Protein 1EER (pdb70)

Nearest PDB structures (foldseek):
  1eer-assembly1_B  TM=1.005E+00  e=2.641E-42  Homo sapiens
  6mol-assembly1_C  TM=9.402E-01  e=6.204E-36  Homo sapiens
  6moj-assembly1_B  TM=9.581E-01  e=2.647E-35  Homo sapiens
  4y5x-assembly2_I  TM=9.504E-01  e=4.819E-34  Homo sapiens
  1ebp-assembly1_A  TM=8.623E-01  e=4.603E-33  Homo sapiens

Foldseek 3Di:
DQLPQVSPCVNLVVQLVLLVVLLVVCVVVPPQFFLQDWQWAADLDDDPVVNVVDDLLVLLQRLLVRLVSLLVSLVSSQVSVVDDPTDDPPPVVSSVVLNVSSVVVNVVSVSLVSVVSNCVVPVDDDDDPPDTDTDGGVNVSSVSSNSRSVGSVVVSSNVSSPDDPD/DVVVVVLVCVCCVVPAPDWAKEDAALLWMKIKHKDPDDDPCDLLQKWKWKDWPPGDIDTFRWDWDDDDDRIIMIMGIDDSVPSDFPTKMWIWMAGNVRHTRDIDIDGRQAAYEYAAWEDWDWDQDPDQLGIKIFTGGGPPDPPQQFKKKKKKKAWQPPPRDIDIDIGGGSDGMDRHHPDDAQIKIKMWMWIFGDDDRGHHDTYDTYDIDIDHD/DVQVLVVVVVCVVVHPLAWAKADAALQKMKIKHKDAADDPCFQVQKWKWKDWPPGDIDTFRWDWDQRPPRIIMIMGMDDSVPSDAPTWMWIWMAGPVRHTDHTDIDGRQAAYAYAFWEDWDWDQDDVLRKIKIFTGGRPNHPPQQQKKKKKWKFWDDVGTDTDIDTGHGNDGMDIGRPDDAQIKMKMWMWIFGHDDSGHHDIYDIYDMDIDTD

Sequence (592 aa):
APPRLICDSRVLERYLLEAKEAEKITTGCAEHCSLNEKITVPDTKVNFYAWKRMEVGQQAVEVWQGLALLSEAVLRGQALLVKSSQPWEPLQLHVDKAVSGLRSLTTLLRALGAQKEAISNSDAASAAPLRTITADTFRKLFRVYSNFLRGKLKLYTGEACRTGDRDPKFESKAALLAARGPEELLCFTERLEDLVCFWEEAASAGVGPGQYSFSYQLEDEPWKLCRLHQAPTARGAVRFWCSLPTADTSSFVPLELRVTAASGAPRYHRVIHINEVVLLDAPVGLVARLADESGHVVLRWLPPPETPMTSHIRYEVDVSAGQGAGSVQRVEILEGRTECVLSNLRGRTRYTFAVRARMAEPSFGGFWSEWSEPVSLLTDPKFESKAALLAARGPEELLCFTERLEDLVCFWEEAASAGVGPGQYSFSYQLEDEPWKLCRLHQAPTARGAVRFWCSLPTADTSSFVPLELRVTAASGAPRYHRVIHINEVVLLDAPVGLVARLADESGHVVLRWLPPPETPMTSHIRYEVDVSAGQGAGSVQRVEILEGRTECVLSNLRGRTRYTFAVRARMAEPSFGGFWSEWSEPVSLLT

Structure (mmCIF, N/CA/C/O backbone):
data_1EER
#
_entry.id   1EER
#
_cell.length_a   58.400
_cell.length_b   79.300
_cell.length_c   136.500
_cell.angle_alpha   90.00
_cell.angle_beta   90.00
_cell.angle_gamma   90.00
#
_symmetry.space_group_name_H-M   'P 21 21 21'
#
loop_
_entity.id
_entity.type
_entity.pdbx_description
1 polymer ERYTHROPOIETIN
2 polymer 'ERYTHROPOIETIN RECEPTOR'
3 water water
#
loop_
_atom_site.group_PDB
_atom_site.id
_atom_site.type_symbol
_atom_site.label_atom_id
_atom_site.label_alt_id
_atom_site.label_comp_id
_atom_site.label_asym_id
_atom_site.label_entity_id
_atom_site.label_seq_id
_atom_site.pdbx_PDB_ins_code
_atom_site.Cartn_x
_atom_site.Cartn_y
_atom_site.Cartn_z
_atom_site.occupancy
_atom_site.B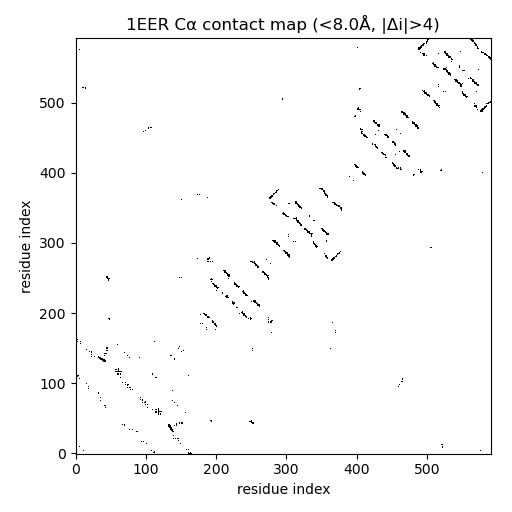_iso_or_equiv
_atom_site.auth_seq_id
_atom_site.auth_comp_id
_atom_site.auth_asym_id
_atom_site.auth_atom_id
_atom_site.pdbx_PDB_model_num
ATOM 1 N N . ALA A 1 1 ? -38.912 14.988 99.206 1.00 74.25 1 ALA A N 1
ATOM 2 C CA . ALA A 1 1 ? -37.691 14.156 98.995 1.00 72.12 1 ALA A CA 1
ATOM 3 C C . ALA A 1 1 ? -36.476 15.045 98.733 1.00 70.30 1 ALA A C 1
ATOM 4 O O . ALA A 1 1 ? -36.607 16.130 98.160 1.00 68.80 1 ALA A O 1
ATOM 6 N N . PRO A 1 2 ? -35.278 14.597 99.162 1.00 70.55 2 PRO A N 1
ATOM 7 C CA . PRO A 1 2 ? -34.022 15.337 98.982 1.00 66.55 2 PRO A CA 1
ATOM 8 C C . PRO A 1 2 ? -33.988 16.185 97.707 1.00 64.50 2 PRO A C 1
ATOM 9 O O . PRO A 1 2 ? -33.782 15.658 96.612 1.00 60.73 2 PRO A O 1
ATOM 13 N N . PRO A 1 3 ? -34.219 17.508 97.841 1.00 63.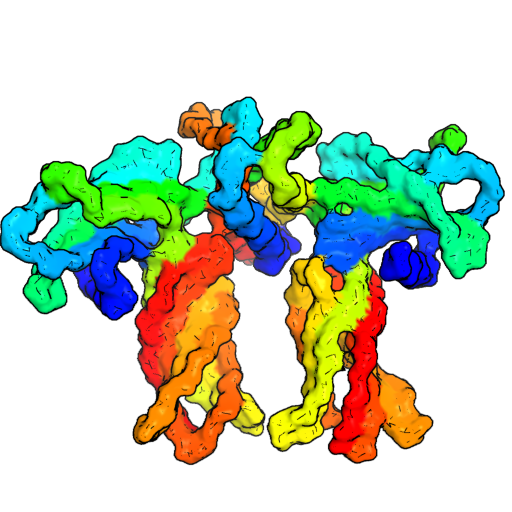10 3 PRO A N 1
ATOM 14 C CA . PRO A 1 3 ? -34.234 18.515 96.765 1.00 60.55 3 PRO A CA 1
ATOM 15 C C . PRO A 1 3 ? -33.066 18.470 95.754 1.00 58.81 3 PRO A C 1
ATOM 16 O O . PRO A 1 3 ? -32.609 19.507 95.264 1.00 54.49 3 PRO A O 1
ATOM 20 N N . ARG A 1 4 ? -32.598 17.264 95.448 1.00 53.22 4 ARG A N 1
ATOM 21 C CA . ARG A 1 4 ? -31.512 17.037 94.501 1.00 46.61 4 ARG A CA 1
ATOM 22 C C . ARG A 1 4 ? -30.139 17.630 94.852 1.00 41.54 4 ARG A C 1
ATOM 23 O O . ARG A 1 4 ? -29.963 18.308 95.863 1.00 37.61 4 ARG A O 1
ATOM 31 N N . LEU A 1 5 ? -29.181 17.319 93.981 1.00 37.83 5 LEU A N 1
ATOM 32 C CA . LEU A 1 5 ? -27.772 17.702 94.045 1.00 28.97 5 LEU A CA 1
ATOM 33 C C . LEU A 1 5 ? -27.177 18.443 95.239 1.00 26.23 5 LEU A C 1
ATOM 34 O O . LEU A 1 5 ? -26.150 18.018 95.757 1.00 26.27 5 LEU A O 1
ATOM 39 N N . ILE A 1 6 ? -27.773 19.543 95.684 1.00 25.47 6 ILE A N 1
ATOM 40 C CA . ILE A 1 6 ? -27.179 20.250 96.818 1.00 26.27 6 ILE A CA 1
ATOM 41 C C . ILE A 1 6 ? -27.481 19.561 98.138 1.00 24.08 6 ILE A C 1
ATOM 42 O O . ILE A 1 6 ? -26.811 19.803 99.140 1.00 22.73 6 ILE A O 1
ATOM 47 N N . CYS A 1 7 ? -28.485 18.691 98.126 1.00 23.62 7 CYS A N 1
ATOM 48 C CA . CYS A 1 7 ? -28.867 17.957 99.321 1.00 21.28 7 CYS A CA 1
ATOM 49 C C . CYS A 1 7 ? -27.926 16.793 99.572 1.00 22.16 7 CYS A C 1
ATOM 50 O O . CYS A 1 7 ? -28.086 16.047 100.539 1.00 22.63 7 CYS A O 1
ATOM 53 N N . ASP A 1 8 ? -26.949 16.635 98.686 1.00 24.36 8 ASP A N 1
ATOM 54 C CA . ASP A 1 8 ? -25.962 15.582 98.829 1.00 20.23 8 ASP A CA 1
ATOM 55 C C . ASP A 1 8 ? -24.766 16.264 99.476 1.00 24.86 8 ASP A C 1
ATOM 56 O O . ASP A 1 8 ? -24.036 17.021 98.833 1.00 21.72 8 ASP A O 1
ATOM 61 N N . SER A 1 9 ? -24.594 16.008 100.766 1.00 23.59 9 SER A N 1
ATOM 62 C CA . SER A 1 9 ? -23.510 16.597 101.532 1.00 28.09 9 SER A CA 1
ATOM 63 C C . SER A 1 9 ? -22.177 16.687 100.782 1.00 28.51 9 SER A C 1
ATOM 64 O O . SER A 1 9 ? -21.555 17.753 100.731 1.00 28.04 9 SER A O 1
ATOM 67 N N . ARG A 1 10 ? -21.743 15.567 100.209 1.00 26.79 10 ARG A N 1
ATOM 68 C CA . ARG A 1 10 ? -20.475 15.498 99.484 1.00 25.69 10 ARG A CA 1
ATOM 69 C C . ARG A 1 10 ? -20.396 16.505 98.347 1.00 24.29 10 ARG A C 1
ATOM 70 O O . ARG A 1 10 ? -19.318 17.023 98.035 1.00 20.68 10 ARG A O 1
ATOM 78 N N . VAL A 1 11 ? -21.537 16.765 97.719 1.00 23.69 11 VAL A N 1
ATOM 79 C CA . VAL A 1 11 ? -21.584 17.710 96.618 1.00 22.46 11 VAL A CA 1
ATOM 80 C C . VAL A 1 11 ? -21.305 19.112 97.134 1.00 21.89 11 VAL A C 1
ATOM 81 O O . VAL A 1 11 ? -20.458 19.821 96.593 1.00 25.36 11 VAL A O 1
ATOM 85 N N . LEU A 1 12 ? -22.005 19.510 98.190 1.00 21.74 12 LEU A N 1
ATOM 86 C CA . LEU A 1 12 ? -21.804 20.837 98.749 1.00 18.14 12 LEU A CA 1
ATOM 87 C C . LEU A 1 12 ? -20.442 20.942 99.422 1.00 18.25 12 LEU A C 1
ATOM 88 O O . LEU A 1 12 ? -19.774 21.973 99.344 1.00 20.54 12 LEU A O 1
ATOM 93 N N . GLU A 1 13 ? -20.028 19.857 100.069 1.00 20.29 13 GLU A N 1
ATOM 94 C CA . GLU A 1 13 ? -18.755 19.817 100.774 1.00 16.51 13 GLU A CA 1
ATOM 95 C C . GLU A 1 13 ? -17.544 20.126 99.910 1.00 20.98 13 GLU A C 1
ATOM 96 O O . GLU A 1 13 ? -16.553 20.665 100.406 1.00 13.24 13 GLU A O 1
ATOM 102 N N . ARG A 1 14 ? -17.608 19.772 98.626 1.00 22.86 14 ARG A N 1
ATOM 103 C CA . ARG A 1 14 ? -16.492 20.031 97.726 1.00 17.20 14 ARG A CA 1
ATOM 104 C C . ARG A 1 14 ? -16.104 21.501 97.788 1.00 13.15 14 ARG A C 1
ATOM 105 O O . ARG A 1 14 ? -14.926 21.851 97.871 1.00 16.35 14 ARG A O 1
ATOM 113 N N . TYR A 1 15 ? -17.109 22.362 97.758 1.00 15.68 15 TYR A N 1
ATOM 114 C CA . TYR A 1 15 ? -16.869 23.797 97.786 1.00 20.76 15 TYR A CA 1
ATOM 115 C C . TYR A 1 15 ? -16.400 24.295 99.154 1.00 18.45 15 TYR A C 1
ATOM 116 O O . TYR A 1 15 ? -15.521 25.150 99.242 1.00 17.63 15 TYR A O 1
ATOM 125 N N . LEU A 1 16 ? -16.976 23.749 100.217 1.00 18.85 16 LEU A N 1
ATOM 126 C CA . LEU A 1 16 ? -16.587 24.150 101.561 1.00 20.34 16 LEU A CA 1
ATOM 127 C C . LEU A 1 16 ? -15.110 23.862 101.796 1.00 20.31 16 LEU A C 1
ATOM 128 O O . LEU A 1 16 ? -14.410 24.665 102.413 1.00 19.85 16 LEU A O 1
ATOM 133 N N . LEU A 1 17 ? -14.627 22.724 101.303 1.00 20.07 17 LEU A N 1
ATOM 134 C CA . LEU A 1 17 ? -13.220 22.379 101.483 1.00 16.74 17 LEU A CA 1
ATOM 135 C C . LEU A 1 17 ? -12.333 23.259 100.606 1.00 17.65 17 LEU A C 1
ATOM 136 O O . LEU A 1 17 ? -11.202 23.568 100.967 1.00 17.72 17 LEU A O 1
ATOM 141 N N . GLU A 1 18 ? -12.847 23.664 99.451 1.00 18.94 18 GLU A N 1
ATOM 142 C CA . GLU A 1 18 ? -12.093 24.537 98.567 1.00 17.32 18 GLU A CA 1
ATOM 143 C C . GLU A 1 18 ? -11.902 25.864 99.292 1.00 16.38 18 GLU A C 1
ATOM 144 O O . GLU A 1 18 ? -10.795 26.402 99.338 1.00 17.19 18 GLU A O 1
ATOM 150 N N . ALA A 1 19 ? -12.994 26.380 99.856 1.00 16.37 19 ALA A N 1
ATOM 151 C CA . ALA A 1 19 ? -12.972 27.651 100.573 1.00 18.33 19 ALA A CA 1
ATOM 152 C C . ALA A 1 19 ? -12.034 27.609 101.780 1.00 21.30 19 ALA A C 1
ATOM 153 O O . ALA A 1 19 ? -11.360 28.598 102.086 1.00 19.31 19 ALA A O 1
ATOM 155 N N . LYS A 1 20 ? -11.987 26.461 102.458 1.00 21.56 20 LYS A N 1
ATOM 156 C CA . LYS A 1 20 ? -11.118 26.281 103.621 1.00 17.85 20 LYS A CA 1
ATOM 157 C C . LYS A 1 20 ? -9.668 26.432 103.177 1.00 17.33 20 LYS A C 1
ATOM 158 O O . LYS A 1 20 ? -8.874 27.111 103.829 1.00 22.25 20 LYS A O 1
ATOM 164 N N . GLU A 1 21 ? -9.331 25.804 102.052 1.00 16.70 21 GLU A N 1
ATOM 165 C CA . GLU A 1 21 ? -7.975 25.868 101.530 1.00 15.65 21 GLU A CA 1
ATOM 166 C C . GLU A 1 21 ? -7.658 27.298 101.104 1.00 11.86 21 GLU A C 1
ATOM 167 O O . GLU A 1 21 ? -6.552 27.793 101.321 1.00 18.26 21 GLU A O 1
ATOM 173 N N . ALA A 1 22 ? -8.636 27.970 100.513 1.00 16.46 22 ALA A N 1
ATOM 174 C CA . ALA A 1 22 ? -8.436 29.347 100.084 1.00 17.13 22 ALA A CA 1
ATOM 175 C C . ALA A 1 22 ? -8.136 30.182 101.328 1.00 22.71 22 ALA A C 1
ATOM 176 O O . ALA A 1 22 ? -7.125 30.884 101.390 1.00 24.98 22 ALA A O 1
ATOM 178 N N . GLU A 1 23 ? -9.020 30.097 102.320 1.00 21.68 23 GLU A N 1
ATOM 179 C CA . GLU A 1 23 ? -8.851 30.840 103.562 1.00 19.85 23 GLU A CA 1
ATOM 180 C C . GLU A 1 23 ? -7.517 30.487 104.226 1.00 23.40 23 GLU A C 1
ATOM 181 O O . GLU A 1 23 ? -6.746 31.373 104.618 1.00 25.99 23 GLU A O 1
ATOM 187 N N . LYS A 1 24 ? -7.231 29.195 104.338 1.00 18.66 24 LYS A N 1
ATOM 188 C CA . LYS A 1 24 ? -5.992 28.765 104.969 1.00 18.53 24 LYS A CA 1
ATOM 189 C C . LYS A 1 24 ? -4.762 29.336 104.275 1.00 22.61 24 LYS A C 1
ATOM 190 O O . LYS A 1 24 ? -3.856 29.857 104.926 1.00 20.36 24 LYS A O 1
ATOM 196 N N . ILE A 1 25 ? -4.733 29.244 102.950 1.00 25.57 25 ILE A N 1
ATOM 197 C CA . ILE A 1 25 ? -3.603 29.745 102.174 1.00 24.35 25 ILE A CA 1
ATOM 198 C C . ILE A 1 25 ? -3.424 31.275 102.268 1.00 25.21 25 ILE A C 1
ATOM 199 O O . ILE A 1 25 ? -2.295 31.778 102.248 1.00 23.93 25 ILE A O 1
ATOM 204 N N . THR A 1 26 ? -4.521 32.020 102.382 1.00 27.63 26 THR A N 1
ATOM 205 C CA . THR A 1 26 ? -4.403 33.474 102.472 1.00 27.37 26 THR A CA 1
ATOM 206 C C . THR A 1 26 ? -3.967 33.962 103.855 1.00 28.70 26 THR A C 1
ATOM 207 O O . THR A 1 26 ? -3.832 35.162 104.078 1.00 26.33 26 THR A O 1
ATOM 211 N N . THR A 1 27 ? -3.742 33.038 104.785 1.00 28.99 27 THR A N 1
ATOM 212 C CA . THR A 1 27 ? -3.289 33.438 106.106 1.00 27.54 27 THR A CA 1
ATOM 213 C C . THR A 1 27 ? -1.773 33.720 106.056 1.00 25.80 27 THR A C 1
ATOM 214 O O . THR A 1 27 ? -1.216 34.379 106.932 1.00 24.65 27 THR A O 1
ATOM 218 N N . GLY A 1 28 ? -1.109 33.243 105.010 1.00 22.85 28 GLY A N 1
ATOM 219 C CA . GLY A 1 28 ? 0.316 33.503 104.882 1.00 26.33 28 GLY A CA 1
ATOM 220 C C . GLY A 1 28 ? 0.532 34.613 103.870 1.00 25.87 28 GLY A C 1
ATOM 221 O O . GLY A 1 28 ? 1.593 34.730 103.262 1.00 28.71 28 GLY A O 1
ATOM 222 N N . CYS A 1 29 ? -0.498 35.439 103.711 1.00 33.75 29 CYS A N 1
ATOM 223 C CA . CYS A 1 29 ? -0.517 36.549 102.760 1.00 34.80 29 CYS A CA 1
ATOM 224 C C . CYS A 1 29 ? 0.602 37.575 102.865 1.00 38.62 29 CYS A C 1
ATOM 225 O O . CYS A 1 29 ? 1.360 37.776 101.911 1.00 46.38 29 CYS A O 1
ATOM 228 N N . ALA A 1 30 ? 0.678 38.236 104.015 1.00 36.72 30 ALA A N 1
ATOM 229 C CA . ALA A 1 30 ? 1.678 39.270 104.273 1.00 36.40 30 ALA A CA 1
ATOM 230 C C . ALA A 1 30 ? 1.215 40.623 103.728 1.00 36.87 30 ALA A C 1
ATOM 231 O O . ALA A 1 30 ? 0.107 41.073 104.024 1.00 36.90 30 ALA A O 1
ATOM 233 N N . GLU A 1 31 ? 2.066 41.266 102.934 1.00 37.95 31 GLU A N 1
ATOM 234 C CA . GLU A 1 31 ? 1.751 42.568 102.359 1.00 40.95 31 GLU A CA 1
ATOM 235 C C . GLU A 1 31 ? 1.501 42.429 100.864 1.00 42.27 31 GLU A C 1
ATOM 236 O O . GLU A 1 31 ? 1.409 43.425 100.150 1.00 44.93 31 GLU A O 1
ATOM 242 N N . HIS A 1 32 ? 1.386 41.191 100.397 1.00 42.14 32 HIS A N 1
ATOM 243 C CA . HIS A 1 32 ? 1.189 40.923 98.979 1.00 39.50 32 HIS A CA 1
ATOM 244 C C . HIS A 1 32 ? -0.258 40.613 98.622 1.00 37.04 32 HIS A C 1
ATOM 245 O O . HIS A 1 32 ? -0.528 40.102 97.534 1.00 34.21 32 HIS A O 1
ATOM 252 N N . CYS A 1 33 ? -1.188 40.932 99.519 1.00 34.80 33 CYS A N 1
ATOM 253 C CA . CYS A 1 33 ? -2.597 40.622 99.275 1.00 34.64 33 CYS A CA 1
ATOM 254 C C . CYS A 1 33 ? -3.631 41.741 99.371 1.00 31.46 33 CYS A C 1
ATOM 255 O O . CYS A 1 33 ? -4.817 41.449 99.530 1.00 35.61 33 CYS A O 1
ATOM 258 N N . SER A 1 34 ? -3.221 43.002 99.286 1.00 25.59 34 SER A N 1
ATOM 259 C CA . SER A 1 34 ? -4.202 44.080 99.368 1.00 21.56 34 SER A CA 1
ATOM 260 C C . SER A 1 34 ? -5.094 44.103 98.140 1.00 19.87 34 SER A C 1
ATOM 261 O O . SER A 1 34 ? -4.647 43.802 97.039 1.00 20.91 34 SER A O 1
ATOM 264 N N . LEU A 1 35 ? -6.360 44.450 98.346 1.00 22.68 35 LEU A N 1
ATOM 265 C CA . LEU A 1 35 ? -7.331 44.551 97.263 1.00 27.22 35 LEU A CA 1
ATOM 266 C C . LEU A 1 35 ? -7.263 45.998 96.770 1.00 35.80 35 LEU A C 1
ATOM 267 O O . LEU A 1 35 ? -7.846 46.360 95.742 1.00 34.43 35 LEU A O 1
ATOM 272 N N . ASN A 1 36 ? -6.538 46.819 97.523 1.00 38.03 36 ASN A N 1
ATOM 273 C CA . ASN A 1 36 ? -6.360 48.227 97.197 1.00 39.37 36 ASN A CA 1
ATOM 274 C C . ASN A 1 36 ? -7.683 48.975 97.077 1.00 38.51 36 ASN A C 1
ATOM 275 O O . ASN A 1 36 ? -7.863 49.802 96.184 1.00 40.25 36 ASN A O 1
ATOM 280 N N . GLU A 1 37 ? -8.594 48.675 97.997 1.00 35.89 37 GLU A N 1
ATOM 281 C CA . GLU A 1 37 ? -9.914 49.288 98.051 1.00 30.96 37 GLU A CA 1
ATOM 282 C C . GLU A 1 37 ? -10.804 48.430 98.949 1.00 26.38 37 GLU A C 1
ATOM 283 O O . GLU A 1 37 ? -10.495 47.269 99.217 1.00 26.20 37 GLU A O 1
ATOM 289 N N . LYS A 1 38 ? -11.902 49.006 99.419 1.00 24.57 38 LYS A N 1
ATOM 290 C CA . LYS A 1 38 ? -12.831 48.277 100.274 1.00 28.91 38 LYS A CA 1
ATOM 291 C C . LYS A 1 38 ? -13.940 47.578 99.472 1.00 26.47 38 LYS A C 1
ATOM 292 O O . LYS A 1 38 ? -14.827 48.229 98.910 1.00 26.71 38 LYS A O 1
ATOM 298 N N . ILE A 1 39 ? -13.878 46.251 99.417 1.00 26.55 39 ILE A N 1
ATOM 299 C CA . ILE A 1 39 ? -14.884 45.468 98.709 1.00 22.45 39 ILE A CA 1
ATOM 300 C C . ILE A 1 39 ? -15.956 45.051 99.711 1.00 27.16 39 ILE A C 1
ATOM 301 O O . ILE A 1 39 ? -15.664 44.387 100.710 1.00 27.55 39 ILE A O 1
ATOM 306 N N . THR A 1 40 ? -17.194 45.457 99.452 1.00 25.07 40 THR A N 1
ATOM 307 C CA . THR A 1 40 ? -18.301 45.114 100.331 1.00 26.11 40 THR A CA 1
ATOM 308 C C . THR A 1 40 ? -18.515 43.600 100.330 1.00 27.28 40 THR A C 1
ATOM 309 O O . THR A 1 40 ? -18.483 42.957 99.286 1.00 27.50 40 THR A O 1
ATOM 313 N N . VAL A 1 41 ? -18.736 43.028 101.505 1.00 24.73 41 VAL A N 1
ATOM 314 C CA . VAL A 1 41 ? -18.931 41.587 101.616 1.00 23.09 41 VAL A CA 1
ATOM 315 C C . VAL A 1 41 ? -20.130 41.304 102.500 1.00 23.03 41 VAL A C 1
ATOM 316 O O . VAL A 1 41 ? -20.603 42.187 103.210 1.00 28.16 41 VAL A O 1
ATOM 320 N N . PRO A 1 42 ? -20.651 40.073 102.470 1.00 23.42 42 PRO A N 1
ATOM 321 C CA . PRO A 1 42 ? -21.808 39.865 103.346 1.00 23.00 42 PRO A CA 1
ATOM 322 C C . PRO A 1 42 ? -21.375 39.625 104.794 1.00 19.13 42 PRO A C 1
ATOM 323 O O . PRO A 1 42 ? -20.184 39.509 105.090 1.00 19.27 42 PRO A O 1
ATOM 327 N N . ASP A 1 43 ? -22.341 39.581 105.697 1.00 18.73 43 ASP A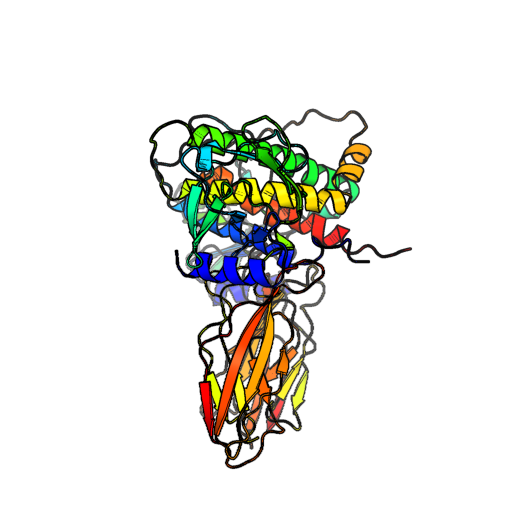 N 1
ATOM 328 C CA . ASP A 1 43 ? -22.035 39.313 107.090 1.00 20.22 43 ASP A CA 1
ATOM 329 C C . ASP A 1 43 ? -22.144 37.807 107.191 1.00 18.47 43 ASP A C 1
ATOM 330 O O . ASP A 1 43 ? -23.110 37.232 106.695 1.00 23.53 43 ASP A O 1
ATOM 335 N N . THR A 1 44 ? -21.164 37.159 107.812 1.00 19.37 44 THR A N 1
ATOM 336 C CA . THR A 1 44 ? -21.217 35.706 107.921 1.00 22.99 44 THR A CA 1
ATOM 337 C C . THR A 1 44 ? -21.555 35.168 109.310 1.00 24.37 44 THR A C 1
ATOM 338 O O . THR A 1 44 ? -21.726 33.958 109.486 1.00 21.97 44 THR A O 1
ATOM 342 N N . LYS A 1 45 ? -21.673 36.048 110.296 1.00 21.98 45 LYS A N 1
ATOM 343 C CA . LYS A 1 45 ? -21.974 35.567 111.635 1.00 24.17 45 LYS A CA 1
ATOM 344 C C . LYS A 1 45 ? -23.369 34.977 111.759 1.00 20.31 45 LYS A C 1
ATOM 345 O O . LYS A 1 45 ? -24.324 35.426 111.120 1.00 24.64 45 LYS A O 1
ATOM 351 N N . VAL A 1 46 ? -23.473 33.937 112.572 1.00 23.75 46 VAL A N 1
ATOM 352 C CA . VAL A 1 46 ? -24.752 33.289 112.819 1.00 22.16 46 VAL A CA 1
ATOM 353 C C . VAL A 1 46 ? -24.948 33.153 114.329 1.00 21.86 46 VAL A C 1
ATOM 354 O O . VAL A 1 46 ? -24.140 32.525 115.019 1.00 19.66 46 VAL A O 1
ATOM 358 N N . ASN A 1 47 ? -26.002 33.774 114.844 1.00 22.82 47 ASN A N 1
ATOM 359 C CA . ASN A 1 47 ? -26.311 33.671 116.264 1.00 20.33 47 ASN A CA 1
ATOM 360 C C . ASN A 1 47 ? -27.305 32.513 116.295 1.00 20.12 47 ASN A C 1
ATOM 361 O O . ASN A 1 47 ? -28.465 32.667 115.901 1.00 18.06 47 ASN A O 1
ATOM 366 N N . PHE A 1 48 ? -26.832 31.347 116.731 1.00 18.44 48 PHE A N 1
ATOM 367 C CA . PHE A 1 48 ? -27.660 30.147 116.767 1.00 22.12 48 PHE A CA 1
ATOM 368 C C . PHE A 1 48 ? -28.940 30.309 117.561 1.00 24.42 48 PHE A C 1
ATOM 369 O O . PHE A 1 48 ? -29.956 29.687 117.233 1.00 22.34 48 PHE A O 1
ATOM 377 N N . TYR A 1 49 ? -28.899 31.146 118.598 1.00 24.28 49 TYR A N 1
ATOM 378 C CA . TYR A 1 49 ? -30.089 31.391 119.400 1.00 20.97 49 TYR A CA 1
ATOM 379 C C . TYR A 1 49 ? -31.131 32.121 118.544 1.00 16.20 49 TYR A C 1
ATOM 380 O O . TYR A 1 49 ? -32.296 31.717 118.479 1.00 17.60 49 TYR A O 1
ATOM 389 N N . ALA A 1 50 ? -30.711 33.196 117.885 1.00 15.81 50 ALA A N 1
ATOM 390 C CA . ALA A 1 50 ? -31.619 33.954 117.036 1.00 15.79 50 ALA A CA 1
ATOM 391 C C . ALA A 1 50 ? -31.935 33.204 115.737 1.00 19.52 50 ALA A C 1
ATOM 392 O O . ALA A 1 50 ? -33.071 33.215 115.261 1.00 17.09 50 ALA A O 1
ATOM 394 N N . TRP A 1 51 ? -30.921 32.548 115.178 1.00 19.52 51 TRP A N 1
ATOM 395 C CA . TRP A 1 51 ? -31.065 31.807 113.933 1.00 20.55 51 TRP A CA 1
ATOM 396 C C . TRP A 1 51 ? -32.191 30.767 113.946 1.00 27.63 51 TRP A C 1
ATOM 397 O O . TRP A 1 51 ? -33.026 30.735 113.039 1.00 26.15 51 TRP A O 1
ATOM 408 N N . LYS A 1 52 ? -32.229 29.923 114.971 1.00 28.55 52 LYS A N 1
ATOM 409 C CA . LYS A 1 52 ? -33.259 28.893 115.047 1.00 30.15 52 LYS A CA 1
ATOM 410 C C . LYS A 1 52 ? -34.641 29.418 115.449 1.00 28.70 52 LYS A C 1
ATOM 411 O O . LYS A 1 52 ? -35.637 28.707 115.419 1.00 28.56 52 LYS A O 1
ATOM 417 N N . ARG A 1 53 ? -34.719 30.692 115.823 1.00 24.01 53 ARG A N 1
ATOM 418 C CA . ARG A 1 53 ? -35.989 31.278 116.224 1.00 22.65 53 ARG A CA 1
ATOM 419 C C . ARG A 1 53 ? -36.662 32.097 115.133 1.00 23.56 53 ARG A C 1
ATOM 420 O O . ARG A 1 53 ? -37.867 32.354 115.199 1.00 21.55 53 ARG A O 1
ATOM 428 N N . MET A 1 54 ? -35.898 32.512 114.128 1.00 23.89 54 MET A N 1
ATOM 429 C CA . MET A 1 54 ? -36.480 33.318 113.063 1.00 24.19 54 MET A CA 1
ATOM 430 C C . MET A 1 54 ? -37.226 32.497 112.022 1.00 24.82 54 MET A C 1
ATOM 431 O O . MET A 1 54 ? -36.926 31.321 111.811 1.00 25.30 54 MET A O 1
ATOM 436 N N . GLU A 1 55 ? -38.220 33.120 111.393 1.00 22.82 55 GLU A N 1
ATOM 437 C CA . GLU A 1 55 ? -38.998 32.460 110.351 1.00 24.73 55 GLU A CA 1
ATOM 438 C C . GLU A 1 55 ? -37.983 31.783 109.435 1.00 25.51 55 GLU A C 1
ATOM 439 O O . GLU A 1 55 ? -37.013 32.412 109.015 1.00 27.54 55 GLU A O 1
ATOM 445 N N . VAL A 1 56 ? -38.193 30.504 109.136 1.00 25.97 56 VAL A N 1
ATOM 446 C CA . VAL A 1 56 ? -37.260 29.757 108.296 1.00 24.31 56 VAL A CA 1
ATOM 447 C C . VAL A 1 56 ? -37.037 30.418 106.944 1.00 22.39 56 VAL A C 1
ATOM 448 O O . VAL A 1 56 ? -35.927 30.415 106.416 1.00 27.16 56 VAL A O 1
ATOM 452 N N . GLY A 1 57 ? -38.098 30.991 106.393 1.00 23.20 57 GLY A N 1
ATOM 453 C CA . GLY A 1 57 ? -37.988 31.661 105.110 1.00 25.18 57 GLY A CA 1
ATOM 454 C C . GLY A 1 57 ? -36.921 32.735 105.106 1.00 27.42 57 GLY A C 1
ATOM 455 O O . GLY A 1 57 ? -36.317 33.007 104.069 1.00 30.98 57 GLY A O 1
ATOM 456 N N . GLN A 1 58 ? -36.693 33.349 106.266 1.00 25.57 58 GLN A N 1
ATOM 457 C CA . GLN A 1 58 ? -35.680 34.390 106.410 1.00 23.86 58 GLN A CA 1
ATOM 458 C C . GLN A 1 58 ? -34.273 33.805 106.249 1.00 21.06 58 GLN A C 1
ATOM 459 O O . GLN A 1 58 ? -33.325 34.520 105.905 1.00 22.77 58 GLN A O 1
ATOM 465 N N . GLN A 1 59 ? -34.124 32.509 106.508 1.00 19.58 59 GLN A N 1
ATOM 466 C CA . GLN A 1 59 ? -32.818 31.890 106.327 1.00 20.46 59 GLN A CA 1
ATOM 467 C C . GLN A 1 59 ? -32.520 32.002 104.820 1.00 18.84 59 GLN A C 1
ATOM 468 O O . GLN A 1 59 ? -31.415 32.358 104.412 1.00 19.67 59 GLN A O 1
ATOM 474 N N . ALA A 1 60 ? -33.533 31.708 104.006 1.00 19.62 60 ALA A N 1
ATOM 475 C CA . ALA A 1 60 ? -33.426 31.788 102.554 1.00 21.87 60 ALA A CA 1
ATOM 476 C C . ALA A 1 60 ? -32.986 33.192 102.134 1.00 22.20 60 ALA A C 1
ATOM 477 O O . ALA A 1 60 ? -32.035 33.352 101.367 1.00 24.74 60 ALA A O 1
ATOM 479 N N . VAL A 1 61 ? -33.680 34.206 102.643 1.00 21.32 61 VAL A N 1
ATOM 480 C CA . VAL A 1 61 ? -33.356 35.598 102.331 1.00 21.25 61 VAL A CA 1
ATOM 481 C C . VAL A 1 61 ? -31.883 35.890 102.595 1.00 22.81 61 VAL A C 1
ATOM 482 O O . VAL A 1 61 ? -31.151 36.350 101.712 1.00 21.96 61 VAL A O 1
ATOM 486 N N . GLU A 1 62 ? -31.449 35.617 103.820 1.00 21.11 62 GLU A N 1
ATOM 487 C CA . GLU A 1 62 ? -30.063 35.850 104.198 1.00 20.21 62 GLU A CA 1
ATOM 488 C C . GLU A 1 62 ? -29.043 35.177 103.281 1.00 17.24 62 GLU A C 1
ATOM 489 O O . GLU A 1 62 ? -28.134 35.831 102.775 1.00 18.57 62 GLU A O 1
ATOM 495 N N . VAL A 1 63 ? -29.189 33.872 103.079 1.00 15.96 63 VAL A N 1
ATOM 496 C CA . VAL A 1 63 ? -28.244 33.115 102.252 1.00 18.77 63 VAL A CA 1
ATOM 497 C C . VAL A 1 63 ? -28.211 33.513 100.769 1.00 14.79 63 VAL A C 1
ATOM 498 O O . VAL A 1 63 ? -27.141 33.743 100.201 1.00 12.27 63 VAL A O 1
ATOM 502 N N . TRP A 1 64 ? -29.381 33.594 100.154 1.00 16.28 64 TRP A N 1
ATOM 503 C CA . TRP A 1 64 ? -29.464 33.950 98.750 1.00 20.40 64 TRP A CA 1
ATOM 504 C C . TRP A 1 64 ? -28.880 35.331 98.472 1.00 19.22 64 TRP A C 1
ATOM 505 O O . TRP A 1 64 ? -28.050 35.496 97.581 1.00 18.67 64 TRP A O 1
ATOM 516 N N . GLN A 1 65 ? -29.306 36.330 99.231 1.00 19.41 65 GLN A N 1
ATOM 517 C CA . GLN A 1 65 ? -28.781 37.662 99.012 1.00 20.76 65 GLN A CA 1
ATOM 518 C C . GLN A 1 65 ? -27.314 37.730 99.404 1.00 23.44 65 GLN A C 1
ATOM 519 O O . GLN A 1 65 ? -26.507 38.316 98.684 1.00 27.52 65 GLN A O 1
ATOM 525 N N . GLY A 1 66 ? -26.965 37.123 100.536 1.00 15.84 66 GLY A N 1
ATOM 526 C CA . GLY A 1 66 ? -25.581 37.144 100.967 1.00 11.56 66 GLY A CA 1
ATOM 527 C C . GLY A 1 66 ? -24.650 36.556 99.928 1.00 16.46 66 GLY A C 1
ATOM 528 O O . GLY A 1 66 ? -23.567 37.088 99.672 1.00 14.18 66 GLY A O 1
ATOM 529 N N . LEU A 1 67 ? -25.076 35.444 99.332 1.00 24.55 67 LEU A N 1
ATOM 530 C CA . LEU A 1 67 ? -24.299 34.754 98.300 1.00 21.31 67 LEU A CA 1
ATOM 531 C C . LEU A 1 67 ? -24.126 35.634 97.067 1.00 18.81 67 LEU A C 1
ATOM 532 O O . LEU A 1 67 ? -23.062 35.637 96.444 1.00 17.52 67 LEU A O 1
ATOM 537 N N . ALA A 1 68 ? -25.182 36.372 96.723 1.00 15.53 68 ALA A N 1
ATOM 538 C CA . ALA A 1 68 ? -25.149 37.277 95.579 1.00 18.08 68 ALA A CA 1
ATOM 539 C C . ALA A 1 68 ? -24.086 38.352 95.789 1.00 16.19 68 ALA A C 1
ATOM 540 O O . ALA A 1 68 ? -23.294 38.636 94.896 1.00 15.71 68 ALA A O 1
ATOM 542 N N . LEU A 1 69 ? -24.067 38.945 96.980 1.00 16.27 69 LEU A N 1
ATOM 543 C CA . LEU A 1 69 ? -23.103 39.988 97.314 1.00 14.70 69 LEU A CA 1
ATOM 544 C C . LEU A 1 69 ? -21.703 39.402 97.266 1.00 14.52 69 LEU A C 1
ATOM 545 O O . LEU A 1 69 ? -20.763 40.037 96.778 1.00 16.67 69 LEU A O 1
ATOM 550 N N . LEU A 1 70 ? -21.585 38.175 97.771 1.00 16.18 70 LEU A N 1
ATOM 551 C CA . LEU A 1 70 ? -20.327 37.435 97.800 1.00 14.47 70 LEU A CA 1
ATOM 552 C C . LEU A 1 70 ? -19.793 37.234 96.381 1.00 14.11 70 LEU A C 1
ATOM 553 O O . LEU A 1 70 ? -18.609 37.447 96.111 1.00 19.43 70 LEU A O 1
ATOM 558 N N . SER A 1 71 ? -20.669 36.811 95.478 1.00 18.50 71 SER A N 1
ATOM 559 C CA . SER A 1 71 ? -20.277 36.597 94.087 1.00 21.28 71 SER A CA 1
ATOM 560 C C . SER A 1 71 ? -19.706 37.887 93.501 1.00 20.54 71 SER A C 1
ATOM 561 O O . SER A 1 71 ? -18.688 37.872 92.804 1.00 24.29 71 SER A O 1
ATOM 564 N N . GLU A 1 72 ? -20.367 39.003 93.790 1.00 24.33 72 GLU A N 1
ATOM 565 C CA . GLU A 1 72 ? -19.926 40.298 93.286 1.00 25.11 72 GLU A CA 1
ATOM 566 C C . GLU A 1 72 ? -18.582 40.665 93.894 1.00 24.93 72 GLU A C 1
ATOM 567 O O . GLU A 1 72 ? -17.729 41.254 93.222 1.00 24.00 72 GLU A O 1
ATOM 573 N N . ALA A 1 73 ? -18.398 40.317 95.167 1.00 21.06 73 ALA A N 1
ATOM 574 C CA . ALA A 1 73 ? -17.149 40.617 95.853 1.00 18.49 73 ALA A CA 1
ATOM 575 C C . ALA A 1 73 ? -16.003 39.846 95.207 1.00 19.28 73 ALA A C 1
ATOM 576 O O . ALA A 1 73 ? -14.936 40.393 94.925 1.00 16.98 73 ALA A O 1
ATOM 578 N N . VAL A 1 74 ? -16.235 38.566 94.959 1.00 23.77 74 VAL A N 1
ATOM 579 C CA . VAL A 1 74 ? -15.220 37.725 94.347 1.00 23.44 74 VAL A CA 1
ATOM 580 C C . VAL A 1 74 ? -14.940 38.172 92.899 1.00 19.61 74 VAL A C 1
ATOM 581 O O . VAL A 1 74 ? -13.782 38.256 92.475 1.00 18.62 74 VAL A O 1
ATOM 585 N N . LEU A 1 75 ? -15.997 38.463 92.148 1.00 16.58 75 LEU A N 1
ATOM 586 C CA . LEU A 1 75 ? -15.833 38.907 90.768 1.00 19.68 75 LEU A CA 1
ATOM 587 C C . LEU A 1 75 ? -14.967 40.161 90.754 1.00 23.60 75 LEU A C 1
ATOM 588 O O . LEU A 1 75 ? -14.024 40.271 89.968 1.00 24.29 75 LEU A O 1
ATOM 593 N N . ARG A 1 76 ? -15.277 41.106 91.637 1.00 27.56 76 ARG A N 1
ATOM 594 C CA . ARG A 1 76 ? -14.491 42.330 91.724 1.00 26.18 76 ARG A CA 1
ATOM 595 C C . ARG A 1 76 ? -13.044 41.976 92.062 1.00 22.33 76 ARG A C 1
ATOM 596 O O . ARG A 1 76 ? -12.108 42.538 91.506 1.00 25.04 76 ARG A O 1
ATOM 604 N N . GLY A 1 77 ? -12.860 41.031 92.976 1.00 24.46 77 GLY A N 1
ATOM 605 C CA . GLY A 1 77 ? -11.516 40.635 93.341 1.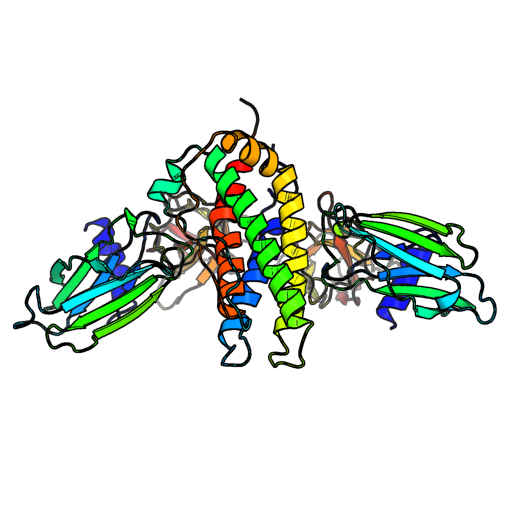00 24.15 77 GLY A CA 1
ATOM 606 C C . GLY A 1 77 ? -10.781 40.058 92.150 1.00 20.70 77 GLY A C 1
ATOM 607 O O . GLY A 1 77 ? -9.579 40.264 91.977 1.00 21.05 77 GLY A O 1
ATOM 608 N N . GLN A 1 78 ? -11.514 39.333 91.320 1.00 20.13 78 GLN A N 1
ATOM 609 C CA . GLN A 1 78 ? -10.932 38.724 90.135 1.00 24.96 78 GLN A CA 1
ATOM 610 C C . GLN A 1 78 ? -10.431 39.783 89.145 1.00 21.82 78 GLN A C 1
ATOM 611 O O . GLN A 1 78 ? -9.322 39.683 88.622 1.00 24.37 78 GLN A O 1
ATOM 617 N N . ALA A 1 79 ? -11.243 40.802 88.894 1.00 26.85 79 ALA A N 1
ATOM 618 C CA . ALA A 1 79 ? -10.859 41.861 87.961 1.00 29.60 79 ALA A CA 1
ATOM 619 C C . ALA A 1 79 ? -9.750 42.734 88.536 1.00 32.36 79 ALA A C 1
ATOM 620 O O . ALA A 1 79 ? -8.898 43.230 87.802 1.00 31.97 79 ALA A O 1
ATOM 622 N N . LEU A 1 80 ? -9.771 42.931 89.850 1.00 29.08 80 LEU A N 1
ATOM 623 C CA . LEU A 1 80 ? -8.751 43.735 90.504 1.00 34.27 80 LEU A CA 1
ATOM 624 C C . LEU A 1 80 ? -7.414 43.014 90.384 1.00 35.66 80 LEU A C 1
ATOM 625 O O . LEU A 1 80 ? -6.351 43.638 90.307 1.00 35.57 80 LEU A O 1
ATOM 630 N N . LEU A 1 81 ? -7.487 41.688 90.362 1.00 37.18 81 LEU A N 1
ATOM 631 C CA . LEU A 1 81 ? -6.304 40.849 90.253 1.00 37.36 81 LEU A CA 1
ATOM 632 C C . LEU A 1 81 ? -5.798 40.782 88.821 1.00 41.49 81 LEU A C 1
ATOM 633 O O . LEU A 1 81 ? -4.592 40.704 88.595 1.00 45.97 81 LEU A O 1
ATOM 638 N N . VAL A 1 82 ? -6.713 40.801 87.854 1.00 42.45 82 VAL A N 1
ATOM 639 C CA . VAL A 1 82 ? -6.311 40.743 86.453 1.00 43.44 82 VAL A CA 1
ATOM 640 C C . VAL A 1 82 ? -5.433 41.951 86.151 1.00 45.07 82 VAL A C 1
ATOM 641 O O . VAL A 1 82 ? -4.543 41.894 85.306 1.00 45.93 82 VAL A O 1
ATOM 645 N N . LYS A 1 83 ? -5.686 43.041 86.865 1.00 45.08 83 LYS A N 1
ATOM 646 C CA . LYS A 1 83 ? -4.918 44.264 86.701 1.00 45.87 83 LYS A CA 1
ATOM 647 C C . LYS A 1 83 ? -3.687 44.230 87.598 1.00 45.04 83 LYS A C 1
ATOM 648 O O . LYS A 1 83 ? -3.732 43.711 88.714 1.00 45.67 83 LYS A O 1
ATOM 654 N N . SER A 1 84 ? -2.592 44.786 87.093 1.00 50.47 84 SER A N 1
ATOM 655 C CA . SER A 1 84 ? -1.331 44.857 87.823 1.00 53.41 84 SER A CA 1
ATOM 656 C C . SER A 1 84 ? -0.505 43.586 87.728 1.00 56.19 84 SER A C 1
ATOM 657 O O . SER A 1 84 ? -0.984 42.539 87.293 1.00 54.55 84 SER A O 1
ATOM 660 N N . SER A 1 85 ? 0.754 43.709 88.131 1.00 63.30 85 SER A N 1
ATOM 661 C CA . SER A 1 85 ? 1.695 42.597 88.153 1.00 68.66 85 SER A CA 1
ATOM 662 C C . SER A 1 85 ? 2.006 42.371 89.633 1.00 67.99 85 SER A C 1
ATOM 663 O O . SER A 1 85 ? 3.085 41.894 90.001 1.00 64.36 85 SER A O 1
ATOM 666 N N . GLN A 1 86 ? 1.036 42.735 90.471 1.00 67.95 86 GLN A N 1
ATOM 667 C CA . GLN A 1 86 ? 1.144 42.604 91.917 1.00 65.64 86 GLN A CA 1
ATOM 668 C C . GLN A 1 86 ? 1.561 41.192 92.330 1.00 63.23 86 GLN A C 1
ATOM 669 O O . GLN A 1 86 ? 1.493 40.253 91.532 1.00 61.60 86 GLN A O 1
ATOM 675 N N . PRO A 1 87 ? 1.988 41.027 93.593 1.00 61.43 87 PRO A N 1
ATOM 676 C CA . PRO A 1 87 ? 2.431 39.732 94.129 1.00 60.59 87 PRO A CA 1
ATOM 677 C C . PRO A 1 87 ? 1.424 38.574 94.225 1.00 56.03 87 PRO A C 1
ATOM 678 O O . PRO A 1 87 ? 0.480 38.453 93.438 1.00 49.53 87 PRO A O 1
ATOM 682 N N . TRP A 1 88 ? 1.682 37.721 95.210 1.00 54.27 88 TRP A N 1
ATOM 683 C CA . TRP A 1 88 ? 0.894 36.538 95.512 1.00 48.70 88 TRP A CA 1
ATOM 684 C C . TRP A 1 88 ? 0.441 35.672 94.342 1.00 43.07 88 TRP A C 1
ATOM 685 O O . TRP A 1 88 ? -0.653 35.829 93.799 1.00 40.16 88 TRP A O 1
ATOM 696 N N . GLU A 1 89 ? 1.311 34.733 93.989 1.00 37.88 89 GLU A N 1
ATOM 697 C CA . GLU A 1 89 ? 1.077 33.773 92.922 1.00 39.74 89 GLU A CA 1
ATOM 698 C C . GLU A 1 89 ? -0.059 32.788 93.231 1.00 37.59 89 GLU A C 1
ATOM 699 O O . GLU A 1 89 ? -0.729 32.301 92.314 1.00 45.93 89 GLU A O 1
ATOM 705 N N . PRO A 1 90 ? -0.282 32.467 94.521 1.00 34.40 90 PRO A N 1
ATOM 706 C CA . PRO A 1 90 ? -1.351 31.526 94.875 1.00 28.58 90 PRO A CA 1
ATOM 707 C C . PRO A 1 90 ? -2.768 32.027 94.638 1.00 27.81 90 PRO A C 1
ATOM 708 O O . PRO A 1 90 ? -3.662 31.249 94.311 1.00 29.62 90 PRO A O 1
ATOM 712 N N . LEU A 1 91 ? -2.967 33.328 94.803 1.00 29.73 91 LEU A N 1
ATOM 713 C CA . LEU A 1 91 ? -4.281 33.946 94.651 1.00 27.01 91 LEU A CA 1
ATOM 714 C C . LEU A 1 91 ? -5.114 33.553 93.434 1.00 26.13 91 LEU A C 1
ATOM 715 O O . LEU A 1 91 ? -6.299 33.265 93.561 1.00 23.94 91 LEU A O 1
ATOM 720 N N . GLN A 1 92 ? -4.499 33.545 92.257 1.00 32.70 92 GLN A N 1
ATOM 721 C CA . GLN A 1 92 ? -5.225 33.242 91.026 1.00 29.42 92 GLN A CA 1
ATOM 722 C C . GLN A 1 92 ? -6.154 32.033 91.022 1.00 27.18 92 GLN A C 1
ATOM 723 O O . GLN A 1 92 ? -7.356 32.182 90.792 1.00 25.08 92 GLN A O 1
ATOM 729 N N . LEU A 1 93 ? -5.616 30.841 91.270 1.00 27.25 93 LEU A N 1
ATOM 730 C CA . LEU A 1 93 ? -6.449 29.642 91.234 1.00 28.77 93 LEU A CA 1
ATOM 731 C C . LEU A 1 93 ? -7.560 29.624 92.261 1.00 25.48 93 LEU A C 1
ATOM 732 O O . LEU A 1 93 ? -8.658 29.160 91.964 1.00 29.39 93 LEU A O 1
ATOM 737 N N . HIS A 1 94 ? -7.285 30.134 93.460 1.00 25.14 94 HIS A N 1
ATOM 738 C CA . HIS A 1 94 ? -8.294 30.159 94.515 1.00 21.78 94 HIS A CA 1
ATOM 739 C C . HIS A 1 94 ? -9.442 31.062 94.097 1.00 18.06 94 HIS A C 1
ATOM 740 O O . HIS A 1 94 ? -10.597 30.777 94.388 1.00 22.28 94 HIS A O 1
ATOM 747 N N . VAL A 1 95 ? -9.122 32.153 93.410 1.00 18.70 95 VAL A N 1
ATOM 748 C CA . VAL A 1 95 ? -10.150 33.085 92.943 1.00 20.77 95 VAL A CA 1
ATOM 749 C C . VAL A 1 95 ? -10.966 32.460 91.805 1.00 19.37 95 VAL A C 1
ATOM 750 O O . VAL A 1 95 ? -12.184 32.618 91.737 1.00 19.93 95 VAL A O 1
ATOM 754 N N . ASP A 1 96 ? -10.280 31.752 90.914 1.00 18.50 96 ASP A N 1
ATOM 755 C CA . ASP A 1 96 ? -10.928 31.107 89.785 1.00 22.06 96 ASP A CA 1
ATOM 756 C C . ASP A 1 96 ? -11.850 29.999 90.283 1.00 22.85 96 ASP A C 1
ATOM 757 O O . ASP A 1 96 ? -12.925 29.770 89.728 1.00 24.44 96 ASP A O 1
ATOM 762 N N . LYS A 1 97 ? -11.433 29.309 91.335 1.00 23.10 97 LYS A N 1
ATOM 763 C CA . LYS A 1 97 ? -12.272 28.259 91.906 1.00 23.73 97 LYS A CA 1
ATOM 764 C C . LYS A 1 97 ? -13.489 28.891 92.611 1.00 20.49 97 LYS A C 1
ATOM 765 O O . LYS A 1 97 ? -14.598 28.352 92.569 1.00 21.97 97 LYS A O 1
ATOM 771 N N . ALA A 1 98 ? -13.267 30.033 93.259 1.00 17.41 98 ALA A N 1
ATOM 772 C CA . ALA A 1 98 ? -14.320 30.747 93.976 1.00 16.87 98 ALA A CA 1
ATOM 773 C C . ALA A 1 98 ? -15.378 31.254 93.003 1.00 15.24 98 ALA A C 1
ATOM 774 O O . ALA A 1 98 ? -16.579 31.089 93.232 1.00 16.21 98 ALA A O 1
ATOM 776 N N . VAL A 1 99 ? -14.931 31.877 91.917 1.00 16.46 99 VAL A N 1
ATOM 777 C CA . VAL A 1 99 ? -15.857 32.380 90.912 1.00 13.93 99 VAL A CA 1
ATOM 778 C C . VAL A 1 99 ? -16.631 31.185 90.352 1.00 13.78 99 VAL A C 1
ATOM 779 O O . VAL A 1 99 ? -17.852 31.233 90.180 1.00 15.61 99 VAL A O 1
ATOM 783 N N . SER A 1 100 ? -15.903 30.106 90.091 1.00 15.61 100 SER A N 1
ATOM 784 C CA . SER A 1 100 ? -16.480 28.887 89.547 1.00 17.16 100 SER A CA 1
ATOM 785 C C . SER A 1 100 ? -17.416 28.227 90.550 1.00 18.13 100 SER A C 1
ATOM 786 O O . SER A 1 100 ? -18.541 27.843 90.212 1.00 17.01 100 SER A O 1
ATOM 789 N N . GLY A 1 101 ? -16.941 28.094 91.787 1.00 17.54 101 GLY A N 1
ATOM 790 C CA . GLY A 1 101 ? -17.740 27.481 92.834 1.00 18.01 101 GLY A CA 1
ATOM 791 C C . GLY A 1 101 ? -18.999 28.262 93.172 1.00 16.67 101 GLY A C 1
ATOM 792 O O . GLY A 1 101 ? -20.079 27.678 93.286 1.00 17.39 101 GLY A O 1
ATOM 793 N N . LEU A 1 102 ? -18.862 29.581 93.334 1.00 20.73 102 LEU A N 1
ATOM 794 C CA . LEU A 1 102 ? -20.001 30.438 93.662 1.00 18.64 102 LEU A CA 1
ATOM 795 C C . LEU A 1 102 ? -21.055 30.351 92.573 1.00 14.14 102 LEU A C 1
ATOM 796 O O . LEU A 1 102 ? -22.254 30.391 92.845 1.00 12.24 102 LEU A O 1
ATOM 801 N N . ARG A 1 103 ? -20.603 30.206 91.333 1.00 18.28 103 ARG A N 1
ATOM 802 C CA . ARG A 1 103 ? -21.534 30.111 90.216 1.00 22.64 103 ARG A CA 1
ATOM 803 C C . ARG A 1 103 ? -22.351 28.830 90.335 1.00 18.33 103 ARG A C 1
ATOM 804 O O . ARG A 1 103 ? -23.562 28.831 90.110 1.00 19.04 103 ARG A O 1
ATOM 812 N N . SER A 1 104 ? -21.688 27.738 90.699 1.00 18.52 104 SER A N 1
ATOM 813 C CA . SER A 1 104 ? -22.371 26.461 90.843 1.00 17.44 104 SER A CA 1
ATOM 814 C C . SER A 1 104 ? -23.331 26.495 92.030 1.00 19.56 104 SER A C 1
ATOM 815 O O . SER A 1 104 ? -24.483 26.060 91.929 1.00 18.14 104 SER A O 1
ATOM 818 N N . LEU A 1 105 ? -22.860 27.032 93.150 1.00 19.37 105 LEU A N 1
ATOM 819 C CA . LEU A 1 105 ? -23.680 27.120 94.350 1.00 16.69 105 LEU A CA 1
ATOM 820 C C . LEU A 1 105 ? -24.933 27.947 94.099 1.00 18.19 105 LEU A C 1
ATOM 821 O O . LEU A 1 105 ? -26.014 27.599 94.577 1.00 22.06 105 LEU A O 1
ATOM 826 N N . THR A 1 106 ? -24.792 29.040 93.351 1.00 17.26 106 THR A N 1
ATOM 827 C CA . THR A 1 106 ? -25.937 29.896 93.028 1.00 16.65 106 THR A CA 1
ATOM 828 C C . THR A 1 106 ? -27.020 29.116 92.279 1.00 19.76 106 THR A C 1
ATOM 829 O O . THR A 1 106 ? -28.215 29.253 92.563 1.00 17.73 106 THR A O 1
ATOM 833 N N . THR A 1 107 ? -26.597 28.308 91.309 1.00 15.61 107 THR A N 1
ATOM 834 C CA . THR A 1 107 ? -27.529 27.517 90.525 1.00 17.79 107 THR A CA 1
ATOM 835 C C . THR A 1 107 ? -28.124 26.455 91.437 1.00 17.53 107 THR A C 1
ATOM 836 O O . THR A 1 107 ? -29.327 26.211 91.421 1.00 19.25 107 THR A O 1
ATOM 840 N N . LEU A 1 108 ? -27.266 25.845 92.248 1.00 22.73 108 LEU A N 1
ATOM 841 C CA . LEU A 1 108 ? -27.672 24.803 93.189 1.00 22.28 108 LEU A CA 1
ATOM 842 C C . LEU A 1 108 ? -28.719 25.286 94.206 1.00 25.31 108 LEU A C 1
ATOM 843 O O . LEU A 1 108 ? -29.699 24.581 94.486 1.00 21.76 108 LEU A O 1
ATOM 848 N N . LEU A 1 109 ? -28.512 26.486 94.746 1.00 19.85 109 LEU A N 1
ATOM 849 C CA . LEU A 1 109 ? -29.420 27.070 95.735 1.00 21.52 109 LEU A CA 1
ATOM 850 C C . LEU A 1 109 ? -30.804 27.362 95.183 1.00 23.75 109 LEU A C 1
ATOM 851 O O . LEU A 1 109 ? -31.818 27.099 95.833 1.00 23.92 109 LEU A O 1
ATOM 856 N N . ARG A 1 110 ? -30.835 27.934 93.985 1.00 25.19 110 ARG A N 1
ATOM 857 C CA . ARG A 1 110 ? -32.087 28.284 93.339 1.00 22.19 110 ARG A CA 1
ATOM 858 C C . ARG A 1 110 ? -32.962 27.058 93.198 1.00 16.35 110 ARG A C 1
ATOM 859 O O . ARG A 1 110 ? -34.148 27.099 93.485 1.00 21.07 110 ARG A O 1
ATOM 867 N N . ALA A 1 111 ? -32.370 25.966 92.742 1.00 25.07 111 ALA A N 1
ATOM 868 C CA . ALA A 1 111 ? -33.110 24.726 92.560 1.00 24.57 111 ALA A CA 1
ATOM 869 C C . ALA A 1 111 ? -33.688 24.320 93.897 1.00 26.81 111 ALA A C 1
ATOM 870 O O . ALA A 1 111 ? -34.724 23.669 93.957 1.00 29.26 111 ALA A O 1
ATOM 872 N N . LEU A 1 112 ? -33.007 24.717 94.966 1.00 28.32 112 LEU A N 1
ATOM 873 C CA . LEU A 1 112 ? -33.444 24.417 96.322 1.00 27.83 112 LEU A CA 1
ATOM 874 C C . LEU A 1 112 ? -34.628 25.306 96.714 1.00 30.21 112 LEU A C 1
ATOM 875 O O . LEU A 1 112 ? -35.292 25.067 97.723 1.00 36.16 112 LEU A O 1
ATOM 880 N N . GLY A 1 113 ? -34.885 26.339 95.919 1.00 28.46 113 GLY A N 1
ATOM 881 C CA . GLY A 1 113 ? -35.999 27.228 96.197 1.00 24.24 113 GLY A CA 1
ATOM 882 C C . GLY A 1 113 ? -35.597 28.482 96.934 1.00 22.77 113 GLY A C 1
ATOM 883 O O . GLY A 1 113 ? -36.453 29.294 97.288 1.00 22.55 113 GLY A O 1
ATOM 884 N N . ALA A 1 114 ? -34.289 28.637 97.144 1.00 22.62 114 ALA A N 1
ATOM 885 C CA . ALA A 1 114 ? -33.714 29.781 97.854 1.00 21.55 114 ALA A CA 1
ATOM 886 C C . ALA A 1 114 ? -34.036 31.137 97.238 1.00 23.54 114 ALA A C 1
ATOM 887 O O . ALA A 1 114 ? -34.408 32.074 97.953 1.00 20.52 114 ALA A O 1
ATOM 889 N N . GLN A 1 115 ? -33.883 31.250 95.921 1.00 20.46 115 GLN A N 1
ATOM 890 C CA . GLN A 1 115 ? -34.163 32.509 95.249 1.00 20.43 115 GLN A CA 1
ATOM 891 C C . GLN A 1 115 ? -35.643 32.871 95.290 1.00 19.49 115 GLN A C 1
ATOM 892 O O . GLN A 1 115 ? -36.001 34.032 95.479 1.00 20.14 115 GLN A O 1
ATOM 898 N N . LYS A 1 116 ? -36.502 31.878 95.106 1.00 22.16 116 LYS A N 1
ATOM 899 C CA . LYS A 1 116 ? -37.941 32.105 95.145 1.00 24.51 116 LYS A CA 1
ATOM 900 C C . LYS A 1 116 ? -38.385 32.567 96.535 1.00 24.15 116 LYS A C 1
ATOM 901 O O . LYS A 1 116 ? -39.082 33.573 96.673 1.00 22.16 116 LYS A O 1
ATOM 907 N N . GLU A 1 117 ? -37.978 31.818 97.556 1.00 23.24 117 GLU A N 1
ATOM 908 C CA . GLU A 1 117 ? -38.328 32.129 98.940 1.00 23.04 117 GLU A CA 1
ATOM 909 C C . GLU A 1 117 ? -37.753 33.473 99.368 1.00 21.31 117 GLU A C 1
ATOM 910 O O . GLU A 1 117 ? -38.432 34.274 100.009 1.00 21.89 117 GLU A O 1
ATOM 916 N N . ALA A 1 118 ? -36.497 33.717 99.015 1.00 19.35 118 ALA A N 1
ATOM 917 C CA . ALA A 1 118 ? -35.841 34.965 99.367 1.00 21.17 118 ALA A CA 1
ATOM 918 C C . ALA A 1 118 ? -36.543 36.195 98.786 1.00 24.21 118 ALA A C 1
ATOM 919 O O . ALA A 1 118 ? -36.645 37.219 99.458 1.00 24.13 118 ALA A O 1
ATOM 921 N N . ILE A 1 119 ? -37.034 36.103 97.549 1.00 22.81 119 ILE A N 1
ATOM 922 C CA . ILE A 1 119 ? -37.703 37.244 96.916 1.00 24.98 119 ILE A CA 1
ATOM 923 C C . ILE A 1 119 ? -39.076 37.558 97.518 1.00 25.80 119 ILE A C 1
ATOM 924 O O . ILE A 1 119 ? -39.467 38.723 97.611 1.00 31.89 119 ILE A O 1
ATOM 929 N N . SER A 1 120 ? -39.807 36.522 97.916 1.00 23.66 120 SER A N 1
ATOM 930 C CA . SER A 1 120 ? -41.131 36.700 98.497 1.00 24.06 120 SER A CA 1
ATOM 931 C C . SER A 1 120 ? -41.051 37.129 99.960 1.00 27.38 120 SER A C 1
ATOM 932 O O . SER A 1 120 ? -41.734 38.059 100.381 1.00 28.33 120 SER A O 1
ATOM 935 N N . ASN A 1 121 ? -40.213 36.445 100.733 1.00 31.51 121 ASN A N 1
ATOM 936 C CA . ASN A 1 121 ? -40.038 36.756 102.149 1.00 31.30 121 ASN A CA 1
ATOM 937 C C . ASN A 1 121 ? -39.440 38.153 102.282 1.00 30.40 121 ASN A C 1
ATOM 938 O O . ASN A 1 121 ? -39.405 38.729 103.372 1.00 28.29 121 ASN A O 1
ATOM 943 N N . SER A 1 122 ? -38.981 38.693 101.156 1.00 33.71 122 SER A N 1
ATOM 944 C CA . SER A 1 122 ? -38.362 40.013 101.114 1.00 29.89 122 SER A CA 1
ATOM 945 C C . SER A 1 122 ? -39.118 40.981 100.220 1.00 29.93 122 SER A C 1
ATOM 946 O O . SER A 1 122 ? -38.527 41.938 99.725 1.00 35.61 122 SER A O 1
ATOM 949 N N . ASP A 1 123 ? -40.412 40.753 100.014 1.00 29.95 123 ASP A N 1
ATOM 950 C CA . ASP A 1 123 ? -41.185 41.633 99.133 1.00 33.64 123 ASP A CA 1
ATOM 951 C C . ASP A 1 123 ? -41.874 42.820 99.810 1.00 36.43 123 ASP A C 1
ATOM 952 O O . ASP A 1 123 ? -42.664 43.523 99.173 1.00 36.51 123 ASP A O 1
ATOM 957 N N . ALA A 1 124 ? -41.571 43.040 101.092 1.00 35.53 124 ALA A N 1
ATOM 958 C CA . ALA A 1 124 ? -42.142 44.151 101.852 1.00 29.43 124 ALA A CA 1
ATOM 959 C C . ALA A 1 124 ? -41.015 45.088 102.263 1.00 30.25 124 ALA A C 1
ATOM 960 O O . ALA A 1 124 ? -39.889 44.650 102.485 1.00 31.35 124 ALA A O 1
ATOM 962 N N . ALA A 1 125 ? -41.310 46.382 102.345 1.00 31.27 125 ALA A N 1
ATOM 963 C CA . ALA A 1 125 ? -40.300 47.362 102.731 1.00 30.48 125 ALA A CA 1
ATOM 964 C C . ALA A 1 125 ? -39.734 46.990 104.098 1.00 29.91 125 ALA A C 1
ATOM 965 O O . ALA A 1 125 ? -40.442 46.424 104.926 1.00 26.51 125 ALA A O 1
ATOM 967 N N . SER A 1 126 ? -38.460 47.294 104.326 1.00 31.91 126 SER A N 1
ATOM 968 C CA . SER A 1 126 ? -37.826 46.998 105.607 1.00 29.70 126 SER A CA 1
ATOM 969 C C . SER A 1 126 ? -36.860 48.110 106.020 1.00 28.81 126 SER A C 1
ATOM 970 O O . SER A 1 126 ? -36.830 49.182 105.411 1.00 26.35 126 SER A O 1
ATOM 973 N N . ALA A 1 127 ? -36.085 47.846 107.069 1.00 27.35 127 ALA A N 1
ATOM 974 C CA . ALA A 1 127 ? -35.119 48.805 107.588 1.00 26.19 127 ALA A CA 1
ATOM 975 C C . ALA A 1 127 ? -33.821 48.778 106.792 1.00 32.71 127 ALA A C 1
ATOM 976 O O . ALA A 1 127 ? -33.378 47.719 106.336 1.00 36.11 127 ALA A O 1
ATOM 978 N N . ALA A 1 128 ? -33.216 49.954 106.639 1.00 36.35 128 ALA A N 1
ATOM 979 C CA . ALA A 1 128 ? -31.968 50.112 105.901 1.00 41.54 128 ALA A CA 1
ATOM 980 C C . ALA A 1 128 ? -31.003 48.983 106.212 1.00 45.85 128 ALA A C 1
ATOM 981 O O . ALA A 1 128 ? -31.013 48.439 107.314 1.00 46.79 128 ALA A O 1
ATOM 983 N N . PRO A 1 129 ? -30.162 48.608 105.234 1.00 51.52 129 PRO A N 1
ATOM 984 C CA . PRO A 1 129 ? -29.207 47.526 105.478 1.00 51.09 129 PRO A CA 1
ATOM 985 C C . PRO A 1 129 ? -28.657 47.620 106.893 1.00 49.38 129 PRO A C 1
ATOM 986 O O . PRO A 1 129 ? -28.665 46.642 107.640 1.00 43.76 129 PRO A O 1
ATOM 990 N N . LEU A 1 130 ? -28.209 48.817 107.258 1.00 51.91 130 LEU A N 1
ATOM 991 C CA . LEU A 1 130 ? -27.648 49.051 108.580 1.00 59.63 130 LEU A CA 1
ATOM 992 C C . LEU A 1 130 ? -26.645 47.948 108.928 1.00 63.63 130 LEU A C 1
ATOM 993 O O . LEU A 1 130 ? -26.942 47.045 109.716 1.00 63.16 130 LEU A O 1
ATOM 998 N N . ARG A 1 131 ? -25.461 48.030 108.325 1.00 63.20 131 ARG A N 1
ATOM 999 C CA . ARG A 1 131 ? -24.400 47.057 108.548 1.00 62.02 131 ARG A CA 1
ATOM 1000 C C . ARG A 1 131 ? -23.175 47.430 107.714 1.00 59.24 131 ARG A C 1
ATOM 1001 O O . ARG A 1 131 ? -22.292 48.150 108.177 1.00 64.22 131 ARG A O 1
ATOM 1009 N N . THR A 1 132 ? -23.140 46.935 106.480 1.00 56.66 132 THR A N 1
ATOM 1010 C CA . THR A 1 132 ? -22.045 47.181 105.538 1.00 49.50 132 THR A CA 1
ATOM 1011 C C . THR A 1 132 ? -20.653 46.795 106.037 1.00 41.63 132 THR A C 1
ATOM 1012 O O . THR A 1 132 ? -19.936 47.589 106.659 1.00 39.69 132 THR A O 1
ATOM 1016 N N . ILE A 1 133 ? -20.291 45.552 105.747 1.00 32.66 133 ILE A N 1
ATOM 1017 C CA . ILE A 1 133 ? -19.001 44.999 106.114 1.00 26.91 133 ILE A CA 1
ATOM 1018 C C . ILE A 1 133 ? -18.169 45.015 104.842 1.00 23.26 133 ILE A C 1
ATOM 1019 O O . ILE A 1 133 ? -18.703 44.855 103.744 1.00 19.88 133 ILE A O 1
ATOM 1024 N N . THR A 1 134 ? -16.866 45.212 104.982 1.00 22.61 134 THR A N 1
ATOM 1025 C CA . THR A 1 134 ? -16.001 45.228 103.817 1.00 24.18 134 THR A CA 1
ATOM 1026 C C . THR A 1 134 ? -14.671 44.568 104.121 1.00 23.82 134 THR A C 1
ATOM 1027 O O . THR A 1 134 ? -14.360 44.252 105.270 1.00 22.24 134 THR A O 1
ATOM 1031 N N . ALA A 1 135 ? -13.888 44.364 103.067 1.00 24.28 135 ALA A N 1
ATOM 1032 C CA . ALA A 1 135 ? -12.566 43.761 103.184 1.00 26.25 135 ALA A CA 1
ATOM 1033 C C . ALA A 1 135 ? -11.641 44.509 102.225 1.00 23.72 135 ALA A C 1
ATOM 1034 O O . ALA A 1 135 ? -12.089 45.009 101.193 1.00 28.74 135 ALA A O 1
ATOM 1036 N N . ASP A 1 136 ? -10.363 44.605 102.580 1.00 21.32 136 ASP A N 1
ATOM 1037 C CA . ASP A 1 136 ? -9.389 45.268 101.731 1.00 22.52 136 ASP A CA 1
ATOM 1038 C C . ASP A 1 136 ? -8.184 44.364 101.490 1.00 22.45 136 ASP A C 1
ATOM 1039 O O . ASP A 1 136 ? -7.127 44.823 101.069 1.00 29.24 136 ASP A O 1
ATOM 1044 N N . THR A 1 137 ? -8.349 43.076 101.778 1.00 22.01 137 THR A N 1
ATOM 1045 C CA . THR A 1 137 ? -7.302 42.083 101.559 1.00 18.30 137 THR A CA 1
ATOM 1046 C C . THR A 1 137 ? -7.985 40.826 101.037 1.00 22.17 137 THR A C 1
ATOM 1047 O O . THR A 1 137 ? -9.186 40.622 101.254 1.00 21.18 137 THR A O 1
ATOM 1051 N N . PHE A 1 138 ? -7.226 39.981 100.347 1.00 22.40 138 PHE A N 1
ATOM 1052 C CA . PHE A 1 138 ? -7.787 38.751 99.815 1.00 21.40 138 PHE A CA 1
ATOM 1053 C C . PHE A 1 138 ? -8.000 37.785 100.960 1.00 23.03 138 PHE A C 1
ATOM 1054 O O . PHE A 1 138 ? -8.836 36.882 100.886 1.00 24.07 138 PHE A O 1
ATOM 1062 N N . ARG A 1 139 ? -7.232 37.997 102.025 1.00 27.54 139 ARG A N 1
ATOM 1063 C CA . ARG A 1 139 ? -7.306 37.173 103.224 1.00 24.58 139 ARG A CA 1
ATOM 1064 C C . ARG A 1 139 ? -8.690 37.270 103.848 1.00 19.76 139 ARG A C 1
ATOM 1065 O O . ARG A 1 139 ? -9.311 36.248 104.135 1.00 24.57 139 ARG A O 1
ATOM 1073 N N . LYS A 1 140 ? -9.182 38.492 104.055 1.00 17.80 140 LYS A N 1
ATOM 1074 C CA . LYS A 1 140 ? -10.501 38.646 104.643 1.00 14.81 140 LYS A CA 1
ATOM 1075 C C . LYS A 1 140 ? -11.565 38.178 103.666 1.00 18.77 140 LYS A C 1
ATOM 1076 O O . LYS A 1 140 ? -12.565 37.597 104.069 1.00 23.24 140 LYS A O 1
ATOM 1082 N N . LEU A 1 141 ? -11.345 38.425 102.377 1.00 24.06 141 LEU A N 1
ATOM 1083 C CA . LEU A 1 141 ? -12.294 38.010 101.344 1.00 19.06 141 LEU A CA 1
ATOM 1084 C C . LEU A 1 141 ? -12.483 36.495 101.393 1.00 11.16 141 LEU A C 1
ATOM 1085 O O . LEU A 1 141 ? -13.596 35.996 101.422 1.00 15.17 141 LEU A O 1
ATOM 1090 N N . PHE A 1 142 ? -11.380 35.767 101.410 1.00 13.39 142 PHE A N 1
ATOM 1091 C CA . PHE A 1 142 ? -11.449 34.321 101.445 1.00 18.57 142 PHE A CA 1
ATOM 1092 C C . PHE A 1 142 ? -11.932 33.755 102.774 1.00 20.44 142 PHE A C 1
ATOM 1093 O O . PHE A 1 142 ? -12.596 32.720 102.793 1.00 22.27 142 PHE A O 1
ATOM 1101 N N . ARG A 1 143 ? -11.604 34.420 103.880 1.00 20.06 143 ARG A N 1
ATOM 1102 C CA . ARG A 1 143 ? -12.056 33.956 105.186 1.00 18.93 143 ARG A CA 1
ATOM 1103 C C . ARG A 1 143 ? -13.578 34.092 105.227 1.00 15.22 143 ARG A C 1
ATOM 1104 O O . ARG A 1 143 ? -14.283 33.229 105.751 1.00 15.68 143 ARG A O 1
ATOM 1112 N N . VAL A 1 144 ? -14.083 35.178 104.654 1.00 11.28 144 VAL A N 1
ATOM 1113 C CA . VAL A 1 144 ? -15.524 35.426 104.605 1.00 14.01 144 VAL A CA 1
ATOM 1114 C C . VAL A 1 144 ? -16.188 34.381 103.687 1.00 17.72 144 VAL A C 1
ATOM 1115 O O . VAL A 1 144 ? -17.283 33.881 103.972 1.00 18.62 144 VAL A O 1
ATOM 1119 N N . TYR A 1 145 ? -15.515 34.070 102.580 1.00 16.61 145 TYR A N 1
ATOM 1120 C CA . TYR A 1 145 ? -16.001 33.096 101.611 1.00 15.75 145 TYR A CA 1
ATOM 1121 C C . TYR A 1 145 ? -16.231 31.766 102.325 1.00 18.30 145 TYR A C 1
ATOM 1122 O O . TYR A 1 145 ? -17.294 31.166 102.190 1.00 19.68 145 TYR A O 1
ATOM 1131 N N . SER A 1 146 ? -15.234 31.323 103.093 1.00 21.35 146 SER A N 1
ATOM 1132 C CA . SER A 1 146 ? -15.319 30.064 103.847 1.00 20.60 146 SER A CA 1
ATOM 1133 C C . SER A 1 146 ? -16.359 30.116 104.976 1.00 17.47 146 SER A C 1
ATOM 1134 O O . SER A 1 146 ? -17.180 29.210 105.107 1.00 16.81 146 SER A O 1
ATOM 1137 N N . ASN A 1 147 ? -16.328 31.174 105.785 1.00 16.12 147 ASN A N 1
ATOM 1138 C CA . ASN A 1 147 ? -17.270 31.302 106.891 1.00 17.15 147 ASN A CA 1
ATOM 1139 C C . ASN A 1 147 ? -18.713 31.330 106.405 1.00 16.24 147 ASN A C 1
ATOM 1140 O O . ASN A 1 147 ? -19.608 30.801 107.072 1.00 14.90 147 ASN A O 1
ATOM 1145 N N . PHE A 1 148 ? -18.944 31.942 105.241 1.00 16.27 148 PHE A N 1
ATOM 1146 C CA . PHE A 1 148 ? -20.300 32.011 104.689 1.00 14.94 148 PHE A CA 1
ATOM 1147 C C . PHE A 1 148 ? -20.831 30.656 104.200 1.00 12.96 148 PHE A C 1
ATOM 1148 O O . PHE A 1 148 ? -21.954 30.251 104.536 1.00 14.23 148 PHE A O 1
ATOM 1156 N N . LEU A 1 149 ? -20.029 29.961 103.401 1.00 15.64 149 LEU A N 1
ATOM 1157 C CA . LEU A 1 149 ? -20.443 28.670 102.861 1.00 17.99 149 LEU A CA 1
ATOM 1158 C C . LEU A 1 149 ? -20.558 27.612 103.954 1.00 19.94 149 LEU A C 1
ATOM 1159 O O . LEU A 1 149 ? -21.514 26.832 103.986 1.00 17.74 149 LEU A O 1
ATOM 1164 N N . ARG A 1 150 ? -19.579 27.589 104.852 1.00 18.75 150 ARG A N 1
ATOM 1165 C CA . ARG A 1 150 ? -19.577 26.599 105.913 1.00 19.26 150 ARG A CA 1
ATOM 1166 C C . ARG A 1 150 ? -20.530 26.984 107.024 1.00 19.74 150 ARG A C 1
ATOM 1167 O O . ARG A 1 150 ? -20.860 26.161 107.877 1.00 20.61 150 ARG A O 1
ATOM 1175 N N . GLY A 1 151 ? -20.994 28.231 106.985 1.00 20.02 151 GLY A N 1
ATOM 1176 C CA . GLY A 1 151 ? -21.895 28.725 108.009 1.00 16.38 151 GLY A CA 1
ATOM 1177 C C . GLY A 1 151 ? -23.374 28.722 107.672 1.00 14.84 151 GLY A C 1
ATOM 1178 O O . GLY A 1 151 ? -23.992 27.666 107.560 1.00 15.39 151 GLY A O 1
ATOM 1179 N N . LYS A 1 152 ? -23.951 29.909 107.509 1.00 15.49 152 LYS A N 1
ATOM 1180 C CA . LYS A 1 152 ? -25.369 30.009 107.216 1.00 16.25 152 LYS A CA 1
ATOM 1181 C C . LYS A 1 152 ? -25.774 29.295 105.930 1.00 13.62 152 LYS A C 1
ATOM 1182 O O . LYS A 1 152 ? -26.898 28.807 105.825 1.00 17.75 152 LYS A O 1
ATOM 1188 N N . LEU A 1 153 ? -24.876 29.226 104.952 1.00 14.39 153 LEU A N 1
ATOM 1189 C CA . LEU A 1 153 ? -25.219 28.519 103.720 1.00 19.04 153 LEU A CA 1
ATOM 1190 C C . LEU A 1 153 ? -25.451 27.051 104.068 1.00 14.56 153 LEU A C 1
ATOM 1191 O O . LEU A 1 153 ? -26.505 26.483 103.764 1.00 17.63 153 LEU A O 1
ATOM 1196 N N . LYS A 1 154 ? -24.468 26.445 104.723 1.00 15.44 154 LYS A N 1
ATOM 1197 C CA . LYS A 1 154 ? -24.585 25.050 105.122 1.00 21.14 154 LYS A CA 1
ATOM 1198 C C . LYS A 1 154 ? -25.809 24.875 106.005 1.00 21.94 154 LYS A C 1
ATOM 1199 O O . LYS A 1 154 ? -26.592 23.945 105.804 1.00 22.75 154 LYS A O 1
ATOM 1205 N N . LEU A 1 155 ? -25.979 25.777 106.973 1.00 21.67 155 LEU A N 1
ATOM 1206 C CA . LEU A 1 155 ? -27.116 25.713 107.889 1.00 21.71 155 LEU A CA 1
ATOM 1207 C C . LEU A 1 155 ? -28.446 25.762 107.150 1.00 20.90 155 LEU A C 1
ATOM 1208 O O . LEU A 1 155 ? -29.337 24.947 107.401 1.00 24.04 155 LEU A O 1
ATOM 1213 N N . TYR A 1 156 ? -28.585 26.723 106.245 1.00 20.07 156 TYR A N 1
ATOM 1214 C CA . TYR A 1 156 ? -29.812 26.845 105.479 1.00 17.14 156 TYR A CA 1
ATOM 1215 C C . TYR A 1 156 ? -30.047 25.564 104.656 1.00 23.04 156 TYR A C 1
ATOM 1216 O O . TYR A 1 156 ? -31.135 24.977 104.688 1.00 21.83 156 TYR A O 1
ATOM 1225 N N . THR A 1 157 ? -29.019 25.132 103.927 1.00 21.59 157 THR A N 1
ATOM 1226 C CA . THR A 1 157 ? -29.120 23.936 103.094 1.00 23.53 157 THR A CA 1
ATOM 1227 C C . THR A 1 157 ? -29.506 22.683 103.886 1.00 23.96 157 THR A C 1
ATOM 1228 O O . THR A 1 157 ? -30.280 21.859 103.409 1.00 25.29 157 THR A O 1
ATOM 1232 N N . GLY A 1 158 ? -28.963 22.544 105.092 1.00 26.70 158 GLY A N 1
ATOM 1233 C CA . GLY A 1 158 ? -29.275 21.392 105.917 1.00 21.39 158 GLY A CA 1
ATOM 1234 C C . GLY A 1 158 ? -30.749 21.295 106.256 1.00 23.10 158 GLY A C 1
ATOM 1235 O O . GLY A 1 158 ? -31.357 20.234 106.127 1.00 25.75 158 GLY A O 1
ATOM 1236 N N . GLU A 1 159 ? -31.337 22.404 106.686 1.00 23.89 159 GLU A N 1
ATOM 1237 C CA . GLU A 1 159 ? -32.746 22.404 107.046 1.00 22.86 159 GLU A CA 1
ATOM 1238 C C . GLU A 1 159 ? -33.678 22.264 105.850 1.00 26.09 159 GLU A C 1
ATOM 1239 O O . GLU A 1 159 ? -34.654 21.515 105.900 1.00 30.72 159 GLU A O 1
ATOM 1245 N N . ALA A 1 160 ? -33.373 22.987 104.776 1.00 25.56 160 ALA A N 1
ATOM 1246 C CA . ALA A 1 160 ? -34.210 22.988 103.583 1.00 23.45 160 ALA A CA 1
ATOM 1247 C C . ALA A 1 160 ? -34.305 21.632 102.893 1.00 23.43 160 ALA A C 1
ATOM 1248 O O . ALA A 1 160 ? -35.317 21.304 102.283 1.00 23.17 160 ALA A O 1
ATOM 1250 N N . CYS A 1 161 ? -33.256 20.835 103.011 1.00 27.74 161 CYS A N 1
ATOM 1251 C CA . CYS A 1 161 ? -33.228 19.532 102.369 1.00 27.30 161 CYS A CA 1
ATOM 1252 C C . CYS A 1 161 ? -34.185 18.537 103.000 1.00 33.39 161 CYS A C 1
ATOM 1253 O O . CYS A 1 161 ? -34.634 17.599 102.341 1.00 39.17 161 CYS A O 1
ATOM 1256 N N . ARG A 1 162 ? -34.499 18.739 104.276 1.00 38.77 162 ARG A N 1
ATOM 1257 C CA . ARG A 1 162 ? -35.439 17.863 104.965 1.00 41.71 162 ARG A CA 1
ATOM 1258 C C . ARG A 1 162 ? -36.835 18.348 104.587 1.00 46.12 162 ARG A C 1
ATOM 1259 O O . ARG A 1 162 ? -37.499 19.025 105.371 1.00 46.44 162 ARG A O 1
ATOM 1267 N N . THR A 1 163 ? -37.270 18.012 103.374 1.00 55.70 163 THR A N 1
ATOM 1268 C CA . THR A 1 163 ? -38.581 18.441 102.888 1.00 59.93 163 THR A CA 1
ATOM 1269 C C . THR A 1 163 ? -39.377 17.384 102.119 1.00 62.80 163 THR A C 1
ATOM 1270 O O . THR A 1 163 ? -39.321 17.323 100.887 1.00 62.63 163 THR A O 1
ATOM 1274 N N . GLY A 1 164 ? -40.120 16.558 102.854 1.00 64.86 164 GLY A N 1
ATOM 1275 C CA . GLY A 1 164 ? -40.949 15.545 102.227 1.00 64.94 164 GLY A CA 1
ATOM 1276 C C . GLY A 1 164 ? -42.284 16.199 101.914 1.00 68.62 164 GLY A C 1
ATOM 1277 O O . GLY A 1 164 ? -42.314 17.331 101.421 1.00 71.35 164 GLY A O 1
ATOM 1278 N N . ASP A 1 165 ? -43.386 15.512 102.207 1.00 67.46 165 ASP A N 1
ATOM 1279 C CA . ASP A 1 165 ? -44.719 16.060 101.953 1.00 66.61 165 ASP A CA 1
ATOM 1280 C C . ASP A 1 165 ? -45.630 15.901 103.176 1.00 69.70 165 ASP A C 1
ATOM 1281 O O . ASP A 1 165 ? -45.750 14.806 103.727 1.00 70.55 165 ASP A O 1
ATOM 1286 N N . ARG A 1 166 ? -46.266 16.996 103.598 1.00 70.55 166 ARG A N 1
ATOM 1287 C CA . ARG A 1 166 ? -47.168 16.975 104.754 1.00 70.32 166 ARG A CA 1
ATOM 1288 C C . ARG A 1 166 ? -48.231 18.072 104.676 1.00 71.35 166 ARG A C 1
ATOM 1289 O O . ARG A 1 166 ? -49.397 17.730 104.377 1.00 72.87 166 ARG A O 1
ATOM 1292 N N . ASP B 2 9 ? -22.652 24.685 137.959 1.00 76.64 8 ASP B N 1
ATOM 1293 C CA . ASP B 2 9 ? -21.751 24.200 136.918 1.00 74.05 8 ASP B CA 1
ATOM 1294 C C . ASP B 2 9 ? -21.615 22.687 137.155 1.00 70.77 8 ASP B C 1
ATOM 1295 O O . ASP B 2 9 ? -20.550 22.202 137.545 1.00 70.95 8 ASP B O 1
ATOM 1300 N N . PRO B 2 10 ? -22.704 21.926 136.923 1.00 65.00 9 PRO B N 1
ATOM 1301 C CA . PRO B 2 10 ? -22.708 20.470 137.119 1.00 62.93 9 PRO B CA 1
ATOM 1302 C C . PRO B 2 10 ? -21.978 19.722 136.003 1.00 64.41 9 PRO B C 1
ATOM 1303 O O . PRO B 2 10 ? -20.752 19.564 136.050 1.00 64.44 9 PRO B O 1
ATOM 1307 N N . LYS B 2 11 ? -22.738 19.253 135.011 1.00 62.77 10 LYS B N 1
ATOM 1308 C CA . LYS B 2 11 ? -22.168 18.550 133.865 1.00 59.07 10 LYS B CA 1
ATOM 1309 C C . LYS B 2 11 ? -21.163 19.523 133.258 1.00 58.50 10 LYS B C 1
ATOM 1310 O O . LYS B 2 11 ? -20.254 19.142 132.514 1.00 58.75 10 LYS B O 1
ATOM 1316 N N . PHE B 2 12 ? -21.347 20.791 133.604 1.00 56.69 11 PHE B N 1
ATOM 1317 C CA . PHE B 2 12 ? -20.478 21.858 133.153 1.00 56.40 11 PHE B CA 1
ATOM 1318 C C . PHE B 2 12 ? -19.101 21.670 133.801 1.00 56.82 11 PHE B C 1
ATOM 1319 O O . PHE B 2 12 ? -18.076 21.681 133.115 1.00 57.03 11 PHE B O 1
ATOM 1327 N N . GLU B 2 13 ? -19.087 21.486 135.120 1.00 54.01 12 GLU B N 1
ATOM 1328 C CA . GLU B 2 13 ? -17.842 21.301 135.861 1.00 49.93 12 GLU B CA 1
ATOM 1329 C C . GLU B 2 13 ? -16.994 20.169 135.303 1.00 45.65 12 GLU B C 1
ATOM 1330 O O . GLU B 2 13 ? -15.774 20.295 135.185 1.00 43.36 12 GLU B O 1
ATOM 1336 N N . SER B 2 14 ? -17.640 19.055 134.980 1.00 42.36 13 SER B N 1
ATOM 1337 C CA . SER B 2 14 ? -16.932 17.912 134.423 1.00 42.43 13 SER B CA 1
ATOM 1338 C C . SER B 2 14 ? -16.312 18.324 133.089 1.00 44.10 13 SER B C 1
ATOM 1339 O O . SER B 2 14 ? -15.146 18.030 132.806 1.00 44.22 13 SER B O 1
ATOM 1342 N N . LYS B 2 15 ? -17.105 19.010 132.272 1.00 42.40 14 LYS B N 1
ATOM 1343 C CA . LYS B 2 15 ? -16.636 19.472 130.971 1.00 43.14 14 LYS B CA 1
ATOM 1344 C C . LYS B 2 15 ? -15.495 20.452 131.181 1.00 41.43 14 LYS B C 1
ATOM 1345 O O . LYS B 2 15 ? -14.486 20.415 130.477 1.00 40.60 14 LYS B O 1
ATOM 1351 N N . ALA B 2 16 ? -15.661 21.334 132.156 1.00 41.98 15 ALA B N 1
ATOM 1352 C CA . ALA B 2 16 ? -14.628 22.309 132.461 1.00 41.66 15 ALA B CA 1
ATOM 1353 C C . ALA B 2 16 ? -13.398 21.533 132.917 1.00 41.74 15 ALA B C 1
ATOM 1354 O O . ALA B 2 16 ? -12.272 21.822 132.503 1.00 34.90 15 ALA B O 1
ATOM 1356 N N . ALA B 2 17 ? -13.637 20.531 133.762 1.00 45.78 16 ALA B N 1
ATOM 1357 C CA . ALA B 2 17 ? -12.574 19.689 134.308 1.00 44.66 16 ALA B CA 1
ATOM 1358 C C . ALA B 2 17 ? -11.855 18.933 133.199 1.00 41.86 16 ALA B C 1
ATOM 1359 O O . ALA B 2 17 ? -10.625 18.836 133.192 1.00 41.36 16 ALA B O 1
ATOM 1361 N N . LEU B 2 18 ? -12.637 18.399 132.264 1.00 41.21 17 LEU B N 1
ATOM 1362 C CA . LEU B 2 18 ? -12.106 17.654 131.125 1.00 39.68 17 LEU B CA 1
ATOM 1363 C C . LEU B 2 18 ? -11.124 18.502 130.300 1.00 39.92 17 LEU B C 1
ATOM 1364 O O . LEU B 2 18 ? -10.039 18.039 129.942 1.00 34.11 17 LEU B O 1
ATOM 1369 N N . LEU B 2 19 ? -11.513 19.744 130.005 1.00 41.71 18 LEU B N 1
ATOM 1370 C CA . LEU B 2 19 ? -10.684 20.656 129.216 1.00 40.22 18 LEU B CA 1
ATOM 1371 C C . LEU B 2 19 ? -9.449 21.137 129.962 1.00 39.25 18 LEU B C 1
ATOM 1372 O O . LEU B 2 19 ? -8.376 21.298 129.372 1.00 35.34 18 LEU B O 1
ATOM 1377 N N . ALA B 2 20 ? -9.611 21.388 131.257 1.00 44.01 19 ALA B N 1
ATOM 1378 C CA . ALA B 2 20 ? -8.506 21.846 132.092 1.00 45.73 19 ALA B CA 1
ATOM 1379 C C . ALA B 2 20 ? -7.526 20.702 132.258 1.00 48.13 19 ALA B C 1
ATOM 1380 O O . ALA B 2 20 ? -6.325 20.857 132.029 1.00 49.96 19 ALA B O 1
ATOM 1382 N N . ALA B 2 21 ? -8.060 19.546 132.645 1.00 47.38 20 ALA B N 1
ATOM 1383 C CA . ALA B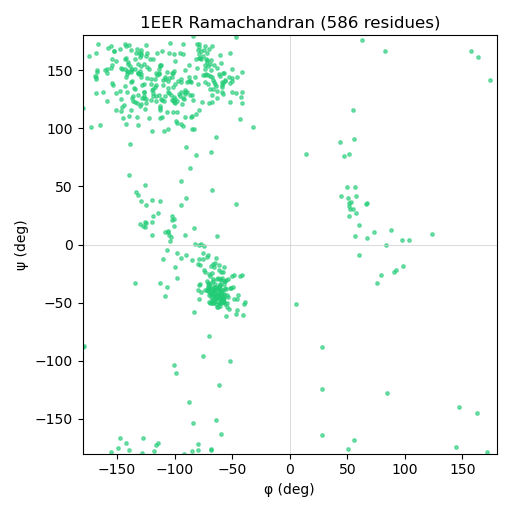 2 21 ? -7.262 18.346 132.850 1.00 47.28 20 ALA B CA 1
ATOM 1384 C C . ALA B 2 21 ? -6.319 18.078 131.685 1.00 46.80 20 ALA B C 1
ATOM 1385 O O . ALA B 2 21 ? -5.280 17.448 131.854 1.00 49.56 20 ALA B O 1
ATOM 1387 N N . ARG B 2 22 ? -6.684 18.560 130.502 1.00 53.49 21 ARG B N 1
ATOM 1388 C CA . ARG B 2 22 ? -5.865 18.358 129.315 1.00 54.83 21 ARG B CA 1
ATOM 1389 C C . ARG B 2 22 ? -5.195 19.641 128.823 1.00 56.02 21 ARG B C 1
ATOM 1390 O O . ARG B 2 22 ? -4.299 19.590 127.980 1.00 57.81 21 ARG B O 1
ATOM 1398 N N . GLY B 2 23 ? -5.614 20.790 129.346 1.00 56.67 22 GLY B N 1
ATOM 1399 C CA . GLY B 2 23 ? -5.016 22.040 128.904 1.00 55.67 22 GLY B CA 1
ATOM 1400 C C . GLY B 2 23 ? -4.759 23.053 130.003 1.00 54.21 22 GLY B C 1
ATOM 1401 O O . GLY B 2 23 ? -5.289 24.165 129.949 1.00 54.07 22 GLY B O 1
ATOM 1402 N N . PRO B 2 24 ? -3.940 22.704 131.013 1.00 52.60 23 PRO B N 1
ATOM 1403 C CA . PRO B 2 24 ? -3.630 23.612 132.124 1.00 47.77 23 PRO B CA 1
ATOM 1404 C C . PRO B 2 24 ? -2.705 24.764 131.746 1.00 44.01 23 PRO B C 1
ATOM 1405 O O . PRO B 2 24 ? -1.829 24.615 130.892 1.00 42.41 23 PRO B O 1
ATOM 1409 N N . GLU B 2 25 ? -2.926 25.908 132.390 1.00 38.41 24 GLU B N 1
ATOM 1410 C CA . GLU B 2 25 ? -2.133 27.114 132.179 1.00 41.66 24 GLU B CA 1
ATOM 1411 C C . GLU B 2 25 ? -2.659 28.081 131.128 1.00 45.67 24 GLU B C 1
ATOM 1412 O O . GLU B 2 25 ? -2.315 29.265 131.161 1.00 47.21 24 GLU B O 1
ATOM 1418 N N . GLU B 2 26 ? -3.481 27.602 130.197 1.00 48.79 25 GLU B N 1
ATOM 1419 C CA . GLU B 2 26 ? -3.999 28.494 129.158 1.00 47.92 25 GLU B CA 1
ATOM 1420 C C . GLU B 2 26 ? -5.487 28.792 129.246 1.00 43.01 25 GLU B C 1
ATOM 1421 O O . GLU B 2 26 ? -6.226 28.126 129.972 1.00 42.71 25 GLU B O 1
ATOM 1427 N N . LEU B 2 27 ? -5.915 29.808 128.499 1.00 40.78 26 LEU B N 1
ATOM 1428 C CA . LEU B 2 27 ? -7.316 30.221 128.472 1.00 36.57 26 LEU B CA 1
ATOM 1429 C C . LEU B 2 27 ? -8.120 29.278 127.584 1.00 34.23 26 LEU B C 1
ATOM 1430 O O . LEU B 2 27 ? -7.893 29.203 126.380 1.00 31.76 26 LEU B O 1
ATOM 1435 N N . LEU B 2 28 ? -9.055 28.555 128.189 1.00 33.78 27 LEU B N 1
ATOM 1436 C CA . LEU B 2 28 ? -9.874 27.609 127.452 1.00 32.70 27 LEU B CA 1
ATOM 1437 C C . LEU B 2 28 ? -11.301 28.100 127.294 1.00 30.38 27 LEU B C 1
ATOM 1438 O O . LEU B 2 28 ? -11.964 28.461 128.265 1.00 27.21 27 LEU B O 1
ATOM 1443 N N . CYS B 2 29 ? -11.773 28.099 126.056 1.00 23.64 28 CYS B N 1
ATOM 1444 C CA . CYS B 2 29 ? -13.128 28.527 125.765 1.00 21.41 28 CYS B CA 1
ATOM 1445 C C . CYS B 2 29 ? -13.855 27.373 125.112 1.00 21.21 28 CYS B C 1
ATOM 1446 O O . CYS B 2 29 ? -13.269 26.631 124.329 1.00 26.17 28 CYS B O 1
ATOM 1449 N N . PHE B 2 30 ? -15.130 27.212 125.428 1.00 16.84 29 PHE B N 1
ATOM 1450 C CA . PHE B 2 30 ? -15.884 26.135 124.825 1.00 18.25 29 PHE B CA 1
ATOM 1451 C C . PHE B 2 30 ? -17.365 26.454 124.784 1.00 19.36 29 PHE B C 1
ATOM 1452 O O . PHE B 2 30 ? -17.853 27.327 125.511 1.00 19.45 29 PHE B O 1
ATOM 1460 N N . THR B 2 31 ? -18.064 25.753 123.897 1.00 19.51 30 THR B N 1
ATOM 1461 C CA . THR B 2 31 ? -19.494 25.906 123.717 1.00 17.44 30 THR B CA 1
ATOM 1462 C C . THR B 2 31 ? -20.084 24.504 123.718 1.00 21.47 30 THR B C 1
ATOM 1463 O O . THR B 2 31 ? -19.438 23.552 123.283 1.00 24.25 30 THR B O 1
ATOM 1467 N N . GLU B 2 32 ? -21.307 24.370 124.210 1.00 22.46 31 GLU B N 1
ATOM 1468 C CA . GLU B 2 32 ? -21.937 23.067 124.241 1.00 28.03 31 GLU B CA 1
ATOM 1469 C C . GLU B 2 32 ? -23.132 23.000 123.303 1.00 26.40 31 GLU B C 1
ATOM 1470 O O . GLU B 2 32 ? -23.406 21.959 122.710 1.00 33.84 31 GLU B O 1
ATOM 1476 N N . ARG B 2 33 ? -23.834 24.118 123.159 1.00 27.77 32 ARG B N 1
ATOM 1477 C CA . ARG B 2 33 ? -25.010 24.174 122.298 1.00 32.76 32 ARG B CA 1
ATOM 1478 C C . ARG B 2 33 ? -24.921 25.275 121.239 1.00 29.69 32 ARG B C 1
ATOM 1479 O O . ARG B 2 33 ? -25.939 25.678 120.673 1.00 31.91 32 ARG B O 1
ATOM 1487 N N . LEU B 2 34 ? -23.706 25.752 120.978 1.00 29.09 33 LEU B N 1
ATOM 1488 C CA . LEU B 2 34 ? -23.464 26.803 119.990 1.00 31.09 33 LEU B CA 1
ATOM 1489 C C . LEU B 2 34 ? -24.212 28.084 120.325 1.00 32.36 33 LEU B C 1
ATOM 1490 O O . LEU B 2 34 ? -23.991 29.121 119.700 1.00 38.74 33 LEU B O 1
ATOM 1495 N N . GLU B 2 35 ? -25.097 28.008 121.314 1.00 32.99 34 GLU B N 1
ATOM 1496 C CA . GLU B 2 35 ? -25.879 29.164 121.749 1.00 33.44 34 GLU B CA 1
ATOM 1497 C C . GLU B 2 35 ? -25.198 29.756 122.975 1.00 30.82 34 GLU B C 1
ATOM 1498 O O . GLU B 2 35 ? -25.572 30.825 123.459 1.00 32.74 34 GLU B O 1
ATOM 1504 N N . ASP B 2 36 ? -24.185 29.045 123.458 1.00 29.82 35 ASP B N 1
ATOM 1505 C CA . ASP B 2 36 ? -23.446 29.436 124.649 1.00 31.20 35 ASP B CA 1
ATOM 1506 C C . ASP B 2 36 ? -21.942 29.434 124.425 1.00 27.29 35 ASP B C 1
ATOM 1507 O O . ASP B 2 36 ? -21.451 28.859 123.463 1.00 31.16 35 ASP B O 1
ATOM 1512 N N . LEU B 2 37 ? -21.219 30.070 125.340 1.00 28.35 36 LEU B N 1
ATOM 1513 C CA . LEU B 2 37 ? -19.768 30.131 125.281 1.00 27.59 36 LEU B CA 1
ATOM 1514 C C . LEU B 2 37 ? -19.203 30.519 126.630 1.00 28.99 36 LEU B C 1
ATOM 1515 O O . LEU B 2 37 ? -19.645 31.490 127.248 1.00 28.26 36 LEU B O 1
ATOM 1520 N N . VAL B 2 38 ? -18.211 29.760 127.075 1.00 30.63 37 VAL B N 1
ATOM 1521 C CA . VAL B 2 38 ? -17.573 30.025 128.351 1.00 30.73 37 VAL B CA 1
ATOM 1522 C C . VAL B 2 38 ? -16.062 29.966 128.240 1.00 27.73 37 VAL B C 1
ATOM 1523 O O . VAL B 2 38 ? -15.485 28.955 127.828 1.00 27.51 37 VAL B O 1
ATOM 1527 N N . CYS B 2 39 ? -15.425 31.066 128.607 1.00 23.31 38 CYS B N 1
ATOM 1528 C CA . CYS B 2 39 ? -13.980 31.143 128.597 1.00 24.06 38 CYS B CA 1
ATOM 1529 C C . CYS B 2 39 ? -13.574 31.190 130.055 1.00 28.62 38 CYS B C 1
ATOM 1530 O O . CYS B 2 39 ? -14.186 31.895 130.858 1.00 27.55 38 CYS B O 1
ATOM 1533 N N . PHE B 2 40 ? -12.542 30.442 130.403 1.00 25.32 39 PHE B N 1
ATOM 1534 C CA . PHE B 2 40 ? -12.114 30.413 131.774 1.00 28.15 39 PHE B CA 1
ATOM 1535 C C . PHE B 2 40 ? -10.664 30.037 131.895 1.00 32.32 39 PHE B C 1
ATOM 1536 O O . PHE B 2 40 ? -9.971 29.837 130.899 1.00 33.35 39 PHE B O 1
ATOM 1544 N N . TRP B 2 41 ? -10.219 29.955 133.142 1.00 35.08 40 TRP B N 1
ATOM 1545 C CA . TRP B 2 41 ? -8.864 29.565 133.476 1.00 37.44 40 TRP B CA 1
ATOM 1546 C C . TRP B 2 41 ? -8.713 29.436 134.988 1.00 36.21 40 TRP B C 1
ATOM 1547 O O . TRP B 2 41 ? -9.549 29.916 135.758 1.00 29.13 40 TRP B O 1
ATOM 1558 N N . GLU B 2 42 ? -7.664 28.739 135.402 1.00 42.66 41 GLU B N 1
ATOM 1559 C CA . GLU B 2 42 ? -7.397 28.534 136.816 1.00 45.01 41 GLU B CA 1
ATOM 1560 C C . GLU B 2 42 ? -6.081 29.192 137.197 1.00 43.05 41 GLU B C 1
ATOM 1561 O O . GLU B 2 42 ? -5.089 29.110 136.469 1.00 38.47 41 GLU B O 1
ATOM 1567 N N . GLU B 2 43 ? -6.091 29.858 138.343 1.00 45.95 42 GLU B N 1
ATOM 1568 C CA . GLU B 2 43 ? -4.916 30.556 138.825 1.00 49.27 42 GLU B CA 1
ATOM 1569 C C . GLU B 2 43 ? -4.180 29.777 139.907 1.00 53.11 42 GLU B C 1
ATOM 1570 O O . GLU B 2 43 ? -4.757 29.385 140.926 1.00 51.63 42 GLU B O 1
ATOM 1576 N N . ALA B 2 44 ? -2.896 29.546 139.657 1.00 56.18 43 ALA B N 1
ATOM 1577 C CA . ALA B 2 44 ? -2.030 28.873 140.609 1.00 56.10 43 ALA B CA 1
ATOM 1578 C C . ALA B 2 44 ? -1.420 30.065 141.337 1.00 55.90 43 ALA B C 1
ATOM 1579 O O . ALA B 2 44 ? -0.255 30.054 141.736 1.00 51.79 43 ALA B O 1
ATOM 1581 N N . ALA B 2 45 ? -2.242 31.103 141.468 1.00 55.58 44 ALA B N 1
ATOM 1582 C CA . ALA B 2 45 ? -1.872 32.349 142.120 1.00 58.09 44 ALA B CA 1
ATOM 1583 C C . ALA B 2 45 ? -3.110 32.880 142.840 1.00 59.53 44 ALA B C 1
ATOM 1584 O O . ALA B 2 45 ? -4.059 33.336 142.195 1.00 60.56 44 ALA B O 1
ATOM 1586 N N . SER B 2 46 ? -3.096 32.813 144.171 1.00 61.34 45 SER B N 1
ATOM 1587 C CA . SER B 2 46 ? -4.222 33.272 144.992 1.00 62.91 45 SER B CA 1
ATOM 1588 C C . SER B 2 46 ? -3.842 34.434 145.915 1.00 62.61 45 SER B C 1
ATOM 1589 O O . SER B 2 46 ? -2.712 34.919 145.874 1.00 64.94 45 SER B O 1
ATOM 1592 N N . ALA B 2 47 ? -4.794 34.876 146.738 1.00 60.39 46 ALA B N 1
ATOM 1593 C CA . ALA B 2 47 ? -4.587 35.978 147.687 1.00 61.38 46 ALA B CA 1
ATOM 1594 C C . ALA B 2 47 ? -4.074 37.272 147.038 1.00 61.73 46 ALA B C 1
ATOM 1595 O O . ALA B 2 47 ? -2.957 37.320 146.517 1.00 63.02 46 ALA B O 1
ATOM 1597 N N . GLY B 2 48 ? -4.888 38.327 147.092 1.00 60.28 47 GLY B N 1
ATOM 1598 C CA . GLY B 2 48 ? -4.510 39.596 146.487 1.00 59.36 47 GLY B CA 1
ATOM 1599 C C . GLY B 2 48 ? -5.164 39.721 145.120 1.00 59.03 47 GLY B C 1
ATOM 1600 O O . GLY B 2 48 ? -5.283 40.811 144.547 1.00 54.06 47 GLY B O 1
ATOM 1601 N N . VAL B 2 49 ? -5.585 38.571 144.601 1.00 59.91 48 VAL B N 1
ATOM 1602 C CA . VAL B 2 49 ? -6.253 38.479 143.312 1.00 58.89 48 VAL B CA 1
ATOM 1603 C C . VAL B 2 49 ? -7.758 38.615 143.544 1.00 57.58 48 VAL B C 1
ATOM 1604 O O . VAL B 2 49 ? -8.472 37.617 143.646 1.00 60.88 48 VAL B O 1
ATOM 1608 N N . GLY B 2 50 ? -8.229 39.855 143.634 1.00 54.09 49 GLY B N 1
ATOM 1609 C CA . GLY B 2 50 ? -9.641 40.094 143.868 1.00 51.84 49 GLY B CA 1
ATOM 1610 C C . GLY B 2 50 ? -10.486 39.956 142.619 1.00 49.54 49 GLY B C 1
ATOM 1611 O O . GLY B 2 50 ? -9.967 39.622 141.555 1.00 54.40 49 GLY B O 1
ATOM 1612 N N . PRO B 2 51 ? -11.799 40.213 142.711 1.00 45.73 50 PRO B N 1
ATOM 1613 C CA . PRO B 2 51 ? -12.677 40.098 141.543 1.00 45.00 50 PRO B CA 1
ATOM 1614 C C . PRO B 2 51 ? -12.359 41.138 140.466 1.00 46.50 50 PRO B C 1
ATOM 1615 O O . PRO B 2 51 ? -12.740 40.981 139.304 1.00 51.17 50 PRO B O 1
ATOM 1619 N N . GLY B 2 52 ? -11.662 42.200 140.854 1.00 47.40 51 GLY B N 1
ATOM 1620 C CA . GLY B 2 52 ? -11.299 43.234 139.898 1.00 42.41 51 GLY B CA 1
ATOM 1621 C C . GLY B 2 52 ? -9.845 43.096 139.493 1.00 40.10 51 GLY B C 1
ATOM 1622 O O . GLY B 2 52 ? -9.213 44.043 139.016 1.00 38.72 51 GLY B O 1
ATOM 1623 N N . GLN B 2 53 ? -9.312 41.896 139.688 1.00 41.00 52 GLN B N 1
ATOM 1624 C CA . GLN B 2 53 ? -7.926 41.606 139.363 1.00 39.14 52 GLN B CA 1
ATOM 1625 C C . GLN B 2 53 ? -7.727 41.484 137.862 1.00 38.61 52 GLN B C 1
ATOM 1626 O O . GLN B 2 53 ? -6.612 41.653 137.356 1.00 36.10 52 GLN B O 1
ATOM 1632 N N . TYR B 2 54 ? -8.811 41.195 137.151 1.00 37.42 53 TYR B N 1
ATOM 1633 C CA . TYR B 2 54 ? -8.733 41.026 135.706 1.00 38.60 53 TYR B CA 1
ATOM 1634 C C . TYR B 2 54 ? -9.880 41.670 134.955 1.00 37.79 53 TYR B C 1
ATOM 1635 O O . TYR B 2 54 ? -11.002 41.753 135.469 1.00 38.69 53 TYR B O 1
ATOM 1644 N N . SER B 2 55 ? -9.577 42.126 133.737 1.00 35.43 54 SER B N 1
ATOM 1645 C CA . SER B 2 55 ? -10.562 42.742 132.848 1.00 33.96 54 SER B CA 1
ATOM 1646 C C . SER B 2 55 ? -10.707 41.843 131.603 1.00 31.28 54 SER B C 1
ATOM 1647 O O . SER B 2 55 ? -9.721 41.555 130.918 1.00 28.11 54 SER B O 1
ATOM 1650 N N . PHE B 2 56 ? -11.931 41.396 131.323 1.00 26.70 55 PHE B N 1
ATOM 1651 C CA . PHE B 2 56 ? -12.192 40.517 130.176 1.00 29.22 55 PHE B CA 1
ATOM 1652 C C . PHE B 2 56 ? -12.894 41.169 128.974 1.00 25.28 55 PHE B C 1
ATOM 1653 O O . PHE B 2 56 ? -14.125 41.305 128.953 1.00 26.88 55 PHE B O 1
ATOM 1661 N N . SER B 2 57 ? -12.109 41.541 127.966 1.00 24.88 56 SER B N 1
ATOM 1662 C CA . SER B 2 57 ? -12.644 42.165 126.759 1.00 21.37 56 SER B CA 1
ATOM 1663 C C . SER B 2 57 ? -12.754 41.197 125.580 1.00 21.08 56 SER B C 1
ATOM 1664 O O . SER B 2 57 ? -11.949 40.270 125.438 1.00 20.16 56 SER B O 1
ATOM 1667 N N . TYR B 2 58 ? -13.757 41.422 124.735 1.00 27.00 57 TYR B N 1
ATOM 1668 C CA . TYR B 2 58 ? -13.972 40.592 123.545 1.00 27.78 57 TYR B CA 1
ATOM 1669 C C . TYR B 2 58 ? -14.549 41.398 122.391 1.00 26.51 57 TYR B C 1
ATOM 1670 O O . TYR B 2 58 ? -15.250 42.391 122.595 1.00 24.11 57 TYR B O 1
ATOM 1679 N N . GLN B 2 59 ? -14.260 40.967 121.171 1.00 26.25 58 GLN B N 1
ATOM 1680 C CA . GLN B 2 59 ? -14.788 41.672 120.018 1.00 27.99 58 GLN B CA 1
ATOM 1681 C C . GLN B 2 59 ? -15.112 40.764 118.832 1.00 25.91 58 GLN B C 1
ATOM 1682 O O . GLN B 2 59 ? -14.224 40.129 118.254 1.00 22.20 58 GLN B O 1
ATOM 1688 N N . LEU B 2 60 ? -16.398 40.686 118.496 1.00 25.40 59 LEU B N 1
ATOM 1689 C CA . LEU B 2 60 ? -16.839 39.903 117.349 1.00 23.95 59 LEU B CA 1
ATOM 1690 C C . LEU B 2 60 ? -16.370 40.782 116.211 1.00 21.39 59 LEU B C 1
ATOM 1691 O O . LEU B 2 60 ? -16.463 42.002 116.309 1.00 20.48 59 LEU B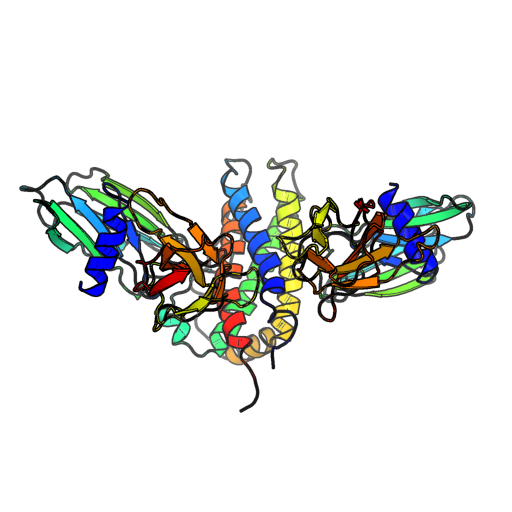 O 1
ATOM 1696 N N . GLU B 2 61 ? -15.850 40.183 115.147 1.00 20.59 60 GLU B N 1
ATOM 1697 C CA . GLU B 2 61 ? -15.374 40.980 114.036 1.00 20.68 60 GLU B CA 1
ATOM 1698 C C . GLU B 2 61 ? -16.430 42.000 113.594 1.00 19.01 60 GLU B C 1
ATOM 1699 O O . GLU B 2 61 ? -17.635 41.708 113.588 1.00 21.09 60 GLU B O 1
ATOM 1705 N N . ASP B 2 62 ? -15.963 43.202 113.255 1.00 20.43 61 ASP B N 1
ATOM 1706 C CA . ASP B 2 62 ? -16.822 44.302 112.814 1.00 22.33 61 ASP B CA 1
ATOM 1707 C C . ASP B 2 62 ? -17.891 44.671 113.840 1.00 26.81 61 ASP B C 1
ATOM 1708 O O . ASP B 2 62 ? -18.961 45.173 113.490 1.00 22.38 61 ASP B O 1
ATOM 1713 N N . GLU B 2 63 ? -17.580 44.408 115.109 1.00 31.37 62 GLU B N 1
ATOM 1714 C CA . GLU B 2 63 ? -18.461 44.725 116.229 1.00 29.68 62 GLU B CA 1
ATOM 1715 C C . GLU B 2 63 ? -17.626 45.546 117.204 1.00 23.76 62 GLU B C 1
ATOM 1716 O O . GLU B 2 63 ? -16.398 45.456 117.215 1.00 17.46 62 GLU B O 1
ATOM 1722 N N . PRO B 2 64 ? -18.279 46.375 118.025 1.00 28.40 63 PRO B N 1
ATOM 1723 C CA . PRO B 2 64 ? -17.510 47.183 118.975 1.00 28.45 63 PRO B CA 1
ATOM 1724 C C . PRO B 2 64 ? -16.978 46.334 120.123 1.00 26.22 63 PRO B C 1
ATOM 1725 O O . PRO B 2 64 ? -17.539 45.285 120.445 1.00 27.21 63 PRO B O 1
ATOM 1729 N N . TRP B 2 65 ? -15.890 46.786 120.735 1.00 29.07 64 TRP B N 1
ATOM 1730 C CA . TRP B 2 65 ? -15.309 46.061 121.857 1.00 24.54 64 TRP B CA 1
ATOM 1731 C C . TRP B 2 65 ? -16.335 46.000 122.987 1.00 26.69 64 TRP B C 1
ATOM 1732 O O . TRP B 2 65 ? -17.150 46.916 123.165 1.00 24.92 64 TRP B O 1
ATOM 1743 N N . LYS B 2 66 ? -16.310 44.905 123.737 1.00 23.16 65 LYS B N 1
ATOM 1744 C CA . LYS B 2 66 ? -17.229 44.739 124.846 1.00 24.39 65 LYS B CA 1
ATOM 1745 C C . LYS B 2 66 ? -16.500 44.081 126.002 1.00 23.09 65 LYS B C 1
ATOM 1746 O O . LYS B 2 66 ? -15.488 43.412 125.805 1.00 24.49 65 LYS B O 1
ATOM 1752 N N . LEU B 2 67 ? -17.000 44.302 127.211 1.00 25.86 66 LEU B N 1
ATOM 1753 C CA . LEU B 2 67 ? -16.411 43.709 128.401 1.00 25.44 66 LEU B CA 1
ATOM 1754 C C . LEU B 2 67 ? -17.365 42.623 128.907 1.00 29.51 66 LEU B C 1
ATOM 1755 O O . LEU B 2 67 ? -18.588 42.771 128.843 1.00 32.76 66 LEU B O 1
ATOM 1760 N N . CYS B 2 68 ? -16.811 41.522 129.393 1.00 26.91 67 CYS B N 1
ATOM 1761 C CA . CYS B 2 68 ? -17.644 40.448 129.897 1.00 28.83 67 CYS B CA 1
ATOM 1762 C C . CYS B 2 68 ? -17.515 40.407 131.404 1.00 29.36 67 CYS B C 1
ATOM 1763 O O . CYS B 2 68 ? -16.435 40.657 131.941 1.00 32.12 67 CYS B O 1
ATOM 1766 N N . ARG B 2 69 ? -18.613 40.093 132.083 1.00 30.94 68 ARG B N 1
ATOM 1767 C CA . ARG B 2 69 ? -18.594 40.001 133.537 1.00 32.88 68 ARG B CA 1
ATOM 1768 C C . ARG B 2 69 ? -17.787 38.778 133.952 1.00 31.51 68 ARG B C 1
ATOM 1769 O O . ARG B 2 69 ? -18.086 37.651 133.552 1.00 29.65 68 ARG B O 1
ATOM 1777 N N . LEU B 2 70 ? -16.751 39.007 134.744 1.00 28.87 69 LEU B N 1
ATOM 1778 C CA . LEU B 2 70 ? -15.919 37.917 135.213 1.00 34.61 69 LEU B CA 1
ATOM 1779 C C . LEU B 2 70 ? -16.569 37.224 136.417 1.00 40.72 69 LEU B C 1
ATOM 1780 O O . LEU B 2 70 ? -17.437 37.791 137.079 1.00 45.48 69 LEU B O 1
ATOM 1785 N N . HIS B 2 71 ? -16.157 35.988 136.680 1.00 42.62 70 HIS B N 1
ATOM 1786 C CA . HIS B 2 71 ? -16.677 35.214 137.799 1.00 41.96 70 HIS B CA 1
ATOM 1787 C C . HIS B 2 71 ? -15.524 34.430 138.400 1.00 42.16 70 HIS B C 1
ATOM 1788 O O . HIS B 2 71 ? -14.589 34.044 137.693 1.00 40.28 70 HIS B O 1
ATOM 1795 N N . GLN B 2 72 ? -15.597 34.183 139.704 1.00 45.89 71 GLN B N 1
ATOM 1796 C CA . GLN B 2 72 ? -14.552 33.440 140.393 1.00 45.77 71 GLN B CA 1
ATOM 1797 C C . GLN B 2 72 ? -15.111 32.443 141.402 1.00 42.36 71 GLN B C 1
ATOM 1798 O O . GLN B 2 72 ? -16.204 32.622 141.930 1.00 40.06 71 GLN B O 1
ATOM 1804 N N . ALA B 2 73 ? -14.346 31.393 141.668 1.00 44.05 72 ALA B N 1
ATOM 1805 C CA . ALA B 2 73 ? -14.770 30.364 142.606 1.00 50.24 72 ALA B CA 1
ATOM 1806 C C . ALA B 2 73 ? -13.602 29.444 142.951 1.00 53.84 72 ALA B C 1
ATOM 1807 O O . ALA B 2 73 ? -12.773 29.139 142.089 1.00 54.10 72 ALA B O 1
ATOM 1809 N N . PRO B 2 74 ? -13.513 29.000 144.224 1.00 55.96 73 PRO B N 1
ATOM 1810 C CA . PRO B 2 74 ? -12.423 28.104 144.638 1.00 52.64 73 PRO B CA 1
ATOM 1811 C C . PRO B 2 74 ? -12.335 26.932 143.661 1.00 49.61 73 PRO B C 1
ATOM 1812 O O . PRO B 2 74 ? -13.359 26.445 143.178 1.00 45.68 73 PRO B O 1
ATOM 1816 N N . THR B 2 75 ? -11.122 26.474 143.372 1.00 50.34 74 THR B N 1
ATOM 1817 C CA . THR B 2 75 ? -10.961 25.388 142.414 1.00 51.35 74 THR B CA 1
ATOM 1818 C C . THR B 2 75 ? -9.792 24.439 142.689 1.00 52.24 74 THR B C 1
ATOM 1819 O O . THR B 2 75 ? -8.927 24.716 143.520 1.00 53.22 74 THR B O 1
ATOM 1823 N N . ALA B 2 76 ? -9.791 23.320 141.966 1.00 54.85 75 ALA B N 1
ATOM 1824 C CA . ALA B 2 76 ? -8.761 22.288 142.063 1.00 55.18 75 ALA B CA 1
ATOM 1825 C C . ALA B 2 76 ? -8.087 22.209 143.428 1.00 57.05 75 ALA B C 1
ATOM 1826 O O . ALA B 2 76 ? -8.746 22.037 144.454 1.00 59.74 75 ALA B O 1
ATOM 1828 N N . ARG B 2 77 ? -6.764 22.331 143.425 1.00 59.64 76 ARG B N 1
ATOM 1829 C CA . ARG B 2 77 ? -5.973 22.275 144.647 1.00 62.81 76 ARG B CA 1
ATOM 1830 C C . ARG B 2 77 ? -5.417 23.661 144.966 1.00 60.26 76 ARG B C 1
ATOM 1831 O O . ARG B 2 77 ? -4.393 24.069 144.409 1.00 59.38 76 ARG B O 1
ATOM 1839 N N . GLY B 2 78 ? -6.094 24.379 145.860 1.00 56.98 77 GLY B N 1
ATOM 1840 C CA . GLY B 2 78 ? -5.648 25.712 146.231 1.00 56.36 77 GLY B CA 1
ATOM 1841 C C . GLY B 2 78 ? -5.514 26.644 145.038 1.00 55.48 77 GLY B C 1
ATOM 1842 O O . GLY B 2 78 ? -4.489 27.311 144.858 1.00 56.81 77 GLY B O 1
ATOM 1843 N N . ALA B 2 79 ? -6.557 26.688 144.215 1.00 53.75 78 ALA B N 1
ATOM 1844 C CA . ALA B 2 79 ? -6.562 27.537 143.032 1.00 48.30 78 ALA B CA 1
ATOM 1845 C C . ALA B 2 79 ? -7.922 28.185 142.853 1.00 46.60 78 ALA B C 1
ATOM 1846 O O . ALA B 2 79 ? -8.880 27.865 143.556 1.00 42.43 78 ALA B O 1
ATOM 1848 N N . VAL B 2 80 ? -7.994 29.111 141.907 1.00 46.96 79 VAL B N 1
ATOM 1849 C CA . VAL B 2 80 ? -9.239 29.799 141.616 1.00 43.56 79 VAL B CA 1
ATOM 1850 C C . VAL B 2 80 ? -9.504 29.742 140.121 1.00 40.70 79 VAL B C 1
ATOM 1851 O O . VAL B 2 80 ? -8.579 29.797 139.312 1.00 38.00 79 VAL B O 1
ATOM 1855 N N . ARG B 2 81 ? -10.774 29.618 139.763 1.00 42.65 80 ARG B N 1
ATOM 1856 C CA . ARG B 2 81 ? -11.167 29.548 138.366 1.00 41.69 80 ARG B CA 1
ATOM 1857 C C . ARG B 2 81 ? -11.953 30.781 137.955 1.00 40.21 80 ARG B C 1
ATOM 1858 O O . ARG B 2 81 ? -13.028 31.055 138.488 1.00 35.50 80 ARG B O 1
ATOM 1866 N N . PHE B 2 82 ? -11.400 31.527 137.007 1.00 39.66 81 PHE B N 1
ATOM 1867 C CA . PHE B 2 82 ? -12.055 32.721 136.505 1.00 36.37 81 PHE B CA 1
ATOM 1868 C C . PHE B 2 82 ? -12.827 32.313 135.278 1.00 34.06 81 PHE B C 1
ATOM 1869 O O . PHE B 2 82 ? -12.372 31.480 134.504 1.00 26.51 81 PHE B O 1
ATOM 1877 N N . TRP B 2 83 ? -14.005 32.888 135.107 1.00 35.68 82 TRP B N 1
ATOM 1878 C CA . TRP B 2 83 ? -14.812 32.562 133.957 1.00 36.02 82 TRP B CA 1
ATOM 1879 C C . TRP B 2 83 ? -15.699 33.714 133.543 1.00 37.56 82 TRP B C 1
ATOM 1880 O O . TRP B 2 83 ? -15.986 34.618 134.325 1.00 34.75 82 TRP B O 1
ATOM 1891 N N . CYS B 2 84 ? -16.113 33.670 132.285 1.00 38.60 83 CYS B N 1
ATOM 1892 C CA . CYS B 2 84 ? -16.992 34.670 131.721 1.00 32.16 83 CYS B CA 1
ATOM 1893 C C . CYS B 2 84 ? -18.030 33.913 130.903 1.00 31.37 83 CYS B C 1
ATOM 1894 O O . CYS B 2 84 ? -17.693 33.074 130.061 1.00 32.90 83 CYS B O 1
ATOM 1897 N N . SER B 2 85 ? -19.296 34.167 131.186 1.00 26.42 84 SER B N 1
ATOM 1898 C CA . SER B 2 85 ? -20.351 33.528 130.429 1.00 27.68 84 SER B CA 1
ATOM 1899 C C . SER B 2 85 ? -20.759 34.585 129.421 1.00 31.26 84 SER B C 1
ATOM 1900 O O . SER B 2 85 ? -21.390 35.593 129.759 1.00 27.97 84 SER B O 1
ATOM 1903 N N . LEU B 2 86 ? -20.358 34.359 128.180 1.00 31.26 85 LEU B N 1
ATOM 1904 C CA . LEU B 2 86 ? -20.656 35.283 127.112 1.00 28.23 85 LEU B CA 1
ATOM 1905 C C . LEU B 2 86 ? -22.153 35.515 126.952 1.00 24.67 85 LEU B C 1
ATOM 1906 O O . LEU B 2 86 ? -22.943 34.567 126.913 1.00 22.13 85 LEU B O 1
ATOM 1911 N N . PRO B 2 87 ? -22.572 36.790 126.910 1.00 21.70 86 PRO B N 1
ATOM 1912 C CA . PRO B 2 87 ? -24.005 37.046 126.740 1.00 22.57 86 PRO B CA 1
ATOM 1913 C C . PRO B 2 87 ? -24.433 36.338 125.454 1.00 24.63 86 PRO B C 1
ATOM 1914 O O . PRO B 2 87 ? -23.690 36.330 124.469 1.00 27.77 86 PRO B O 1
ATOM 1918 N N . THR B 2 88 ? -25.612 35.735 125.458 1.00 23.62 87 THR B N 1
ATOM 1919 C CA . THR B 2 88 ? -26.072 35.023 124.277 1.00 28.35 87 THR B CA 1
ATOM 1920 C C . THR B 2 88 ? -26.086 35.895 123.022 1.00 27.49 87 THR B C 1
ATOM 1921 O O . THR B 2 88 ? -25.746 35.428 121.939 1.00 33.22 87 THR B O 1
ATOM 1925 N N . ALA B 2 89 ? -26.468 37.158 123.170 1.00 26.08 88 ALA B N 1
ATOM 1926 C CA . ALA B 2 89 ? -26.537 38.085 122.041 1.00 28.28 88 ALA B CA 1
ATOM 1927 C C . ALA B 2 89 ? -25.245 38.190 121.238 1.00 27.92 88 ALA B C 1
ATOM 1928 O O . ALA B 2 89 ? -25.272 38.450 120.030 1.00 28.31 88 ALA B O 1
ATOM 1930 N N . ASP B 2 90 ? -24.114 37.991 121.903 1.00 24.47 89 ASP B N 1
ATOM 1931 C CA . ASP B 2 90 ? -22.830 38.084 121.231 1.00 21.12 89 ASP B CA 1
ATOM 1932 C C . ASP B 2 90 ? -22.192 36.735 120.950 1.00 19.57 89 ASP B C 1
ATOM 1933 O O . ASP B 2 90 ? -21.067 36.691 120.469 1.00 24.00 89 ASP B O 1
ATOM 1938 N N . THR B 2 91 ? -22.872 35.636 121.268 1.00 21.74 90 THR B N 1
ATOM 1939 C CA . THR B 2 91 ? -22.293 34.318 121.003 1.00 25.92 90 THR B CA 1
ATOM 1940 C C . THR B 2 91 ? -22.624 33.893 119.570 1.00 22.54 90 THR B C 1
ATOM 1941 O O . THR B 2 91 ? -23.363 32.940 119.338 1.00 27.86 90 THR B O 1
ATOM 1945 N N . SER B 2 92 ? -22.067 34.621 118.610 1.00 23.63 91 SER B N 1
ATOM 1946 C CA . SER B 2 92 ? -22.294 34.340 117.196 1.00 23.88 91 SER B CA 1
ATOM 1947 C C . SER B 2 92 ? -21.116 33.588 116.579 1.00 20.08 91 SER B C 1
ATOM 1948 O O . SER B 2 92 ? -19.948 33.930 116.805 1.00 20.83 91 SER B O 1
ATOM 1951 N N . SER B 2 93 ? -21.438 32.557 115.801 1.00 19.40 92 SER B N 1
ATOM 1952 C CA . SER B 2 93 ? -20.432 31.729 115.152 1.00 18.79 92 SER B CA 1
ATOM 1953 C C . SER B 2 93 ? -20.086 32.228 113.753 1.00 17.80 92 SER B C 1
ATOM 1954 O O . SER B 2 93 ? -20.620 33.233 113.289 1.00 17.89 92 SER B O 1
ATOM 1957 N N . PHE B 2 94 ? -19.172 31.508 113.108 1.00 15.67 93 PHE B N 1
ATOM 1958 C CA . PHE B 2 94 ? -18.726 31.802 111.753 1.00 17.91 93 PHE B CA 1
ATOM 1959 C C . PHE B 2 94 ? -18.210 33.205 111.520 1.00 21.82 93 PHE B C 1
ATOM 1960 O O . PHE B 2 94 ? -18.309 33.756 110.430 1.00 26.90 93 PHE B O 1
ATOM 1968 N N . VAL B 2 95 ? -17.646 33.772 112.571 1.00 24.27 94 VAL B N 1
ATOM 1969 C CA . VAL B 2 95 ? -17.074 35.102 112.524 1.00 21.95 94 VAL B CA 1
ATOM 1970 C C . VAL B 2 95 ? -15.997 35.159 113.611 1.00 23.80 94 VAL B C 1
ATOM 1971 O O . VAL B 2 95 ? -16.175 34.600 114.695 1.00 26.08 94 VAL B O 1
ATOM 1975 N N . PRO B 2 96 ? -14.847 35.784 113.317 1.00 18.35 95 PRO B N 1
ATOM 1976 C CA . PRO B 2 96 ? -13.759 35.891 114.295 1.00 18.90 95 PRO B CA 1
ATOM 1977 C C . PRO B 2 96 ? -14.164 36.610 115.597 1.00 20.22 95 PRO B C 1
ATOM 1978 O O . PRO B 2 96 ? -14.828 37.652 115.574 1.00 21.32 95 PRO B O 1
ATOM 1982 N N . LEU B 2 97 ? -13.757 36.030 116.722 1.00 18.81 96 LEU B N 1
ATOM 1983 C CA . LEU B 2 97 ? -14.039 36.571 118.050 1.00 21.96 96 LEU B CA 1
ATOM 1984 C C . LEU B 2 97 ? -12.705 36.791 118.758 1.00 20.05 96 LEU B C 1
ATOM 1985 O O . LEU B 2 97 ? -12.034 35.837 119.137 1.00 22.82 96 LEU B O 1
ATOM 1990 N N . GLU B 2 98 ? -12.316 38.046 118.924 1.00 22.51 97 GLU B N 1
ATOM 1991 C CA . GLU B 2 98 ? -11.061 38.352 119.588 1.00 22.04 97 GLU B CA 1
ATOM 1992 C C . GLU B 2 98 ? -11.286 38.489 121.095 1.00 24.62 97 GLU B C 1
ATOM 1993 O O . GLU B 2 98 ? -12.196 39.192 121.554 1.00 22.85 97 GLU B O 1
ATOM 1999 N N . LEU B 2 99 ? -10.452 37.808 121.865 1.00 20.99 98 LEU B N 1
ATOM 2000 C CA . LEU B 2 99 ? -10.580 37.847 123.309 1.00 27.05 98 LEU B CA 1
ATOM 2001 C C . LEU B 2 99 ? -9.336 38.456 123.943 1.00 30.60 98 LEU B C 1
ATOM 2002 O O . LEU B 2 99 ? -8.217 38.229 123.475 1.00 30.20 98 LEU B O 1
ATOM 2007 N N . ARG B 2 100 ? -9.532 39.236 125.002 1.00 26.27 99 ARG B N 1
ATOM 2008 C CA . ARG B 2 100 ? -8.407 39.848 125.679 1.00 25.64 99 ARG B CA 1
ATOM 2009 C C . ARG B 2 100 ? -8.633 39.902 127.171 1.00 27.37 99 ARG B C 1
ATOM 2010 O O . ARG B 2 100 ? -9.599 40.497 127.648 1.00 29.85 99 ARG B O 1
ATOM 2018 N N . VAL B 2 101 ? -7.735 39.261 127.905 1.00 30.69 100 VAL B N 1
ATOM 2019 C CA . VAL B 2 101 ? -7.807 39.243 129.355 1.00 32.13 100 VAL B CA 1
ATOM 2020 C C . VAL B 2 101 ? -6.637 40.067 129.857 1.00 32.48 100 VAL B C 1
ATOM 2021 O O . VAL B 2 101 ? -5.486 39.806 129.512 1.00 29.54 100 VAL B O 1
ATOM 2025 N N . THR B 2 102 ? -6.941 41.073 130.667 1.00 38.88 101 THR B N 1
ATOM 2026 C CA . THR B 2 102 ? -5.913 41.951 131.199 1.00 40.21 101 THR B CA 1
ATOM 2027 C C . THR B 2 102 ? -5.950 42.080 132.724 1.00 41.35 101 THR B C 1
ATOM 2028 O O . THR B 2 102 ? -7.017 42.177 133.338 1.00 35.22 101 THR B O 1
ATOM 2032 N N . ALA B 2 103 ? -4.766 42.069 133.325 1.00 45.32 102 ALA B N 1
ATOM 2033 C CA . ALA B 2 103 ? -4.645 42.196 134.766 1.00 52.88 102 ALA B CA 1
ATOM 2034 C C . ALA B 2 103 ? -5.067 43.607 135.137 1.00 54.36 102 ALA B C 1
ATOM 2035 O O . ALA B 2 103 ? -5.052 44.504 134.292 1.00 55.91 102 ALA B O 1
ATOM 2037 N N . ALA B 2 104 ? -5.444 43.801 136.398 1.00 54.88 103 ALA B N 1
ATOM 2038 C CA . ALA B 2 104 ? -5.873 45.110 136.872 1.00 53.60 103 ALA B CA 1
ATOM 2039 C C . ALA B 2 104 ? -4.758 46.138 136.705 1.00 53.19 103 ALA B C 1
ATOM 2040 O O . ALA B 2 104 ? -5.018 47.337 136.608 1.00 55.43 103 ALA B O 1
ATOM 2042 N N . SER B 2 105 ? -3.518 45.660 136.660 1.00 52.94 104 SER B N 1
ATOM 2043 C CA . SER B 2 105 ? -2.357 46.530 136.504 1.00 52.58 104 SER B CA 1
ATOM 2044 C C . SER B 2 105 ? -2.109 46.907 135.044 1.00 52.23 104 SER B C 1
ATOM 2045 O O . SER B 2 105 ? -1.161 47.636 134.736 1.00 50.19 104 SER B O 1
ATOM 2048 N N . GLY B 2 106 ? -2.961 46.407 134.151 1.00 53.13 105 GLY B N 1
ATOM 2049 C CA . GLY B 2 106 ? -2.803 46.687 132.734 1.00 53.77 105 GLY B CA 1
ATOM 2050 C C . GLY B 2 106 ? -1.882 45.678 132.064 1.00 55.81 105 GLY B C 1
ATOM 2051 O O . GLY B 2 106 ? -1.439 45.876 130.928 1.00 56.08 105 GLY B O 1
ATOM 2052 N N . ALA B 2 107 ? -1.587 44.592 132.775 1.00 55.65 106 ALA B N 1
ATOM 2053 C CA . ALA B 2 107 ? -0.716 43.540 132.258 1.00 51.02 106 ALA B CA 1
ATOM 2054 C C . ALA B 2 107 ? -1.562 42.578 131.433 1.00 48.55 106 ALA B C 1
ATOM 2055 O O . ALA B 2 107 ? -2.690 42.255 131.810 1.00 46.25 106 ALA B O 1
ATOM 2057 N N . PRO B 2 108 ? -1.025 42.107 130.295 1.00 47.98 107 PRO B N 1
ATOM 2058 C CA . PRO B 2 108 ? -1.728 41.181 129.403 1.00 46.66 107 PRO B CA 1
ATOM 2059 C C . PRO B 2 108 ? -1.591 39.721 129.804 1.00 45.70 107 PRO B C 1
ATOM 2060 O O . PRO B 2 108 ? -0.515 39.137 129.687 1.00 51.30 107 PRO B O 1
ATOM 2064 N N . ARG B 2 109 ? -2.686 39.132 130.271 1.00 40.67 108 ARG B N 1
ATOM 2065 C CA . ARG B 2 109 ? -2.675 37.738 130.678 1.00 38.26 108 ARG B CA 1
ATOM 2066 C C . ARG B 2 109 ? -2.862 36.819 129.466 1.00 40.88 108 ARG B C 1
ATOM 2067 O O . ARG B 2 109 ? -2.015 35.965 129.189 1.00 42.34 108 ARG B O 1
ATOM 2075 N N . TYR B 2 110 ? -3.972 36.994 128.750 1.00 37.78 109 TYR B N 1
ATOM 2076 C CA . TYR B 2 110 ? -4.265 36.182 127.571 1.00 30.49 109 TYR B CA 1
ATOM 2077 C C . TYR B 2 110 ? -4.750 37.029 126.415 1.00 32.32 109 TYR B C 1
ATOM 2078 O O . TYR B 2 110 ? -5.225 38.152 126.597 1.00 29.33 109 TYR B O 1
ATOM 2087 N N . HIS B 2 111 ? -4.635 36.460 125.219 1.00 34.26 110 HIS B N 1
ATOM 2088 C CA . HIS B 2 111 ? -5.089 37.095 123.992 1.00 32.75 110 HIS B CA 1
ATOM 2089 C C . HIS B 2 111 ? -5.302 36.026 122.940 1.00 31.39 110 HIS B C 1
ATOM 2090 O O . HIS B 2 111 ? -4.387 35.273 122.612 1.00 30.93 110 HIS B O 1
ATOM 2097 N N . ARG B 2 112 ? -6.512 35.966 122.405 1.00 29.73 111 ARG B N 1
ATOM 2098 C CA . ARG B 2 112 ? -6.826 34.964 121.410 1.00 28.31 111 ARG B CA 1
ATOM 2099 C C . ARG B 2 112 ? -7.924 35.407 120.477 1.00 28.59 111 ARG B C 1
ATOM 2100 O O . ARG B 2 112 ? -8.627 36.391 120.728 1.00 28.06 111 ARG B O 1
ATOM 2108 N N . VAL B 2 113 ? -8.052 34.652 119.392 1.00 29.11 112 VAL B N 1
ATOM 2109 C CA . VAL B 2 113 ? -9.090 34.853 118.393 1.00 25.14 112 VAL B CA 1
ATOM 2110 C C . VAL B 2 113 ? -9.570 33.440 118.120 1.00 16.69 112 VAL B C 1
ATOM 2111 O O . VAL B 2 113 ? -8.777 32.544 117.866 1.00 17.11 112 VAL B O 1
ATOM 2115 N N . ILE B 2 114 ? -10.869 33.234 118.212 1.00 18.09 113 ILE B N 1
ATOM 2116 C CA . ILE B 2 114 ? -11.424 31.920 117.981 1.00 19.96 113 ILE B CA 1
ATOM 2117 C C . ILE B 2 114 ? -12.751 32.063 117.257 1.00 19.64 113 ILE B C 1
ATOM 2118 O O . ILE B 2 114 ? -13.254 33.173 117.060 1.00 17.74 113 ILE B O 1
ATOM 2123 N N . HIS B 2 115 ? -13.297 30.922 116.852 1.00 19.11 114 HIS B N 1
ATOM 2124 C CA . HIS B 2 115 ? -14.590 30.869 116.206 1.00 18.16 114 HIS B CA 1
ATOM 2125 C C . HIS B 2 115 ? -15.403 29.977 117.129 1.00 17.75 114 HIS B C 1
ATOM 2126 O O . HIS B 2 115 ? -14.998 28.861 117.436 1.00 21.76 114 HIS B O 1
ATOM 2133 N N . ILE B 2 116 ? -16.534 30.488 117.593 1.00 22.81 115 ILE B N 1
ATOM 2134 C CA . ILE B 2 116 ? -17.404 29.755 118.501 1.00 23.49 115 ILE B CA 1
ATOM 2135 C C . ILE B 2 116 ? -17.730 28.364 117.961 1.00 27.44 115 ILE B C 1
ATOM 2136 O O . ILE B 2 116 ? -17.806 27.399 118.715 1.00 22.84 115 ILE B O 1
ATOM 2141 N N . ASN B 2 117 ? -17.908 28.262 116.649 1.00 24.82 116 ASN B N 1
ATOM 2142 C CA . ASN B 2 117 ? -18.224 26.983 116.026 1.00 20.44 116 ASN B CA 1
ATOM 2143 C C . ASN B 2 117 ? -17.035 26.033 116.036 1.00 18.98 116 ASN B C 1
ATOM 2144 O O . ASN B 2 117 ? -17.184 24.857 115.719 1.00 19.70 116 ASN B O 1
ATOM 2149 N N . GLU B 2 118 ? -15.862 26.537 116.412 1.00 18.60 117 GLU B N 1
ATOM 2150 C CA . GLU B 2 118 ? -14.648 25.718 116.427 1.00 20.17 117 GLU B CA 1
ATOM 2151 C C . GLU B 2 118 ? -14.175 25.274 117.814 1.00 21.93 117 GLU B C 1
ATOM 2152 O O . GLU B 2 118 ? -13.080 24.714 117.955 1.00 21.07 117 GLU B O 1
ATOM 2158 N N . VAL B 2 119 ? -14.998 25.521 118.830 1.00 22.74 118 VAL B N 1
ATOM 2159 C CA . VAL B 2 119 ? -14.665 25.146 120.206 1.00 19.94 118 VAL B CA 1
ATOM 2160 C C . VAL B 2 119 ? -15.848 24.461 120.858 1.00 21.36 118 VAL B C 1
ATOM 2161 O O . VAL B 2 119 ? -16.206 24.776 121.988 1.00 25.70 118 VAL B O 1
ATOM 2165 N N . VAL B 2 120 ? -16.472 23.533 120.140 1.00 24.42 119 VAL B N 1
ATOM 2166 C CA . VAL B 2 120 ? -17.614 22.816 120.691 1.00 23.60 119 VAL B CA 1
ATOM 2167 C C . VAL B 2 120 ? -17.142 21.598 121.495 1.00 27.08 119 VAL B C 1
ATOM 2168 O O . VAL B 2 120 ? -16.182 20.911 121.121 1.00 24.63 119 VAL B O 1
ATOM 2172 N N . LEU B 2 121 ? -17.811 21.358 122.619 1.00 29.23 120 LEU B N 1
ATOM 2173 C CA . LEU B 2 121 ? -17.501 20.222 123.480 1.00 26.61 120 LEU B CA 1
ATOM 2174 C C . LEU B 2 121 ? -18.837 19.587 123.798 1.00 25.54 120 LEU B C 1
ATOM 2175 O O . LEU B 2 121 ? -19.646 20.165 124.525 1.00 20.50 120 LEU B O 1
ATOM 2180 N N . LEU B 2 122 ? -19.067 18.402 123.239 1.00 24.20 121 LEU B N 1
ATOM 2181 C CA . LEU B 2 122 ? -20.332 17.707 123.427 1.00 32.17 121 LEU B CA 1
ATOM 2182 C C . LEU B 2 122 ? -20.348 16.727 124.601 1.00 32.33 121 LEU B C 1
ATOM 2183 O O . LEU B 2 122 ? -19.321 16.461 125.238 1.00 31.33 121 LEU B O 1
ATOM 2188 N N . ASP B 2 123 ? -21.537 16.201 124.875 1.00 32.08 122 ASP B N 1
ATOM 2189 C CA . ASP B 2 123 ? -21.712 15.210 125.924 1.00 37.58 122 ASP B CA 1
ATOM 2190 C C . ASP B 2 123 ? -21.205 13.9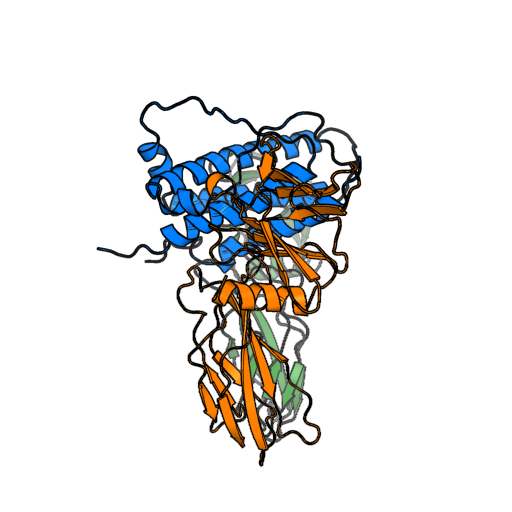25 125.286 1.00 40.17 122 ASP B C 1
ATOM 2191 O O . ASP B 2 123 ? -21.126 13.832 124.059 1.00 44.41 122 ASP B O 1
ATOM 2196 N N . ALA B 2 124 ? -20.864 12.933 126.099 1.00 38.38 123 ALA B N 1
ATOM 2197 C CA . ALA B 2 124 ? -20.366 11.676 125.553 1.00 36.43 123 ALA B CA 1
ATOM 2198 C C . ALA B 2 124 ? -21.477 10.893 124.857 1.00 32.16 123 ALA B C 1
ATOM 2199 O O . ALA B 2 124 ? -22.660 11.059 125.166 1.00 28.95 123 ALA B O 1
ATOM 2201 N N . PRO B 2 125 ? -21.109 10.054 123.878 1.00 32.20 124 PRO B N 1
ATOM 2202 C CA . PRO B 2 125 ? -22.136 9.265 123.187 1.00 38.86 124 PRO B CA 1
ATOM 2203 C C . PRO B 2 125 ? -22.710 8.259 124.200 1.00 41.69 124 PRO B C 1
ATOM 2204 O O . PRO B 2 125 ? -22.177 8.121 125.304 1.00 39.10 124 PRO B O 1
ATOM 2208 N N . VAL B 2 126 ? -23.785 7.562 123.839 1.00 42.66 125 VAL B N 1
ATOM 2209 C CA . VAL B 2 126 ? -24.392 6.597 124.755 1.00 43.72 125 VAL B CA 1
ATOM 2210 C C . VAL B 2 126 ? -24.862 5.297 124.084 1.00 49.64 125 VAL B C 1
ATOM 2211 O O . VAL B 2 126 ? -24.663 5.086 122.881 1.00 50.10 125 VAL B O 1
ATOM 2215 N N . GLY B 2 127 ? -25.474 4.424 124.881 1.00 49.03 126 GLY B N 1
ATOM 2216 C CA . GLY B 2 127 ? -25.978 3.160 124.370 1.00 45.18 126 GLY B CA 1
ATOM 2217 C C . GLY B 2 127 ? -25.006 2.327 123.550 1.00 44.95 126 GLY B C 1
ATOM 2218 O O . GLY B 2 127 ? -25.396 1.739 122.541 1.00 41.45 126 GLY B O 1
ATOM 2219 N N . LEU B 2 128 ? -23.745 2.271 123.973 1.00 44.39 127 LEU B N 1
ATOM 2220 C CA . LEU B 2 128 ? -22.739 1.483 123.266 1.00 42.36 127 LEU B CA 1
ATOM 2221 C C . LEU B 2 128 ? -23.101 0.008 123.391 1.00 45.67 127 LEU B C 1
ATOM 2222 O O . LEU B 2 128 ? -23.562 -0.435 124.440 1.00 47.70 127 LEU B O 1
ATOM 2227 N N . VAL B 2 129 ? -22.899 -0.752 122.322 1.00 46.74 128 VAL B N 1
ATOM 2228 C CA . VAL B 2 129 ? -23.230 -2.173 122.332 1.00 45.80 128 VAL B CA 1
ATOM 2229 C C . VAL B 2 129 ? -22.190 -2.981 121.559 1.00 48.18 128 VAL B C 1
ATOM 2230 O O . VAL B 2 129 ? -22.177 -2.977 120.327 1.00 49.48 128 VAL B O 1
ATOM 2234 N N . ALA B 2 130 ? -21.311 -3.663 122.291 1.00 47.34 129 ALA B N 1
ATOM 2235 C CA . ALA B 2 130 ? -20.267 -4.475 121.679 1.00 44.38 129 ALA B CA 1
ATOM 2236 C C . ALA B 2 130 ? -20.764 -5.903 121.487 1.00 48.59 129 ALA B C 1
ATOM 2237 O O . ALA B 2 130 ? -21.324 -6.513 122.401 1.00 48.58 129 ALA B O 1
ATOM 2239 N N . ARG B 2 131 ? -20.562 -6.432 120.287 1.00 46.71 130 ARG B N 1
ATOM 2240 C CA . ARG B 2 131 ? -21.000 -7.782 119.972 1.00 44.64 130 ARG B CA 1
ATOM 2241 C C . ARG B 2 131 ? -19.980 -8.463 119.059 1.00 43.84 130 ARG B C 1
ATOM 2242 O O . ARG B 2 131 ? -19.162 -7.801 118.414 1.00 37.94 130 ARG B O 1
ATOM 2250 N N . LEU B 2 132 ? -20.020 -9.789 119.019 1.00 47.45 131 LEU B N 1
ATOM 2251 C CA . LEU B 2 132 ? -19.087 -10.541 118.192 1.00 52.37 131 LEU B CA 1
ATOM 2252 C C . LEU B 2 132 ? -19.654 -10.843 116.805 1.00 53.23 131 LEU B C 1
ATOM 2253 O O . LEU B 2 132 ? -20.862 -10.733 116.571 1.00 52.83 131 LEU B O 1
ATOM 2258 N N . ALA B 2 133 ? -18.771 -11.216 115.886 1.00 51.83 132 ALA B N 1
ATOM 2259 C CA . ALA B 2 133 ? -19.172 -11.530 114.522 1.00 55.58 132 ALA B CA 1
ATOM 2260 C C . ALA B 2 133 ? -18.673 -12.902 114.089 1.00 56.04 132 ALA B C 1
ATOM 2261 O O . ALA B 2 133 ? -17.496 -13.239 114.252 1.00 53.19 132 ALA B O 1
ATOM 2263 N N . ASP B 2 134 ? -19.579 -13.693 113.529 1.00 59.74 133 ASP B N 1
ATOM 2264 C CA . ASP B 2 134 ? -19.230 -15.025 113.056 1.00 64.79 133 ASP B CA 1
ATOM 2265 C C . ASP B 2 134 ? -18.205 -14.919 111.919 1.00 66.84 133 ASP B C 1
ATOM 2266 O O . ASP B 2 134 ? -17.869 -15.918 111.272 1.00 67.08 133 ASP B O 1
ATOM 2271 N N . GLU B 2 135 ? -17.713 -13.701 111.688 1.00 67.95 134 GLU B N 1
ATOM 2272 C CA . GLU B 2 135 ? -16.738 -13.433 110.631 1.00 65.26 134 GLU B CA 1
ATOM 2273 C C . GLU B 2 135 ? -15.386 -12.987 111.192 1.00 63.53 134 GLU B C 1
ATOM 2274 O O . GLU B 2 135 ? -15.152 -13.050 112.404 1.00 66.41 134 GLU B O 1
ATOM 2280 N N . SER B 2 136 ? -14.503 -12.545 110.295 1.00 61.07 135 SER B N 1
ATOM 2281 C CA . SER B 2 136 ? -13.162 -12.079 110.662 1.00 55.20 135 SER B CA 1
ATOM 2282 C C . SER B 2 136 ? -13.219 -10.625 111.123 1.00 47.40 135 SER B C 1
ATOM 2283 O O . SER B 2 136 ? -12.199 -9.947 111.222 1.00 41.62 135 SER B O 1
ATOM 2286 N N . GLY B 2 137 ? -14.434 -10.162 111.394 1.00 45.08 136 GLY B N 1
ATOM 2287 C CA . GLY B 2 137 ? -14.635 -8.803 111.845 1.00 44.23 136 GLY B CA 1
ATOM 2288 C C . GLY B 2 137 ? -14.814 -8.820 113.341 1.00 46.23 136 GLY B C 1
ATOM 2289 O O . GLY B 2 137 ? -15.389 -7.906 113.922 1.00 51.51 136 GLY B O 1
ATOM 2290 N N . HIS B 2 138 ? -14.323 -9.889 113.956 1.00 47.16 137 HIS B N 1
ATOM 2291 C CA . HIS B 2 138 ? -14.386 -10.082 115.398 1.00 46.44 137 HIS B CA 1
ATOM 2292 C C . HIS B 2 138 ? -15.569 -9.400 116.092 1.00 43.18 137 HIS B C 1
ATOM 2293 O O . HIS B 2 138 ? -16.631 -10.005 116.251 1.00 40.71 137 HIS B O 1
ATOM 2300 N N . VAL B 2 139 ? -15.393 -8.145 116.500 1.00 41.22 138 VAL B N 1
ATOM 2301 C CA . VAL B 2 139 ? -16.459 -7.428 117.200 1.00 37.12 138 VAL B CA 1
ATOM 2302 C C . VAL B 2 139 ? -17.058 -6.242 116.463 1.00 34.62 138 VAL B C 1
ATOM 2303 O O . VAL B 2 139 ? -16.354 -5.351 115.995 1.00 33.63 138 VAL B O 1
ATOM 2307 N N . VAL B 2 140 ? -18.381 -6.249 116.377 1.00 33.69 139 VAL B N 1
ATOM 2308 C CA . VAL B 2 140 ? -19.122 -5.180 115.734 1.00 33.81 139 VAL B CA 1
ATOM 2309 C C . VAL B 2 140 ? -19.596 -4.259 116.844 1.00 35.00 139 VAL B C 1
ATOM 2310 O O . VAL B 2 140 ? -20.278 -4.694 117.768 1.00 38.78 139 VAL B O 1
ATOM 2314 N N . LEU B 2 141 ? -19.236 -2.987 116.747 1.00 36.06 140 LEU B N 1
ATOM 2315 C CA . LEU B 2 141 ? -19.625 -2.005 117.746 1.00 33.93 140 LEU B CA 1
ATOM 2316 C C . LEU B 2 141 ? -20.649 -1.019 117.201 1.00 36.43 140 LEU B C 1
ATOM 2317 O O . LEU B 2 141 ? -20.579 -0.602 116.042 1.00 38.61 140 LEU B O 1
ATOM 2322 N N . ARG B 2 142 ? -21.605 -0.649 118.041 1.00 33.16 141 ARG B N 1
ATOM 2323 C CA . ARG B 2 142 ? -22.637 0.297 117.650 1.00 32.67 141 ARG B CA 1
ATOM 2324 C C . ARG B 2 142 ? -22.919 1.202 118.828 1.00 35.66 141 ARG B C 1
ATOM 2325 O O . ARG B 2 142 ? -22.826 0.772 119.980 1.00 32.76 141 ARG B O 1
ATOM 2333 N N . TRP B 2 143 ? -23.261 2.454 118.542 1.00 37.34 142 TRP B N 1
ATOM 2334 C CA . TRP B 2 143 ? -23.545 3.414 119.602 1.00 33.08 142 TRP B CA 1
ATOM 2335 C C . TRP B 2 143 ? -24.574 4.455 119.206 1.00 30.67 142 TRP B C 1
ATOM 2336 O O . TRP B 2 143 ? -25.159 4.392 118.122 1.00 28.60 142 TRP B O 1
ATOM 2347 N N . LEU B 2 144 ? -24.788 5.409 120.107 1.00 31.40 143 LEU B N 1
ATOM 2348 C CA . LEU B 2 144 ? -25.740 6.495 119.903 1.00 32.54 143 LEU B CA 1
ATOM 2349 C C . LEU B 2 144 ? -25.050 7.855 120.064 1.00 33.53 143 LEU B C 1
ATOM 2350 O O . LEU B 2 144 ? -24.150 8.015 120.893 1.00 32.89 143 LEU B O 1
ATOM 2355 N N . PRO B 2 145 ? -25.447 8.847 119.254 1.00 35.31 144 PRO B N 1
ATOM 2356 C CA . PRO B 2 145 ? -24.833 10.175 119.370 1.00 37.32 144 PRO B CA 1
ATOM 2357 C C . PRO B 2 145 ? -25.096 10.726 120.767 1.00 38.41 144 PRO B C 1
ATOM 2358 O O . PRO B 2 145 ? -25.961 10.220 121.480 1.00 36.24 144 PRO B O 1
ATOM 2362 N N . PRO B 2 146 ? -24.336 11.750 121.192 1.00 40.42 145 PRO B N 1
ATOM 2363 C CA . PRO B 2 146 ? -24.611 12.278 122.532 1.00 39.68 145 PRO B CA 1
ATOM 2364 C C . PRO B 2 146 ? -26.062 12.740 122.525 1.00 39.22 145 PRO B C 1
ATOM 2365 O O . PRO B 2 146 ? -26.511 13.351 121.558 1.00 45.47 145 PRO B O 1
ATOM 2369 N N . PRO B 2 147 ? -26.819 12.442 123.592 1.00 40.67 146 PRO B N 1
ATOM 2370 C CA . PRO B 2 147 ? -28.231 12.846 123.658 1.00 38.61 146 PRO B CA 1
ATOM 2371 C C . PRO B 2 147 ? -28.432 14.348 123.524 1.00 41.61 146 PRO B C 1
ATOM 2372 O O . PRO B 2 147 ? -27.586 15.137 123.948 1.00 37.32 146 PRO B O 1
ATOM 2376 N N . GLU B 2 148 ? -29.559 14.732 122.926 1.00 48.99 147 GLU B N 1
ATOM 2377 C CA . GLU B 2 148 ? -29.886 16.144 122.697 1.00 54.09 147 GLU B CA 1
ATOM 2378 C C . GLU B 2 148 ? -28.710 16.826 122.000 1.00 53.15 147 GLU B C 1
ATOM 2379 O O . GLU B 2 148 ? -27.921 17.535 122.628 1.00 53.66 147 GLU B O 1
ATOM 2385 N N . THR B 2 149 ? -28.601 16.597 120.696 1.00 51.86 148 THR B N 1
ATOM 2386 C CA . THR B 2 149 ? -27.510 17.153 119.906 1.00 51.41 148 THR B CA 1
ATOM 2387 C C . THR B 2 149 ? -27.838 17.054 118.420 1.00 52.93 148 THR B C 1
ATOM 2388 O O . THR B 2 149 ? -27.728 15.984 117.811 1.00 50.68 148 THR B O 1
ATOM 2392 N N . PRO B 2 150 ? -28.239 18.182 117.815 1.00 54.50 149 PRO B N 1
ATOM 2393 C CA . PRO B 2 150 ? -28.593 18.250 116.390 1.00 54.29 149 PRO B CA 1
ATOM 2394 C C . PRO B 2 150 ? -27.396 18.051 115.464 1.00 53.17 149 PRO B C 1
ATOM 2395 O O . PRO B 2 150 ? -26.282 17.796 115.919 1.00 56.61 149 PRO B O 1
ATOM 2399 N N . MET B 2 151 ? -27.638 18.185 114.162 1.00 50.53 150 MET B N 1
ATOM 2400 C CA . MET B 2 151 ? -26.598 18.044 113.141 1.00 50.10 150 MET B CA 1
ATOM 2401 C C . MET B 2 151 ? -25.777 16.750 113.246 1.00 48.50 150 MET B C 1
ATOM 2402 O O . MET B 2 151 ? -24.641 16.681 112.776 1.00 51.66 150 MET B O 1
ATOM 2407 N N . THR B 2 152 ? -26.370 15.724 113.847 1.00 45.51 151 THR B N 1
ATOM 2408 C CA . THR B 2 152 ? -25.723 14.424 114.021 1.00 43.25 151 THR B CA 1
ATOM 2409 C C . THR B 2 152 ? -24.940 13.956 112.789 1.00 45.26 151 THR B C 1
ATOM 2410 O O . THR B 2 152 ? -23.986 13.176 112.903 1.00 44.57 151 THR B O 1
ATOM 2414 N N . SER B 2 153 ? -25.347 14.439 111.617 1.00 46.43 152 SER B N 1
ATOM 2415 C CA . SER B 2 153 ? -24.713 14.068 110.355 1.00 45.97 152 SER B CA 1
ATOM 2416 C C . SER B 2 153 ? -23.225 14.381 110.304 1.00 44.40 152 SER B C 1
ATOM 2417 O O . SER B 2 153 ? -22.487 13.768 109.536 1.00 47.78 152 SER B O 1
ATOM 2420 N N . HIS B 2 154 ? -22.773 15.327 111.117 1.00 45.04 153 HIS B N 1
ATOM 2421 C CA . HIS B 2 154 ? -21.362 15.680 111.085 1.00 47.16 153 HIS B CA 1
ATOM 2422 C C . HIS B 2 154 ? -20.624 15.607 112.427 1.00 45.43 153 HIS B C 1
ATOM 2423 O O . HIS B 2 154 ? -19.704 16.388 112.6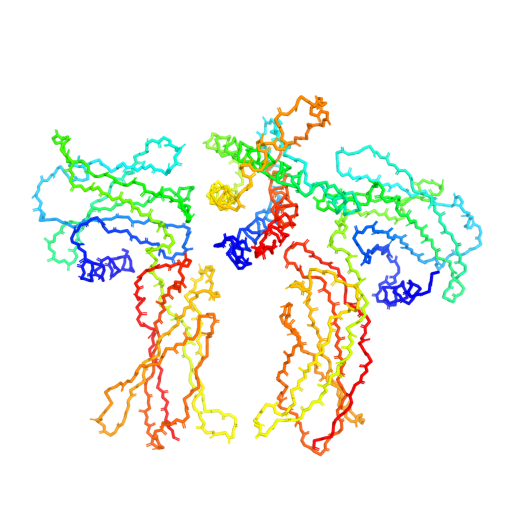94 1.00 40.77 153 HIS B O 1
ATOM 2430 N N . ILE B 2 155 ? -21.033 14.648 113.259 1.00 42.79 154 ILE B N 1
ATOM 2431 C CA . ILE B 2 155 ? -20.400 14.410 114.557 1.00 38.74 154 ILE B CA 1
ATOM 2432 C C . ILE B 2 155 ? -19.400 13.284 114.306 1.00 32.78 154 ILE B C 1
ATOM 2433 O O . ILE B 2 155 ? -19.755 12.262 113.728 1.00 31.32 154 ILE B O 1
ATOM 2438 N N . ARG B 2 156 ? -18.153 13.476 114.722 1.00 32.22 155 ARG B N 1
ATOM 2439 C CA . ARG B 2 156 ? -17.129 12.456 114.525 1.00 33.37 155 ARG B CA 1
ATOM 2440 C C . ARG B 2 156 ? -16.895 11.654 115.806 1.00 31.44 155 ARG B C 1
ATOM 2441 O O . ARG B 2 156 ? -17.043 12.177 116.908 1.00 27.65 155 ARG B O 1
ATOM 2449 N N . TYR B 2 157 ? -16.521 10.386 115.661 1.00 31.42 156 TYR B N 1
ATOM 2450 C CA . TYR B 2 157 ? -16.288 9.535 116.827 1.00 33.43 156 TYR B CA 1
ATOM 2451 C C . TYR B 2 157 ? -14.917 8.873 116.878 1.00 30.99 156 TYR B C 1
ATOM 2452 O O . TYR B 2 157 ? -14.204 8.771 115.884 1.00 35.46 156 TYR B O 1
ATOM 2461 N N . GLU B 2 158 ? -14.563 8.415 118.067 1.00 32.81 157 GLU B N 1
ATOM 2462 C CA . GLU B 2 158 ? -13.296 7.754 118.292 1.00 28.66 157 GLU B CA 1
ATOM 2463 C C . GLU B 2 158 ? -13.532 6.681 119.347 1.00 33.94 157 GLU B C 1
ATOM 2464 O O . GLU B 2 158 ? -13.926 6.976 120.482 1.00 27.83 157 GLU B O 1
ATOM 2470 N N . VAL B 2 159 ? -13.304 5.432 118.962 1.00 33.33 158 VAL B N 1
ATOM 2471 C CA . VAL B 2 159 ? -13.502 4.328 119.882 1.00 37.81 158 VAL B CA 1
ATOM 2472 C C . VAL B 2 159 ? -12.164 3.838 120.428 1.00 39.19 158 VAL B C 1
ATOM 2473 O O . VAL B 2 159 ? -11.146 3.853 119.728 1.00 38.80 158 VAL B O 1
ATOM 2477 N N . ASP B 2 160 ? -12.169 3.434 121.694 1.00 41.84 159 ASP B N 1
ATOM 2478 C CA . ASP B 2 160 ? -10.965 2.930 122.342 1.00 42.90 159 ASP B CA 1
ATOM 2479 C C . ASP B 2 160 ? -11.187 1.474 122.725 1.00 38.78 159 ASP B C 1
ATOM 2480 O O . ASP B 2 160 ? -12.247 1.112 123.236 1.00 40.51 159 ASP B O 1
ATOM 2485 N N . VAL B 2 161 ? -10.185 0.645 122.463 1.00 37.89 160 VAL B N 1
ATOM 2486 C CA . VAL B 2 161 ? -10.257 -0.780 122.770 1.00 38.23 160 VAL B CA 1
ATOM 2487 C C . VAL B 2 161 ? -9.291 -1.105 123.908 1.00 40.78 160 VAL B C 1
ATOM 2488 O O . VAL B 2 161 ? -8.068 -1.075 123.726 1.00 37.55 160 VAL B O 1
ATOM 2492 N N . SER B 2 162 ? -9.846 -1.411 125.078 1.00 43.27 161 SER B N 1
ATOM 2493 C CA . SER B 2 162 ? -9.040 -1.730 126.256 1.00 49.33 161 SER B CA 1
ATOM 2494 C C . SER B 2 162 ? -8.804 -3.232 126.441 1.00 53.63 161 SER B C 1
ATOM 2495 O O . SER B 2 162 ? -9.742 -4.034 126.390 1.00 55.41 161 SER B O 1
ATOM 2498 N N . ALA B 2 163 ? -7.544 -3.596 126.671 1.00 57.24 162 ALA B N 1
ATOM 2499 C CA . ALA B 2 163 ? -7.149 -4.990 126.855 1.00 58.92 162 ALA B CA 1
ATOM 2500 C C . ALA B 2 163 ? -7.433 -5.518 128.256 1.00 61.05 162 ALA B C 1
ATOM 2501 O O . ALA B 2 163 ? -8.078 -4.853 129.066 1.00 59.74 162 ALA B O 1
ATOM 2503 N N . GLY B 2 164 ? -6.936 -6.721 128.530 1.00 64.14 163 GLY B N 1
ATOM 2504 C CA . GLY B 2 164 ? -7.138 -7.337 129.830 1.00 67.08 163 GLY B CA 1
ATOM 2505 C C . GLY B 2 164 ? -6.006 -7.104 130.821 1.00 70.97 163 GLY B C 1
ATOM 2506 O O . GLY B 2 164 ? -5.444 -8.058 131.372 1.00 70.72 163 GLY B O 1
ATOM 2507 N N . GLN B 2 165 ? -5.670 -5.836 131.051 1.00 71.53 164 GLN B N 1
ATOM 2508 C CA . GLN B 2 165 ? -4.539 -5.324 131.829 1.00 70.00 164 GLN B CA 1
ATOM 2509 C C . GLN B 2 165 ? -3.337 -6.296 131.835 1.00 68.47 164 GLN B C 1
ATOM 2510 O O . GLN B 2 165 ? -3.157 -7.099 130.929 1.00 70.00 164 GLN B O 1
ATOM 2516 N N . GLY B 2 166 ? -2.404 -6.101 132.763 1.00 69.36 165 GLY B N 1
ATOM 2517 C CA . GLY B 2 166 ? -1.140 -6.819 132.716 1.00 70.70 165 GLY B CA 1
ATOM 2518 C C . GLY B 2 166 ? -0.191 -6.186 131.715 1.00 68.24 165 GLY B C 1
ATOM 2519 O O . GLY B 2 166 ? 1.034 -6.289 131.831 1.00 64.24 165 GLY B O 1
ATOM 2520 N N . ALA B 2 167 ? -0.781 -5.527 130.724 1.00 68.40 166 ALA B N 1
ATOM 2521 C CA . ALA B 2 167 ? -0.049 -4.846 129.667 1.00 68.85 166 ALA B CA 1
ATOM 2522 C C . ALA B 2 167 ? -1.099 -4.201 128.777 1.00 69.40 166 ALA B C 1
ATOM 2523 O O . ALA B 2 167 ? -1.471 -3.044 128.986 1.00 68.07 166 ALA B O 1
ATOM 2525 N N . GLY B 2 168 ? -1.581 -4.974 127.803 1.00 70.70 167 GLY B N 1
ATOM 2526 C CA . GLY B 2 168 ? -2.596 -4.510 126.872 1.00 69.27 167 GLY B CA 1
ATOM 2527 C C . GLY B 2 168 ? -2.822 -3.012 126.865 1.00 69.92 167 GLY B C 1
ATOM 2528 O O . GLY B 2 168 ? -3.792 -2.515 127.446 1.00 68.32 167 GLY B O 1
ATOM 2529 N N . SER B 2 169 ? -1.918 -2.296 126.203 1.00 69.97 168 SER B N 1
ATOM 2530 C CA . SER B 2 169 ? -1.983 -0.842 126.103 1.00 70.38 168 SER B CA 1
ATOM 2531 C C . SER B 2 169 ? -3.346 -0.345 125.610 1.00 69.73 168 SER B C 1
ATOM 2532 O O . SER B 2 169 ? -4.307 -0.271 126.382 1.00 69.77 168 SER B O 1
ATOM 2535 N N . VAL B 2 170 ? -3.430 -0.010 124.324 1.00 66.93 169 VAL B N 1
ATOM 2536 C CA . VAL B 2 170 ? -4.677 0.489 123.756 1.00 66.70 169 VAL B CA 1
ATOM 2537 C C . VAL B 2 170 ? -4.889 0.104 122.295 1.00 67.92 169 VAL B C 1
ATOM 2538 O O . VAL B 2 170 ? -4.201 -0.761 121.745 1.00 69.18 169 VAL B O 1
ATOM 2542 N N . GLN B 2 171 ? -5.866 0.770 121.688 1.00 63.73 170 GLN B N 1
ATOM 2543 C CA . GLN B 2 171 ? -6.232 0.596 120.288 1.00 58.27 170 GLN B CA 1
ATOM 2544 C C . GLN B 2 171 ? -7.251 1.693 120.021 1.00 55.56 170 GLN B C 1
ATOM 2545 O O . GLN B 2 171 ? -8.412 1.571 120.408 1.00 58.40 170 GLN B O 1
ATOM 2551 N N . ARG B 2 172 ? -6.805 2.773 119.384 1.00 52.47 171 ARG B N 1
ATOM 2552 C CA . ARG B 2 172 ? -7.669 3.916 119.087 1.00 45.98 171 ARG B CA 1
ATOM 2553 C C . ARG B 2 172 ? -8.170 3.889 117.647 1.00 43.89 171 ARG B C 1
ATOM 2554 O O . ARG B 2 172 ? -7.377 3.830 116.707 1.00 41.92 171 ARG B O 1
ATOM 2562 N N . VAL B 2 173 ? -9.487 3.943 117.476 1.00 42.25 172 VAL B N 1
ATOM 2563 C CA . VAL B 2 173 ? -10.080 3.917 116.141 1.00 40.11 172 VAL B CA 1
ATOM 2564 C C . VAL B 2 173 ? -10.995 5.110 115.888 1.00 35.90 172 VAL B C 1
ATOM 2565 O O . VAL B 2 173 ? -11.926 5.368 116.650 1.00 32.92 172 VAL B O 1
ATOM 2569 N N . GLU B 2 174 ? -10.727 5.835 114.808 1.00 38.31 173 GLU B N 1
ATOM 2570 C CA . GLU B 2 174 ? -11.531 6.997 114.465 1.00 38.62 173 GLU B CA 1
ATOM 2571 C C . GLU B 2 174 ? -12.654 6.598 113.519 1.00 33.12 173 GLU B C 1
ATOM 2572 O O . GLU B 2 174 ? -12.417 5.991 112.479 1.00 33.71 173 GLU B O 1
ATOM 2578 N N . ILE B 2 175 ? -13.878 6.939 113.894 1.00 30.06 174 ILE B N 1
ATOM 2579 C CA . ILE B 2 175 ? -15.050 6.623 113.091 1.00 29.62 174 ILE B CA 1
ATOM 2580 C C . ILE B 2 175 ? -15.494 7.856 112.296 1.00 33.50 174 ILE B C 1
ATOM 2581 O O . ILE B 2 175 ? -15.773 8.909 112.881 1.00 32.60 174 ILE B O 1
ATOM 2586 N N . LEU B 2 176 ? -15.558 7.725 110.971 1.00 31.74 175 LEU B N 1
ATOM 2587 C CA . LEU B 2 176 ? -15.980 8.833 110.109 1.00 37.72 175 LEU B CA 1
ATOM 2588 C C . LEU B 2 176 ? -17.223 9.504 110.677 1.00 39.64 175 LEU B C 1
ATOM 2589 O O . LEU B 2 176 ? -18.091 8.836 111.234 1.00 43.66 175 LEU B O 1
ATOM 2594 N N . GLU B 2 177 ? -17.314 10.822 110.532 1.00 39.49 176 GLU B N 1
ATOM 2595 C CA . GLU B 2 177 ? -18.462 11.552 111.055 1.00 40.95 176 GLU B CA 1
ATOM 2596 C C . GLU B 2 177 ? -19.785 10.906 110.625 1.00 40.01 176 GLU B C 1
ATOM 2597 O O . GLU B 2 177 ? -19.860 10.265 109.574 1.00 41.40 176 GLU B O 1
ATOM 2603 N N . GLY B 2 178 ? -20.815 11.064 111.455 1.00 38.94 177 GLY B N 1
ATOM 2604 C CA . GLY B 2 178 ? -22.121 10.506 111.152 1.00 36.12 177 GLY B CA 1
ATOM 2605 C C . GLY B 2 178 ? -22.256 9.002 111.349 1.00 40.53 177 GLY B C 1
ATOM 2606 O O . GLY B 2 178 ? -23.328 8.520 111.710 1.00 45.97 177 GLY B O 1
ATOM 2607 N N . ARG B 2 179 ? -21.183 8.253 111.111 1.00 38.16 178 ARG B N 1
ATOM 2608 C CA . ARG B 2 179 ? -21.223 6.801 111.259 1.00 36.21 178 ARG B CA 1
ATOM 2609 C C . ARG B 2 179 ? -21.179 6.380 112.723 1.00 35.01 178 ARG B C 1
ATOM 2610 O O . ARG B 2 179 ? -20.233 6.706 113.443 1.00 32.94 178 ARG B O 1
ATOM 2618 N N . THR B 2 180 ? -22.199 5.633 113.146 1.00 33.55 179 THR B N 1
ATOM 2619 C CA . THR B 2 180 ? -22.308 5.179 114.526 1.00 28.81 179 THR B CA 1
ATOM 2620 C C . THR B 2 180 ? -22.174 3.680 114.746 1.00 23.62 179 THR B C 1
ATOM 2621 O O . THR B 2 180 ? -22.855 3.111 115.591 1.00 25.77 179 THR B O 1
ATOM 2625 N N . GLU B 2 181 ? -21.298 3.040 113.987 1.00 23.11 180 GLU B N 1
ATOM 2626 C CA . GLU B 2 181 ? -21.060 1.615 114.144 1.00 20.73 180 GLU B CA 1
ATOM 2627 C C . GLU B 2 181 ? -19.809 1.243 113.378 1.00 23.33 180 GLU B C 1
ATOM 2628 O O . GLU B 2 181 ? -19.467 1.881 112.384 1.00 22.63 180 GLU B O 1
ATOM 2634 N N . CYS B 2 182 ? -19.111 0.222 113.857 1.00 26.21 181 CYS B N 1
ATOM 2635 C CA . CYS B 2 182 ? -17.877 -0.205 113.215 1.00 27.93 181 CYS B CA 1
ATOM 2636 C C . CYS B 2 182 ? -17.564 -1.678 113.422 1.00 26.69 181 CYS B C 1
ATOM 2637 O O . CYS B 2 182 ? -18.157 -2.345 114.263 1.00 25.71 181 CYS B O 1
ATOM 2640 N N . VAL B 2 183 ? -16.619 -2.170 112.634 1.00 25.52 182 VAL B N 1
ATOM 2641 C CA . VAL B 2 183 ? -16.196 -3.556 112.704 1.00 26.79 182 VAL B CA 1
ATOM 2642 C C . VAL B 2 183 ? -14.770 -3.580 113.228 1.00 26.69 182 VAL B C 1
ATOM 2643 O O . VAL B 2 183 ? -13.855 -3.076 112.583 1.00 26.37 182 VAL B O 1
ATOM 2647 N N . LEU B 2 184 ? -14.589 -4.160 114.407 1.00 26.62 183 LEU B N 1
ATOM 2648 C CA . LEU B 2 184 ? -13.270 -4.258 114.994 1.00 28.16 183 LEU B CA 1
ATOM 2649 C C . LEU B 2 184 ? -12.679 -5.605 114.627 1.00 33.81 183 LEU B C 1
ATOM 2650 O O . LEU B 2 184 ? -13.371 -6.620 114.619 1.00 35.82 183 LEU B O 1
ATOM 2655 N N . SER B 2 185 ? -11.392 -5.607 114.316 1.00 40.97 184 SER B N 1
ATOM 2656 C CA . SER B 2 185 ? -10.702 -6.829 113.935 1.00 41.94 184 SER B CA 1
ATOM 2657 C C . SER B 2 185 ? -9.441 -7.006 114.774 1.00 40.58 184 SER B C 1
ATOM 2658 O O . SER B 2 185 ? -9.136 -6.186 115.643 1.00 37.26 184 SER B O 1
ATOM 2661 N N . ASN B 2 186 ? -8.715 -8.084 114.504 1.00 40.99 185 ASN B N 1
ATOM 2662 C CA . ASN B 2 186 ? -7.478 -8.379 115.208 1.00 41.16 185 ASN B CA 1
ATOM 2663 C C . ASN B 2 186 ? -7.680 -8.377 116.720 1.00 40.98 185 ASN B C 1
ATOM 2664 O O . ASN B 2 186 ? -6.814 -7.948 117.488 1.00 41.39 185 ASN B O 1
ATOM 2669 N N . LEU B 2 187 ? -8.844 -8.866 117.133 1.00 41.98 186 LEU B N 1
ATOM 2670 C CA . LEU B 2 187 ? -9.198 -8.963 118.539 1.00 39.37 186 LEU B CA 1
ATOM 2671 C C . LEU B 2 187 ? -8.792 -10.346 119.031 1.00 39.26 186 LEU B C 1
ATOM 2672 O O . LEU B 2 187 ? -9.472 -11.339 118.765 1.00 38.53 186 LEU B O 1
ATOM 2677 N N . ARG B 2 188 ? -7.669 -10.401 119.736 1.00 42.24 187 ARG B N 1
ATOM 2678 C CA . ARG B 2 188 ? -7.151 -11.656 120.261 1.00 45.08 187 ARG B CA 1
ATOM 2679 C C . ARG B 2 188 ? -8.221 -12.409 121.041 1.00 44.99 187 ARG B C 1
ATOM 2680 O O . ARG B 2 188 ? -8.988 -11.808 121.788 1.00 43.00 187 ARG B O 1
ATOM 2688 N N . GLY B 2 189 ? -8.274 -13.724 120.851 1.00 45.56 188 GLY B N 1
ATOM 2689 C CA . GLY B 2 189 ? -9.242 -14.541 121.559 1.00 45.41 188 GLY B CA 1
ATOM 2690 C C . GLY B 2 189 ? -8.725 -14.792 122.962 1.00 48.98 188 GLY B C 1
ATOM 2691 O O . GLY B 2 189 ? -7.554 -14.528 123.253 1.00 45.16 188 GLY B O 1
ATOM 2692 N N . ARG B 2 190 ? -9.585 -15.299 123.837 1.00 48.62 189 ARG B N 1
ATOM 2693 C CA . ARG B 2 190 ? -9.183 -15.572 125.213 1.00 54.05 189 ARG B CA 1
ATOM 2694 C C . ARG B 2 190 ? -8.863 -14.259 125.920 1.00 55.31 189 ARG B C 1
ATOM 2695 O O . ARG B 2 190 ? -7.959 -14.205 126.756 1.00 58.48 189 ARG B O 1
ATOM 2703 N N . THR B 2 191 ? -9.605 -13.206 125.581 1.00 53.32 190 THR B N 1
ATOM 2704 C CA . THR B 2 191 ? -9.386 -11.893 126.182 1.00 47.73 190 THR B CA 1
ATOM 2705 C C . THR B 2 191 ? -10.690 -11.141 126.444 1.00 48.63 190 THR B C 1
ATOM 2706 O O . THR B 2 191 ? -11.649 -11.250 125.676 1.00 47.18 190 THR B O 1
ATOM 2710 N N . ARG B 2 192 ? -10.719 -10.398 127.549 1.00 49.13 191 ARG B N 1
ATOM 2711 C CA . ARG B 2 192 ? -11.878 -9.589 127.908 1.00 50.26 191 ARG B CA 1
ATOM 2712 C C . ARG B 2 192 ? -11.523 -8.162 127.479 1.00 48.23 191 ARG B C 1
ATOM 2713 O O . ARG B 2 192 ? -10.513 -7.597 127.917 1.00 48.97 191 ARG B O 1
ATOM 2721 N N . TYR B 2 193 ? -12.348 -7.592 126.607 1.00 42.52 192 TYR B N 1
ATOM 2722 C CA . TYR B 2 193 ? -12.103 -6.255 126.087 1.00 35.48 192 TYR B CA 1
ATOM 2723 C C . TYR B 2 193 ? -13.147 -5.251 126.540 1.00 34.50 192 TYR B C 1
ATOM 2724 O O . TYR B 2 193 ? -14.301 -5.600 126.786 1.00 31.98 192 TYR B O 1
ATOM 2733 N N . THR B 2 194 ? -12.726 -3.997 126.648 1.00 38.57 193 THR B N 1
ATOM 2734 C CA . THR B 2 194 ? -13.624 -2.914 127.031 1.00 42.19 193 THR B CA 1
ATOM 2735 C C . THR B 2 194 ? -13.465 -1.819 125.992 1.00 41.95 193 THR B C 1
ATOM 2736 O O . THR B 2 194 ? -12.354 -1.362 125.710 1.00 44.92 193 THR B O 1
ATOM 2740 N N . PHE B 2 195 ? -14.582 -1.410 125.411 1.00 44.54 194 PHE B N 1
ATOM 2741 C CA . PHE B 2 195 ? -14.557 -0.375 124.397 1.00 42.17 194 PHE B CA 1
ATOM 2742 C C . PHE B 2 195 ? -15.409 0.808 124.823 1.00 43.24 194 PHE B C 1
ATOM 2743 O O . PHE B 2 195 ? -16.498 0.640 125.377 1.00 43.13 194 PHE B O 1
ATOM 2751 N N . ALA B 2 196 ? -14.896 2.006 124.576 1.00 40.24 195 ALA B N 1
ATOM 2752 C CA . ALA B 2 196 ? -15.626 3.226 124.885 1.00 38.86 195 ALA B CA 1
ATOM 2753 C C . ALA B 2 196 ? -15.528 4.057 123.615 1.00 34.89 195 ALA B C 1
ATOM 2754 O O . ALA B 2 196 ? -14.717 3.750 122.740 1.00 28.95 195 ALA B O 1
ATOM 2756 N N . VAL B 2 197 ? -16.357 5.090 123.501 1.00 39.06 196 VAL B N 1
ATOM 2757 C CA . VAL B 2 197 ? -16.320 5.940 122.314 1.00 40.80 196 VAL B CA 1
ATOM 2758 C C . VAL B 2 197 ? -16.413 7.436 122.647 1.00 42.08 196 VAL B C 1
ATOM 2759 O O . VAL B 2 197 ? -17.153 7.847 123.548 1.00 40.24 196 VAL B O 1
ATOM 2763 N N . ARG B 2 198 ? -15.637 8.234 121.913 1.00 39.35 197 ARG B N 1
ATOM 2764 C CA . ARG B 2 198 ? -15.582 9.687 122.081 1.00 33.86 197 ARG B CA 1
ATOM 2765 C C . ARG B 2 198 ? -16.376 10.344 120.943 1.00 34.49 197 ARG B C 1
ATOM 2766 O O . ARG B 2 198 ? -16.811 9.670 120.007 1.00 33.53 197 ARG B O 1
ATOM 2774 N N . ALA B 2 199 ? -16.541 11.662 121.014 1.00 33.41 198 ALA B N 1
ATOM 2775 C CA . ALA B 2 199 ? -17.258 12.397 119.975 1.00 31.62 198 ALA B CA 1
ATOM 2776 C C . ALA B 2 199 ? -16.829 13.865 119.870 1.00 32.78 198 ALA B C 1
ATOM 2777 O O . ALA B 2 199 ? -16.354 14.463 120.839 1.00 29.40 198 ALA B O 1
ATOM 2779 N N . ARG B 2 200 ? -17.002 14.440 118.682 1.00 28.37 199 ARG B N 1
ATOM 2780 C CA . ARG B 2 200 ? -16.660 15.838 118.454 1.00 29.31 199 ARG B CA 1
ATOM 2781 C C . ARG B 2 200 ? -17.202 16.320 117.115 1.00 26.90 199 ARG B C 1
ATOM 2782 O O . ARG B 2 200 ? -17.257 15.556 116.146 1.00 23.50 199 ARG B O 1
ATOM 2790 N N . MET B 2 201 ? -17.619 17.584 117.080 1.00 28.16 200 MET B N 1
ATOM 2791 C CA . MET B 2 201 ? -18.153 18.194 115.864 1.00 28.60 200 MET B CA 1
ATOM 2792 C C . MET B 2 201 ? -17.051 18.230 114.802 1.00 28.27 200 MET B C 1
ATOM 2793 O O . MET B 2 201 ? -15.923 18.637 115.074 1.00 31.72 200 MET B O 1
ATOM 2798 N N . ALA B 2 202 ? -17.380 17.800 113.591 1.00 25.31 201 ALA B N 1
ATOM 2799 C CA . ALA B 2 202 ? -16.400 17.735 112.520 1.00 25.62 201 ALA B CA 1
ATOM 2800 C C . ALA B 2 202 ? -16.257 18.966 111.615 1.00 26.71 201 ALA B C 1
ATOM 2801 O O . ALA B 2 202 ? -17.206 19.724 111.380 1.00 25.10 201 ALA B O 1
ATOM 2803 N N . GLU B 2 203 ? -15.045 19.147 111.107 1.00 20.59 202 GLU B N 1
ATOM 2804 C CA . GLU B 2 203 ? -14.757 20.230 110.185 1.00 24.11 202 GLU B CA 1
ATOM 2805 C C . GLU B 2 203 ? -15.481 19.877 108.877 1.00 24.93 202 GLU B C 1
ATOM 2806 O O . GLU B 2 203 ? -15.941 18.746 108.710 1.00 24.45 202 GLU B O 1
ATOM 2812 N N . PRO B 2 204 ? -15.578 20.824 107.926 1.00 21.49 203 PRO B N 1
ATOM 2813 C CA . PRO B 2 204 ? -15.085 22.203 107.926 1.00 18.26 203 PRO B CA 1
ATOM 2814 C C . PRO B 2 204 ? -16.008 23.220 108.590 1.00 12.21 203 PRO B C 1
ATOM 2815 O O . PRO B 2 204 ? -15.602 24.348 108.843 1.00 21.47 203 PRO B O 1
ATOM 2819 N N . SER B 2 205 ? -17.247 22.839 108.860 1.00 14.83 204 SER B N 1
ATOM 2820 C CA . SER B 2 205 ? -18.194 23.764 109.466 1.00 15.62 204 SER B CA 1
ATOM 2821 C C . SER B 2 205 ? -17.972 23.939 110.965 1.00 20.05 204 SER B C 1
ATOM 2822 O O . SER B 2 205 ? -18.179 25.028 111.511 1.00 16.31 204 SER B O 1
ATOM 2825 N N . PHE B 2 206 ? -17.551 22.869 111.632 1.00 20.02 205 PHE B N 1
ATOM 2826 C CA . PHE B 2 206 ? -17.347 22.943 113.073 1.00 20.20 205 PHE B CA 1
ATOM 2827 C C . PHE B 2 206 ? -15.989 22.487 113.538 1.00 18.58 205 PHE B C 1
ATOM 2828 O O . PHE B 2 206 ? -15.060 22.338 112.752 1.00 20.97 205 PHE B O 1
ATOM 2836 N N . GLY B 2 207 ? -15.882 22.275 114.841 1.00 20.49 206 GLY B N 1
ATOM 2837 C CA . GLY B 2 207 ? -14.630 21.843 115.421 1.00 20.57 206 GLY B CA 1
ATOM 2838 C C . GLY B 2 207 ? -14.764 21.898 116.926 1.00 22.60 206 GLY B C 1
ATOM 2839 O O . GLY B 2 207 ? -15.827 22.242 117.444 1.00 24.82 206 GLY B O 1
ATOM 2840 N N . GLY B 2 208 ? -13.694 21.566 117.636 1.00 23.26 207 GLY B N 1
ATOM 2841 C CA . GLY B 2 208 ? -13.761 21.595 119.082 1.00 22.81 207 GLY B CA 1
ATOM 2842 C C . GLY B 2 208 ? -12.903 20.538 119.731 1.00 20.73 207 GLY B C 1
ATOM 2843 O O . GLY B 2 208 ? -11.788 20.273 119.289 1.00 24.22 207 GLY B O 1
ATOM 2844 N N . PHE B 2 209 ? -13.429 19.921 120.782 1.00 22.38 208 PHE B N 1
ATOM 2845 C CA . PHE B 2 209 ? -12.677 18.908 121.508 1.00 23.94 208 PHE B CA 1
ATOM 2846 C C . PHE B 2 209 ? -13.453 17.620 121.771 1.00 20.65 208 PHE B C 1
ATOM 2847 O O . PHE B 2 209 ? -14.689 17.599 121.813 1.00 21.73 208 PHE B O 1
ATOM 2855 N N . TRP B 2 210 ? -12.688 16.546 121.936 1.00 23.83 209 TRP B N 1
ATOM 2856 C CA . TRP B 2 210 ? -13.214 15.212 122.205 1.00 22.98 209 TRP B CA 1
ATOM 2857 C C . TRP B 2 210 ? -14.035 15.212 123.483 1.00 24.57 209 TRP B C 1
ATOM 2858 O O . TRP B 2 210 ? -13.587 15.722 124.510 1.00 33.76 209 TRP B O 1
ATOM 2869 N N . SER B 2 211 ? -15.232 14.642 123.428 1.00 27.21 210 SER B N 1
ATOM 2870 C CA . SER B 2 211 ? -16.097 14.579 124.608 1.00 31.64 210 SER B CA 1
ATOM 2871 C C . SER B 2 211 ? -15.488 13.630 125.637 1.00 32.44 210 SER B C 1
ATOM 2872 O O . SER B 2 211 ? -14.387 13.107 125.453 1.00 32.50 210 SER B O 1
ATOM 2875 N N . GLU B 2 212 ? -16.195 13.427 126.737 1.00 33.52 211 GLU B N 1
ATOM 2876 C CA . GLU B 2 212 ? -15.718 12.497 127.740 1.00 34.85 211 GLU B CA 1
ATOM 2877 C C . GLU B 2 212 ? -16.059 11.156 127.098 1.00 35.57 211 GLU B C 1
ATOM 2878 O O . GLU B 2 212 ? -16.896 11.101 126.192 1.00 34.01 211 GLU B O 1
ATOM 2884 N N . TRP B 2 213 ? -15.412 10.083 127.536 1.00 35.56 212 TRP B N 1
ATOM 2885 C CA . TRP B 2 213 ? -15.711 8.772 126.973 1.00 33.74 212 TRP B CA 1
ATOM 2886 C C . TRP B 2 213 ? -17.104 8.355 127.408 1.00 33.69 212 TRP B C 1
ATOM 2887 O O . TRP B 2 213 ? -17.611 8.822 128.427 1.00 38.58 212 TRP B O 1
ATOM 2898 N N . SER B 2 214 ? -17.729 7.485 126.626 1.00 34.02 213 SER B N 1
ATOM 2899 C CA . SER B 2 214 ? -19.063 6.999 126.948 1.00 32.81 213 SER B CA 1
ATOM 2900 C C . SER B 2 214 ? -18.903 5.928 128.023 1.00 35.26 213 SER B C 1
ATOM 2901 O O . SER B 2 214 ? -17.779 5.550 128.359 1.00 35.47 213 SER B O 1
ATOM 2904 N N . GLU B 2 215 ? -20.012 5.446 128.574 1.00 35.13 214 GLU B N 1
ATOM 2905 C CA . GLU B 2 215 ? -19.916 4.385 129.565 1.00 35.31 214 GLU B CA 1
ATOM 2906 C C . GLU B 2 215 ? -19.367 3.206 128.773 1.00 36.86 214 GLU B C 1
ATOM 2907 O O . GLU B 2 215 ? -19.774 2.977 127.624 1.00 36.51 214 GLU B O 1
ATOM 2913 N N . PRO B 2 216 ? -18.444 2.435 129.369 1.00 32.83 215 PRO B N 1
ATOM 2914 C CA . PRO B 2 216 ? -17.876 1.302 128.644 1.00 32.18 215 PRO B CA 1
ATOM 2915 C C . PRO B 2 216 ? -18.722 0.039 128.572 1.00 37.84 215 PRO B C 1
ATOM 2916 O O . PRO B 2 216 ? -19.760 -0.093 129.231 1.00 37.15 215 PRO B O 1
ATOM 2920 N N . VAL B 2 217 ? -18.253 -0.881 127.737 1.00 39.57 216 VAL B N 1
ATOM 2921 C CA . VAL B 2 217 ? -18.898 -2.162 127.515 1.00 39.53 216 VAL B CA 1
ATOM 2922 C C . VAL B 2 217 ? -17.772 -3.177 127.342 1.00 42.08 216 VAL B C 1
ATOM 2923 O O . VAL B 2 217 ? -16.780 -2.906 126.661 1.00 43.15 216 VAL B O 1
ATOM 2927 N N . SER B 2 218 ? -17.913 -4.336 127.975 1.00 42.28 217 SER B N 1
ATOM 2928 C CA . SER B 2 218 ? -16.892 -5.369 127.883 1.00 41.08 217 SER B CA 1
ATOM 2929 C C . SER B 2 218 ? -17.391 -6.599 127.134 1.00 38.08 217 SER B C 1
ATOM 2930 O O . SER B 2 218 ? -18.595 -6.882 127.094 1.00 34.05 217 SER B O 1
ATOM 2933 N N . LEU B 2 219 ? -16.450 -7.323 126.538 1.00 36.88 218 LEU B N 1
ATOM 2934 C CA . LEU B 2 219 ? -16.766 -8.531 125.786 1.00 39.46 218 LEU B CA 1
ATOM 2935 C C . LEU B 2 219 ? -15.566 -9.467 125.782 1.00 42.89 218 LEU B C 1
ATOM 2936 O O . LEU B 2 219 ? -14.424 -9.042 125.597 1.00 42.18 218 LEU B O 1
ATOM 2941 N N . LEU B 2 220 ? -15.833 -10.750 125.982 1.00 47.40 219 LEU B N 1
ATOM 2942 C CA . LEU B 2 220 ? -14.773 -11.742 126.010 1.00 47.62 219 LEU B CA 1
ATOM 2943 C C . LEU B 2 220 ? -14.646 -12.419 124.655 1.00 45.80 219 LEU B C 1
ATOM 2944 O O . LEU B 2 220 ? -15.648 -12.688 123.986 1.00 40.50 219 LEU B O 1
ATOM 2949 N N . THR B 2 221 ? -13.403 -12.676 124.258 1.00 46.48 220 THR B N 1
ATOM 2950 C CA . THR B 2 221 ? -13.101 -13.326 122.990 1.00 45.75 220 THR B CA 1
ATOM 2951 C C . THR B 2 221 ? -12.433 -14.668 123.276 1.00 51.33 220 THR B C 1
ATOM 2952 O O . THR B 2 221 ? -11.835 -14.794 124.365 1.00 48.85 220 THR B O 1
ATOM 2956 N N . ASP C 2 9 ? 0.756 16.055 74.482 1.00 55.96 8 ASP C N 1
ATOM 2957 C CA . ASP C 2 9 ? -0.139 15.794 75.610 1.00 55.57 8 ASP C CA 1
ATOM 2958 C C . ASP C 2 9 ? -0.784 14.415 75.469 1.00 49.41 8 ASP C C 1
ATOM 2959 O O . ASP C 2 9 ? -1.984 14.304 75.219 1.00 50.01 8 ASP C O 1
ATOM 2964 N N . PRO C 2 10 ? 0.009 13.348 75.645 1.00 46.61 9 PRO C N 1
ATOM 2965 C CA . PRO C 2 10 ? -0.443 11.953 75.542 1.00 47.62 9 PRO C CA 1
ATOM 2966 C C . PRO C 2 10 ? -1.812 11.652 76.163 1.00 46.93 9 PRO C C 1
ATOM 2967 O O . PRO C 2 10 ? -2.735 11.230 75.462 1.00 46.72 9 PRO C O 1
ATOM 2971 N N . LYS C 2 11 ? -1.930 11.873 77.472 1.00 44.70 10 LYS C N 1
ATOM 2972 C CA . LYS C 2 11 ? -3.171 11.631 78.211 1.00 44.93 10 LYS C CA 1
ATOM 2973 C C . LYS C 2 11 ? -4.394 12.240 77.528 1.00 44.77 10 LYS C C 1
ATOM 2974 O O . LYS C 2 11 ? -5.431 11.586 77.396 1.00 42.86 10 LYS C O 1
ATOM 2980 N N . PHE C 2 12 ? -4.272 13.495 77.105 1.00 42.77 11 PHE C N 1
ATOM 2981 C CA . PHE C 2 12 ? -5.368 14.181 76.434 1.00 40.46 11 PHE C CA 1
ATOM 2982 C C . PHE C 2 12 ? -5.591 13.576 75.060 1.00 38.52 11 PHE C C 1
ATOM 2983 O O . PHE C 2 12 ? -6.728 13.386 74.632 1.00 35.60 11 PHE C O 1
ATOM 2991 N N . GLU C 2 13 ? -4.494 13.285 74.368 1.00 39.37 12 GLU C N 1
ATOM 2992 C CA . GLU C 2 13 ? -4.578 12.703 73.041 1.00 41.76 12 GLU C CA 1
ATOM 2993 C C . GLU C 2 13 ? -5.296 11.368 73.103 1.00 41.75 12 GLU C C 1
ATOM 2994 O O . GLU C 2 13 ? -6.267 11.143 72.380 1.00 43.54 12 GLU C O 1
ATOM 3000 N N . SER C 2 14 ? -4.825 10.493 73.986 1.00 43.78 13 SER C N 1
ATOM 3001 C CA . SER C 2 14 ? -5.410 9.163 74.154 1.00 45.35 13 SER C CA 1
ATOM 3002 C C . SER C 2 14 ? -6.864 9.192 74.621 1.00 42.26 13 SER C C 1
ATOM 3003 O O . SER C 2 14 ? -7.640 8.284 74.324 1.00 44.53 13 SER C O 1
ATOM 3006 N N . LYS C 2 15 ? -7.229 10.235 75.357 1.00 40.66 14 LYS C N 1
ATOM 3007 C CA . LYS C 2 15 ? -8.586 10.369 75.866 1.00 33.70 14 LYS C CA 1
ATOM 3008 C C . LYS C 2 15 ? -9.522 10.832 74.766 1.00 32.73 14 LYS C C 1
ATOM 3009 O O . LYS C 2 15 ? -10.653 10.361 74.661 1.00 32.84 14 LYS C O 1
ATOM 3015 N N . ALA C 2 16 ? -9.040 11.763 73.948 1.00 33.28 15 ALA C N 1
ATOM 3016 C CA . ALA C 2 16 ? -9.819 12.304 72.841 1.00 35.80 15 ALA C CA 1
ATOM 3017 C C . ALA C 2 16 ? -10.055 11.204 71.811 1.00 39.51 15 ALA C C 1
ATOM 3018 O O . ALA C 2 16 ? -10.928 11.319 70.942 1.00 38.92 15 ALA C O 1
ATOM 3020 N N . ALA C 2 17 ? -9.260 10.141 71.919 1.00 40.71 16 ALA C N 1
ATOM 3021 C CA . ALA C 2 17 ? -9.356 8.995 71.024 1.00 41.42 16 ALA C CA 1
ATOM 3022 C C . ALA C 2 17 ? -10.515 8.120 71.476 1.00 41.31 16 ALA C C 1
ATOM 3023 O O . ALA C 2 17 ? -11.255 7.571 70.656 1.00 41.76 16 ALA C O 1
ATOM 3025 N N . LEU C 2 18 ? -10.663 7.995 72.792 1.00 41.49 17 LEU C N 1
ATOM 3026 C CA . LEU C 2 18 ? -11.733 7.196 73.372 1.00 42.11 17 LEU C CA 1
ATOM 3027 C C . LEU C 2 18 ? -13.076 7.805 72.997 1.00 42.91 17 LEU C C 1
ATOM 3028 O O . LEU C 2 18 ? -14.001 7.099 72.593 1.00 45.98 17 LEU C O 1
ATOM 3033 N N . LEU C 2 19 ? -13.168 9.124 73.129 1.00 39.61 18 LEU C N 1
ATOM 3034 C CA . LEU C 2 19 ? -14.389 9.855 72.819 1.00 38.13 18 LEU C CA 1
ATOM 3035 C C . LEU C 2 19 ? -14.701 9.800 71.336 1.00 37.64 18 LEU C C 1
ATOM 3036 O O . LEU C 2 19 ? -15.858 9.681 70.939 1.00 32.57 18 LEU C O 1
ATOM 3041 N N . ALA C 2 20 ? -13.663 9.908 70.519 1.00 43.11 19 ALA C N 1
ATOM 3042 C CA . ALA C 2 20 ? -13.837 9.865 69.080 1.00 45.18 19 ALA C CA 1
ATOM 3043 C C . ALA C 2 20 ? -14.491 8.535 68.768 1.00 48.08 19 ALA C C 1
ATOM 3044 O O . ALA C 2 20 ? -15.368 8.446 67.908 1.00 46.63 19 ALA C O 1
ATOM 3046 N N . ALA C 2 21 ? -14.059 7.504 69.488 1.00 52.09 20 ALA C N 1
ATOM 3047 C CA . ALA C 2 21 ? -14.600 6.163 69.313 1.00 55.82 20 ALA C CA 1
ATOM 3048 C C . ALA C 2 21 ? -16.027 6.122 69.838 1.00 58.06 20 ALA C C 1
ATOM 3049 O O . ALA C 2 21 ? -16.980 6.186 69.064 1.00 61.17 20 ALA C O 1
ATOM 3051 N N . ARG C 2 22 ? -16.165 6.027 71.158 1.00 59.73 21 ARG C N 1
ATOM 3052 C CA . ARG C 2 22 ? -17.475 5.968 71.810 1.00 63.46 21 ARG C CA 1
ATOM 3053 C C . ARG C 2 22 ? -18.482 6.999 71.289 1.00 66.64 21 ARG C C 1
ATOM 3054 O O . ARG C 2 22 ? -19.570 6.635 70.833 1.00 64.37 21 ARG C O 1
ATOM 3062 N N . GLY C 2 23 ? -18.110 8.278 71.355 1.00 72.84 22 GLY C N 1
ATOM 3063 C CA . GLY C 2 23 ? -18.991 9.351 70.914 1.00 72.21 22 GLY C CA 1
ATOM 3064 C C . GLY C 2 23 ? -18.997 9.689 69.429 1.00 73.08 22 GLY C C 1
ATOM 3065 O O . GLY C 2 23 ? -18.719 8.831 68.586 1.00 73.39 22 GLY C O 1
ATOM 3066 N N . PRO C 2 24 ? -19.343 10.942 69.077 1.00 72.22 23 PRO C N 1
ATOM 3067 C CA . PRO C 2 24 ? -19.396 11.415 67.693 1.00 70.38 23 PRO C CA 1
ATOM 3068 C C . PRO C 2 24 ? -18.173 12.238 67.289 1.00 68.93 23 PRO C C 1
ATOM 3069 O O . PRO C 2 24 ? -17.412 12.695 68.142 1.00 66.25 23 PRO C O 1
ATOM 3073 N N . GLU C 2 25 ? -17.995 12.422 65.981 1.00 70.38 24 GLU C N 1
ATOM 3074 C CA . GLU C 2 25 ? -16.894 13.231 65.455 1.00 66.03 24 GLU C CA 1
ATOM 3075 C C . GLU C 2 25 ? -17.311 14.674 65.744 1.00 61.55 24 GLU C C 1
ATOM 3076 O O . GLU C 2 25 ? -16.592 15.635 65.439 1.00 60.86 24 GLU C O 1
ATOM 3082 N N . GLU C 2 26 ? -18.498 14.784 66.340 1.00 49.62 25 GLU C N 1
ATOM 3083 C CA . GLU C 2 26 ? -19.098 16.047 66.719 1.00 42.98 25 GLU C CA 1
ATOM 3084 C C . GLU C 2 26 ? -18.183 16.760 67.701 1.00 36.37 25 GLU C C 1
ATOM 3085 O O . GLU C 2 26 ? -17.001 16.434 67.829 1.00 32.23 25 GLU C O 1
ATOM 3091 N N . LEU C 2 27 ? -18.738 17.744 68.394 1.00 31.79 26 LEU C N 1
ATOM 3092 C CA . LEU C 2 27 ? -17.969 18.482 69.371 1.00 30.07 26 LEU C CA 1
ATOM 3093 C C . LEU C 2 27 ? -17.941 17.675 70.666 1.00 26.70 26 LEU C C 1
ATOM 3094 O O . LEU C 2 27 ? -18.967 17.493 71.317 1.00 25.29 26 LEU C O 1
ATOM 3099 N N . LEU C 2 28 ? -16.763 17.182 71.023 1.00 26.83 27 LEU C N 1
ATOM 3100 C CA . LEU C 2 28 ? -16.603 16.393 72.231 1.00 25.51 27 LEU C CA 1
ATOM 3101 C C . LEU C 2 28 ? -15.906 17.201 73.316 1.00 25.71 27 LEU C C 1
ATOM 3102 O O . LEU C 2 28 ? -14.904 17.866 73.062 1.00 21.79 27 LEU C O 1
ATOM 3107 N N . CYS C 2 29 ? -16.453 17.127 74.527 1.00 28.64 28 CYS C N 1
ATOM 3108 C CA . CYS C 2 29 ? -15.920 17.832 75.689 1.00 29.19 28 CYS C CA 1
ATOM 3109 C C . CYS C 2 29 ? -15.797 16.877 76.871 1.00 28.53 28 CYS C C 1
ATOM 3110 O O . CYS C 2 29 ? -16.602 15.960 77.027 1.00 33.03 28 CYS C O 1
ATOM 3113 N N . PHE C 2 30 ? -14.795 17.091 77.710 1.00 23.74 29 PHE C N 1
ATOM 3114 C CA . PHE C 2 30 ? -14.641 16.247 78.877 1.00 23.61 29 PHE C CA 1
ATOM 3115 C C . PHE C 2 30 ? -13.815 16.926 79.951 1.00 23.25 29 PHE C C 1
ATOM 3116 O O . PHE C 2 30 ? -12.923 17.726 79.653 1.00 23.65 29 PHE C O 1
ATOM 3124 N N . THR C 2 31 ? -14.133 16.624 81.206 1.00 21.32 30 THR C N 1
ATOM 3125 C CA . THR C 2 31 ? -13.389 17.181 82.328 1.00 20.82 30 THR C CA 1
ATOM 3126 C C . THR C 2 31 ? -12.699 16.013 83.019 1.00 21.41 30 THR C C 1
ATOM 3127 O O . THR C 2 31 ? -13.229 14.907 83.043 1.00 23.65 30 THR C O 1
ATOM 3131 N N . GLU C 2 32 ? -11.508 16.251 83.555 1.00 21.35 31 GLU C N 1
ATOM 3132 C CA . GLU C 2 32 ? -10.755 15.200 84.225 1.00 22.69 31 GLU C CA 1
ATOM 3133 C C . GLU C 2 32 ? -10.733 15.330 85.737 1.00 24.66 31 GLU C C 1
ATOM 3134 O O . GLU C 2 32 ? -10.752 14.330 86.444 1.00 30.45 31 GLU C O 1
ATOM 3140 N N . ARG C 2 33 ? -10.674 16.562 86.228 1.00 24.43 32 ARG C N 1
ATOM 3141 C CA . ARG C 2 33 ? -10.602 16.805 87.659 1.00 23.68 32 ARG C CA 1
ATOM 3142 C C . ARG C 2 33 ? -11.686 17.750 88.154 1.00 26.52 32 ARG C C 1
ATOM 3143 O O . ARG C 2 33 ? -11.603 18.282 89.263 1.00 29.23 32 ARG C O 1
ATOM 3151 N N . LEU C 2 34 ? -12.699 17.954 87.319 1.00 26.48 33 LEU C N 1
ATOM 3152 C CA . LEU C 2 34 ? -13.833 18.815 87.642 1.00 26.23 33 LEU C CA 1
ATOM 3153 C C . LEU C 2 34 ? -13.498 20.305 87.770 1.00 24.91 33 LEU C C 1
ATOM 3154 O O . LEU C 2 34 ? -14.353 21.108 88.137 1.00 29.05 33 LEU C O 1
ATOM 3159 N N . GLU C 2 35 ? -12.259 20.675 87.469 1.00 20.05 34 GLU C N 1
ATOM 3160 C CA . GLU C 2 35 ? -11.849 22.075 87.544 1.00 21.69 34 GLU C CA 1
ATOM 3161 C C . GLU C 2 35 ? -11.195 22.387 86.211 1.00 24.84 34 GLU C C 1
ATOM 3162 O O . GLU C 2 35 ? -10.218 23.133 86.130 1.00 25.46 34 GLU C O 1
ATOM 3168 N N . ASP C 2 36 ? -11.767 21.818 85.158 1.00 22.23 35 ASP C N 1
ATOM 3169 C CA . ASP C 2 36 ? -11.222 21.970 83.826 1.00 21.36 35 ASP C CA 1
ATOM 3170 C C . ASP C 2 36 ? -12.224 21.463 82.813 1.00 21.77 35 ASP C C 1
ATOM 3171 O O . ASP C 2 36 ? -13.173 20.754 83.150 1.00 20.07 35 ASP C O 1
ATOM 3176 N N . LEU C 2 37 ? -11.993 21.820 81.560 1.00 20.25 36 LEU C N 1
ATOM 3177 C CA . LEU C 2 37 ? -12.839 21.367 80.477 1.00 19.77 36 LEU C CA 1
ATOM 3178 C C . LEU C 2 37 ? -12.166 21.684 79.150 1.00 23.06 36 LEU C C 1
ATOM 3179 O O . LEU C 2 37 ? -11.684 22.801 78.926 1.00 20.32 36 LEU C O 1
ATOM 3184 N N . VAL C 2 38 ? -12.102 20.678 78.290 1.00 22.33 37 VAL C N 1
ATOM 3185 C CA . VAL C 2 38 ? -11.530 20.840 76.972 1.00 22.57 37 VAL C CA 1
ATOM 3186 C C . VAL C 2 38 ? -12.557 20.298 76.001 1.00 25.45 37 VAL C C 1
ATOM 3187 O O . VAL C 2 38 ? -13.191 19.274 76.259 1.00 24.25 37 VAL C O 1
ATOM 3191 N N . CYS C 2 39 ? -12.759 21.018 74.907 1.00 26.68 38 CYS C N 1
ATOM 3192 C CA . CYS C 2 39 ? -13.699 20.592 73.889 1.00 22.50 38 CYS C CA 1
ATOM 3193 C C . CYS C 2 39 ? -12.864 20.508 72.634 1.00 23.46 38 CYS C C 1
ATOM 3194 O O . CYS C 2 39 ? -11.872 21.224 72.501 1.00 25.79 38 CYS C O 1
ATOM 3197 N N . PHE C 2 40 ? -13.248 19.631 71.716 1.00 25.72 39 PHE C N 1
ATOM 3198 C CA . PHE C 2 40 ? -12.492 19.476 70.483 1.00 22.77 39 PHE C CA 1
ATOM 3199 C C . PHE C 2 40 ? -13.262 18.688 69.439 1.00 22.98 39 PHE C C 1
ATOM 3200 O O . PHE C 2 40 ? -14.334 18.134 69.700 1.00 17.59 39 PHE C O 1
ATOM 3208 N N . TRP C 2 41 ? -12.693 18.653 68.243 1.00 29.56 40 TRP C N 1
ATOM 3209 C CA . TRP C 2 41 ? -13.269 17.925 67.125 1.00 30.53 40 TRP C CA 1
ATOM 3210 C C . TRP C 2 41 ? -12.140 17.717 66.136 1.00 31.61 40 TRP C C 1
ATOM 3211 O O . TRP C 2 41 ? -11.198 18.507 66.077 1.00 29.97 40 TRP C O 1
ATOM 3222 N N . GLU C 2 42 ? -12.213 16.627 65.389 1.00 33.21 41 GLU C N 1
ATOM 3223 C CA . GLU C 2 42 ? -11.194 16.338 64.407 1.00 37.12 41 GLU C CA 1
ATOM 3224 C C . GLU C 2 42 ? -11.786 16.651 63.049 1.00 37.27 41 GLU C C 1
ATOM 3225 O O . GLU C 2 42 ? -12.996 16.814 62.908 1.00 39.12 41 GLU C O 1
ATOM 3231 N N . GLU C 2 43 ? -10.933 16.750 62.044 1.00 41.77 42 GLU C N 1
ATOM 3232 C CA . GLU C 2 43 ? -11.425 17.033 60.716 1.00 46.03 42 GLU C CA 1
ATOM 3233 C C . GLU C 2 43 ? -10.366 16.840 59.645 1.00 49.98 42 GLU C C 1
ATOM 3234 O O . GLU C 2 43 ? -9.179 17.110 59.859 1.00 51.29 42 GLU C O 1
ATOM 3240 N N . ALA C 2 44 ? -10.814 16.352 58.495 1.00 53.66 43 ALA C N 1
ATOM 3241 C CA . ALA C 2 44 ? -9.940 16.111 57.361 1.00 58.75 43 ALA C CA 1
ATOM 3242 C C . ALA C 2 44 ? -8.958 17.277 57.178 1.00 61.87 43 ALA C C 1
ATOM 3243 O O . ALA C 2 44 ? -9.356 18.375 56.770 1.00 63.11 43 ALA C O 1
ATOM 3245 N N . ALA C 2 45 ? -7.683 17.037 57.492 1.00 59.95 44 ALA C N 1
ATOM 3246 C CA . ALA C 2 45 ? -6.650 18.064 57.357 1.00 60.36 44 ALA C CA 1
ATOM 3247 C C . ALA C 2 45 ? -6.833 18.830 56.039 1.00 59.03 44 ALA C C 1
ATOM 3248 O O . ALA C 2 45 ? -6.918 18.224 54.969 1.00 59.53 44 ALA C O 1
ATOM 3250 N N . SER C 2 46 ? -6.898 20.160 56.125 1.00 59.48 45 SER C N 1
ATOM 3251 C CA . SER C 2 46 ? -7.097 21.013 54.949 1.00 60.95 45 SER C CA 1
ATOM 3252 C C . SER C 2 46 ? -5.822 21.670 54.402 1.00 64.01 45 SER C C 1
ATOM 3253 O O . SER C 2 46 ? -5.019 21.020 53.725 1.00 64.66 45 SER C O 1
ATOM 3256 N N . ALA C 2 47 ? -5.657 22.962 54.682 1.00 64.30 46 ALA C N 1
ATOM 3257 C CA . ALA C 2 47 ? -4.494 23.730 54.230 1.00 64.75 46 ALA C CA 1
ATOM 3258 C C . ALA C 2 47 ? -4.607 25.169 54.732 1.00 67.00 46 ALA C C 1
ATOM 3259 O O . ALA C 2 47 ? -5.543 25.889 54.367 1.00 65.76 46 ALA C O 1
ATOM 3261 N N . GLY C 2 48 ? -3.649 25.586 55.561 1.00 68.03 47 GLY C N 1
ATOM 3262 C CA . GLY C 2 48 ? -3.677 26.930 56.113 1.00 66.28 47 GLY C CA 1
ATOM 3263 C C . GLY C 2 48 ? -4.999 27.154 56.827 1.00 66.95 47 GLY C C 1
ATOM 3264 O O . GLY C 2 48 ? -5.753 26.202 57.051 1.00 70.20 47 GLY C O 1
ATOM 3265 N N . VAL C 2 49 ? -5.293 28.402 57.185 1.00 64.44 48 VAL C N 1
ATOM 3266 C CA . VAL C 2 49 ? -6.546 28.722 57.870 1.00 59.47 48 VAL C CA 1
ATOM 3267 C C . VAL C 2 49 ? -6.845 27.710 58.978 1.00 59.12 48 VAL C C 1
ATOM 3268 O O . VAL C 2 49 ? -7.980 27.282 59.138 1.00 60.11 48 VAL C O 1
ATOM 3272 N N . GLY C 2 50 ? -5.821 27.320 59.731 1.00 58.40 49 GLY C N 1
ATOM 3273 C CA . GLY C 2 50 ? -6.024 26.364 60.806 1.00 53.22 49 GLY C CA 1
ATOM 3274 C C . GLY C 2 50 ? -6.990 26.900 61.845 1.00 48.95 49 GLY C C 1
ATOM 3275 O O . GLY C 2 50 ? -8.135 27.206 61.518 1.00 44.33 49 GLY C O 1
ATOM 3276 N N . PRO C 2 51 ? -6.563 27.021 63.112 1.00 49.63 50 PRO C N 1
ATOM 3277 C CA . PRO C 2 51 ? -7.443 27.537 64.171 1.00 47.52 50 PRO C CA 1
ATOM 3278 C C . PRO C 2 51 ? -8.280 28.760 63.746 1.00 44.44 50 PRO C C 1
ATOM 3279 O O . PRO C 2 51 ? -9.370 29.001 64.281 1.00 38.26 50 PRO C O 1
ATOM 3283 N N . GLY C 2 52 ? -7.769 29.520 62.780 1.00 41.92 51 GLY C N 1
ATOM 3284 C CA . GLY C 2 52 ? -8.483 30.693 62.303 1.00 41.46 51 GLY C CA 1
ATOM 3285 C C . GLY C 2 52 ? -9.739 30.319 61.539 1.00 43.39 51 GLY C C 1
ATOM 3286 O O . GLY C 2 52 ? -10.702 31.087 61.487 1.00 40.65 51 GLY C O 1
ATOM 3287 N N . GLN C 2 53 ? -9.715 29.130 60.942 1.00 44.62 52 GLN C N 1
ATOM 3288 C CA . GLN C 2 53 ? -10.836 28.599 60.170 1.00 40.66 52 GLN C CA 1
ATOM 3289 C C . GLN C 2 53 ? -12.135 28.704 60.963 1.00 36.77 52 GLN C C 1
ATOM 3290 O O . GLN C 2 53 ? -13.213 28.795 60.379 1.00 34.91 52 GLN C O 1
ATOM 3296 N N . TYR C 2 54 ? -12.032 28.688 62.291 1.00 37.07 53 TYR C N 1
ATOM 3297 C CA . TYR C 2 54 ? -13.223 28.740 63.138 1.00 32.73 53 TYR C CA 1
ATOM 3298 C C . TYR C 2 54 ? -13.145 29.640 64.361 1.00 28.03 53 TYR C C 1
ATOM 3299 O O . TYR C 2 54 ? -12.081 30.102 64.764 1.00 30.32 53 TYR C O 1
ATOM 3308 N N . SER C 2 55 ? -14.310 29.864 64.951 1.00 30.22 54 SER C N 1
ATOM 3309 C CA . SER C 2 55 ? -14.441 30.660 66.157 1.00 29.09 54 SER C CA 1
ATOM 3310 C C . SER C 2 55 ? -15.251 29.829 67.153 1.00 30.34 54 SER C C 1
ATOM 3311 O O . SER C 2 55 ? -16.386 29.425 66.870 1.00 28.40 54 SER C O 1
ATOM 3314 N N . PHE C 2 56 ? -14.659 29.556 68.310 1.00 29.99 55 PHE C N 1
ATOM 3315 C CA . PHE C 2 56 ? -15.342 28.789 69.334 1.00 23.96 55 PHE C CA 1
ATOM 3316 C C . PHE C 2 56 ? -15.864 29.731 70.404 1.00 21.84 55 PHE C C 1
ATOM 3317 O O . PHE C 2 56 ? -15.092 30.375 71.114 1.00 23.05 55 PHE C O 1
ATOM 3325 N N . SER C 2 57 ? -17.187 29.810 70.497 1.00 20.37 56 SER C N 1
ATOM 3326 C CA . SER C 2 57 ? -17.866 30.652 71.476 1.00 25.57 56 SER C CA 1
ATOM 3327 C C . SER C 2 57 ? -18.631 29.790 72.491 1.00 27.29 56 SER C C 1
ATOM 3328 O O . SER C 2 57 ? -19.126 28.709 72.161 1.00 28.39 56 SER C O 1
ATOM 3331 N N . TYR C 2 58 ? -18.721 30.265 73.727 1.00 25.77 57 TYR C N 1
ATOM 3332 C CA . TYR C 2 58 ? -19.465 29.539 74.747 1.00 21.77 57 TYR C CA 1
ATOM 3333 C C . TYR C 2 58 ? -20.201 30.524 75.634 1.00 22.56 57 TYR C C 1
ATOM 3334 O O . TYR C 2 58 ? -19.887 31.714 75.658 1.00 21.13 57 TYR C O 1
ATOM 3343 N N . GLN C 2 59 ? -21.209 30.034 76.338 1.00 21.44 58 GLN C N 1
ATOM 3344 C CA . GLN C 2 59 ? -21.949 30.890 77.238 1.00 22.30 58 GLN C CA 1
ATOM 3345 C C . GLN C 2 59 ? -22.524 30.104 78.397 1.00 25.77 58 GLN C C 1
ATOM 3346 O O . GLN C 2 59 ? -23.360 29.221 78.200 1.00 25.34 58 GLN C O 1
ATOM 3352 N N . LEU C 2 60 ? -22.063 30.413 79.605 1.00 24.24 59 LEU C N 1
ATOM 3353 C CA . LEU C 2 60 ? -22.596 29.758 80.788 1.00 23.88 59 LEU C CA 1
ATOM 3354 C C . LEU C 2 60 ? -23.899 30.511 81.015 1.00 23.68 59 LEU C C 1
ATOM 3355 O O . LEU C 2 60 ? -23.947 31.727 80.870 1.00 25.29 59 LEU C O 1
ATOM 3360 N N . GLU C 2 61 ? -24.954 29.787 81.349 1.00 24.45 60 GLU C N 1
ATOM 3361 C CA . GLU C 2 61 ? -26.256 30.393 81.574 1.00 30.32 60 GLU C CA 1
ATOM 3362 C C . GLU C 2 61 ? -26.230 31.710 82.343 1.00 31.95 60 GLU C C 1
ATOM 3363 O O . GLU C 2 61 ? -25.599 31.816 83.396 1.00 37.24 60 GLU C O 1
ATOM 3369 N N . ASP C 2 62 ? -26.929 32.706 81.808 1.00 31.75 61 ASP C N 1
ATOM 3370 C CA . ASP C 2 62 ? -27.037 34.025 82.426 1.00 34.79 61 ASP C CA 1
ATOM 3371 C C . ASP C 2 62 ? -25.783 34.908 82.363 1.00 34.88 61 ASP C C 1
ATOM 3372 O O . ASP C 2 62 ? -25.722 35.952 83.016 1.00 38.66 61 ASP C O 1
ATOM 3377 N N . GLU C 2 63 ? -24.788 34.503 81.581 1.00 30.96 62 GLU C N 1
ATOM 3378 C CA . GLU C 2 63 ? -23.558 35.285 81.447 1.00 28.95 62 GLU C CA 1
ATOM 3379 C C . GLU C 2 63 ? -23.291 35.619 79.973 1.00 27.87 62 GLU C C 1
ATOM 3380 O O . GLU C 2 63 ? -23.894 35.027 79.077 1.00 29.88 62 GLU C O 1
ATOM 3386 N N . PRO C 2 64 ? -22.397 36.584 79.705 1.00 31.55 63 PRO C N 1
ATOM 3387 C CA . PRO C 2 64 ? -22.091 36.962 78.319 1.00 29.32 63 PRO C CA 1
ATOM 3388 C C . PRO C 2 64 ? -21.349 35.919 77.496 1.00 29.04 63 PRO C C 1
ATOM 3389 O O . PRO C 2 64 ? -20.567 35.114 78.030 1.00 26.09 63 PRO C O 1
ATOM 3393 N N . TRP C 2 65 ? -21.608 35.952 76.187 1.00 24.27 64 TRP C N 1
ATOM 3394 C CA . TRP C 2 65 ? -20.981 35.048 75.236 1.00 21.42 64 TRP C CA 1
ATOM 3395 C C . TRP C 2 65 ? -19.486 35.303 75.229 1.00 21.09 64 TRP C C 1
ATOM 3396 O O . TRP C 2 65 ? -19.037 36.428 75.019 1.00 27.45 64 TRP C O 1
ATOM 3407 N N . LYS C 2 66 ? -18.717 34.248 75.446 1.00 19.59 65 LYS C N 1
ATOM 3408 C CA . LYS C 2 66 ? -17.277 34.359 75.484 1.00 17.89 65 LYS C CA 1
ATOM 3409 C C . LYS C 2 66 ? -16.688 33.577 74.337 1.00 15.72 65 LYS C C 1
ATOM 3410 O O . LYS C 2 66 ? -17.361 32.751 73.731 1.00 19.60 65 LYS C O 1
ATOM 3416 N N . LEU C 2 67 ? -15.419 33.835 74.055 1.00 18.05 66 LEU C N 1
ATOM 3417 C CA . LEU C 2 67 ? -14.717 33.146 72.986 1.00 23.15 66 LEU C CA 1
ATOM 3418 C C . LEU C 2 67 ? -13.652 32.275 73.622 1.00 21.69 66 LEU C C 1
ATOM 3419 O O . LEU C 2 67 ? -13.188 32.555 74.727 1.00 25.93 66 LEU C O 1
ATOM 3424 N N . CYS C 2 68 ? -13.268 31.214 72.929 1.00 23.97 67 CYS C N 1
ATOM 3425 C CA . CYS C 2 68 ? -12.234 30.337 73.439 1.00 24.58 67 CYS C CA 1
ATOM 3426 C C . CYS C 2 68 ? -11.178 30.045 72.380 1.00 30.27 67 CYS C C 1
ATOM 3427 O O . CYS C 2 68 ? -11.398 29.242 71.475 1.00 33.70 67 CYS C O 1
ATOM 3430 N N . ARG C 2 69 ? -10.031 30.705 72.506 1.00 32.39 68 ARG C N 1
ATOM 3431 C CA . ARG C 2 69 ? -8.919 30.527 71.580 1.00 36.26 68 ARG C CA 1
ATOM 3432 C C . ARG C 2 69 ? -8.732 29.054 71.231 1.00 33.61 68 ARG C C 1
ATOM 3433 O O . ARG C 2 69 ? -8.530 28.207 72.102 1.00 30.14 68 ARG C O 1
ATOM 3441 N N . LEU C 2 70 ? -8.808 28.769 69.938 1.00 34.60 69 LEU C N 1
ATOM 3442 C CA . LEU C 2 70 ? -8.671 27.415 69.419 1.00 31.28 69 LEU C CA 1
ATOM 3443 C C . LEU C 2 70 ? -7.220 27.070 69.165 1.00 28.71 69 LEU C C 1
ATOM 3444 O O . LEU C 2 70 ? -6.390 27.945 68.930 1.00 28.09 69 LEU C O 1
ATOM 3449 N N . HIS C 2 71 ? -6.926 25.779 69.211 1.00 27.82 70 HIS C N 1
ATOM 3450 C CA . HIS C 2 71 ? -5.589 25.292 68.937 1.00 29.21 70 HIS C CA 1
ATOM 3451 C C . HIS C 2 71 ? -5.779 24.179 67.921 1.00 30.29 70 HIS C C 1
ATOM 3452 O O . HIS C 2 71 ? -6.825 23.529 67.895 1.00 26.68 70 HIS C O 1
ATOM 3459 N N . GLN C 2 72 ? -4.787 23.986 67.063 1.00 35.70 71 GLN C N 1
ATOM 3460 C CA . GLN C 2 72 ? -4.851 22.943 66.046 1.00 40.94 71 GLN C CA 1
ATOM 3461 C C . GLN C 2 72 ? -3.813 21.905 66.434 1.00 44.12 71 GLN C C 1
ATOM 3462 O O . GLN C 2 72 ? -2.834 22.227 67.110 1.00 45.14 71 GLN C O 1
ATOM 3468 N N . ALA C 2 73 ? -4.010 20.662 66.012 1.00 43.64 72 ALA C N 1
ATOM 3469 C CA . ALA C 2 73 ? -3.048 19.636 66.369 1.00 40.70 72 ALA C CA 1
ATOM 3470 C C . ALA C 2 73 ? -3.025 18.458 65.410 1.00 44.31 72 ALA C C 1
ATOM 3471 O O . ALA C 2 73 ? -4.029 18.145 64.760 1.00 38.42 72 ALA C O 1
ATOM 3473 N N . PRO C 2 74 ? -1.857 17.795 65.302 1.00 50.26 73 PRO C N 1
ATOM 3474 C CA . PRO C 2 74 ? -1.713 16.641 64.416 1.00 52.66 73 PRO C CA 1
ATOM 3475 C C . PRO C 2 74 ? -2.190 15.390 65.145 1.00 54.91 73 PRO C C 1
ATOM 3476 O O . PRO C 2 74 ? -1.471 14.823 65.967 1.00 55.29 73 PRO C O 1
ATOM 3480 N N . THR C 2 75 ? -3.421 14.982 64.868 1.00 58.86 74 THR C N 1
ATOM 3481 C CA . THR C 2 75 ? -3.957 13.794 65.505 1.00 61.75 74 THR C CA 1
ATOM 3482 C C . THR C 2 75 ? -3.139 12.633 64.962 1.00 63.94 74 THR C C 1
ATOM 3483 O O . THR C 2 75 ? -2.888 12.560 63.757 1.00 63.75 74 THR C O 1
ATOM 3487 N N . ALA C 2 76 ? -2.703 11.745 65.854 1.00 65.08 75 ALA C N 1
ATOM 3488 C CA . ALA C 2 76 ? -1.905 10.584 65.462 1.00 64.33 75 ALA C CA 1
ATOM 3489 C C . ALA C 2 76 ? -2.738 9.611 64.628 1.00 61.28 75 ALA C C 1
ATOM 3490 O O . ALA C 2 76 ? -2.732 8.401 64.865 1.00 59.69 75 ALA C O 1
ATOM 3492 N N . ARG C 2 77 ? -3.455 10.159 63.652 1.00 58.64 76 ARG C N 1
ATOM 3493 C CA . ARG C 2 77 ? -4.298 9.377 62.758 1.00 57.37 76 ARG C CA 1
ATOM 3494 C C . ARG C 2 77 ? -4.053 9.855 61.330 1.00 57.75 76 ARG C C 1
ATOM 3495 O O . ARG C 2 77 ? -4.101 9.071 60.376 1.00 55.50 76 ARG C O 1
ATOM 3503 N N . GLY C 2 78 ? -3.777 11.149 61.200 1.00 57.44 77 GLY C N 1
ATOM 3504 C CA . GLY C 2 78 ? -3.531 11.733 59.896 1.00 59.55 77 GLY C CA 1
ATOM 3505 C C . GLY C 2 78 ? -4.483 12.882 59.635 1.00 59.54 77 GLY C C 1
ATOM 3506 O O . GLY C 2 78 ? -4.560 13.405 58.517 1.00 61.34 77 GLY C O 1
ATOM 3507 N N . ALA C 2 79 ? -5.217 13.266 60.677 1.00 58.46 78 ALA C N 1
ATOM 3508 C CA . ALA C 2 79 ? -6.182 14.362 60.594 1.00 57.57 78 ALA C CA 1
ATOM 3509 C C . ALA C 2 79 ? -5.745 15.494 61.517 1.00 52.18 78 ALA C C 1
ATOM 3510 O O . ALA C 2 79 ? -4.644 15.466 62.078 1.00 47.19 78 ALA C O 1
ATOM 3512 N N . VAL C 2 80 ? -6.605 16.494 61.666 1.00 48.80 79 VAL C N 1
ATOM 3513 C CA . VAL C 2 80 ? -6.285 17.613 62.534 1.00 46.96 79 VAL C CA 1
ATOM 3514 C C . VAL C 2 80 ? -7.380 17.839 63.555 1.00 43.92 79 VAL C C 1
ATOM 3515 O O . VAL C 2 80 ? -8.564 17.892 63.214 1.00 45.92 79 VAL C O 1
ATOM 3519 N N . ARG C 2 81 ? -6.974 17.970 64.812 1.00 39.36 80 ARG C N 1
ATOM 3520 C CA . ARG C 2 81 ? -7.912 18.204 65.899 1.00 35.04 80 ARG C CA 1
ATOM 3521 C C . ARG C 2 81 ? -7.816 19.656 66.361 1.00 33.22 80 ARG C C 1
ATOM 3522 O O . ARG C 2 81 ? -6.719 20.182 66.562 1.00 32.14 80 ARG C O 1
ATOM 3530 N N . PHE C 2 82 ? -8.971 20.303 66.488 1.00 29.79 81 PHE C N 1
ATOM 3531 C CA . PHE C 2 82 ? -9.043 21.678 66.969 1.00 28.05 81 PHE C CA 1
ATOM 3532 C C . PHE C 2 82 ? -9.520 21.543 68.405 1.00 22.61 81 PHE C C 1
ATOM 3533 O O . PHE C 2 82 ? -10.512 20.857 68.661 1.00 18.82 81 PHE C O 1
ATOM 3541 N N . TRP C 2 83 ? -8.819 22.170 69.341 1.00 24.41 82 TRP C N 1
ATOM 3542 C CA . TRP C 2 83 ? -9.228 22.088 70.739 1.00 28.76 82 TRP C CA 1
ATOM 3543 C C . TRP C 2 83 ? -9.145 23.410 71.485 1.00 29.20 82 TRP C C 1
ATOM 3544 O O . TRP C 2 83 ? -8.326 24.276 71.177 1.00 24.38 82 TRP C O 1
ATOM 3555 N N . CYS C 2 84 ? -10.016 23.549 72.474 1.00 29.49 83 CYS C N 1
ATOM 3556 C CA . CYS C 2 84 ? -10.055 24.735 73.306 1.00 29.57 83 CYS C CA 1
ATOM 3557 C C . CYS C 2 84 ? -10.185 24.287 74.757 1.00 27.46 83 CYS C C 1
ATOM 3558 O O . CYS C 2 84 ? -10.970 23.391 75.071 1.00 24.94 83 CYS C O 1
ATOM 3561 N N . SER C 2 85 ? -9.391 24.897 75.628 1.00 26.97 84 SER C N 1
ATOM 3562 C CA . SER C 2 85 ? -9.422 24.591 77.051 1.00 23.89 84 SER C CA 1
ATOM 3563 C C . SER C 2 85 ? -10.094 25.773 77.743 1.00 21.82 84 SER C C 1
ATOM 3564 O O . SER C 2 85 ? -9.559 26.871 77.745 1.00 28.67 84 SER C O 1
ATOM 3567 N N . LEU C 2 86 ? -11.265 25.546 78.326 1.00 21.97 85 LEU C N 1
ATOM 3568 C CA . LEU C 2 86 ? -12.019 26.598 79.007 1.00 20.03 85 LEU C CA 1
ATOM 3569 C C . LEU C 2 86 ? -11.275 27.270 80.155 1.00 20.49 85 LEU C C 1
ATOM 3570 O O . LEU C 2 86 ? -10.552 26.619 80.900 1.00 22.59 85 LEU C O 1
ATOM 3575 N N . PRO C 2 87 ? -11.408 28.596 80.286 1.00 21.75 86 PRO C N 1
ATOM 3576 C CA . PRO C 2 87 ? -10.716 29.249 81.407 1.00 25.42 86 PRO C CA 1
ATOM 3577 C C . PRO C 2 87 ? -11.242 28.573 82.689 1.00 19.25 86 PRO C C 1
ATOM 3578 O O . PRO C 2 87 ? -12.436 28.313 82.786 1.00 19.86 86 PRO C O 1
ATOM 3582 N N . THR C 2 88 ? -10.376 28.292 83.661 1.00 20.37 87 THR C N 1
ATOM 3583 C CA . THR C 2 88 ? -10.818 27.623 84.893 1.00 23.32 87 THR C CA 1
ATOM 3584 C C . THR C 2 88 ? -12.013 28.272 85.580 1.00 24.79 87 THR C C 1
ATOM 3585 O O . THR C 2 88 ? -12.875 27.573 86.121 1.00 23.84 87 THR C O 1
ATOM 3589 N N . ALA C 2 89 ? -12.073 29.601 85.565 1.00 20.92 88 ALA C N 1
ATOM 3590 C CA . ALA C 2 89 ? -13.180 30.295 86.207 1.00 18.28 88 ALA C CA 1
ATOM 3591 C C . ALA C 2 89 ? -14.520 29.931 85.585 1.00 15.08 88 ALA C C 1
ATOM 3592 O O . ALA C 2 89 ? -15.570 30.139 86.191 1.00 21.07 88 ALA C O 1
ATOM 3594 N N . ASP C 2 90 ? -14.497 29.366 84.383 1.00 18.89 89 ASP C N 1
ATOM 3595 C CA . ASP C 2 90 ? -15.746 29.029 83.717 1.00 20.07 89 ASP C CA 1
ATOM 3596 C C . ASP C 2 90 ? -16.078 27.546 83.708 1.00 20.53 89 ASP C C 1
ATOM 3597 O O . ASP C 2 90 ? -17.010 27.127 83.025 1.00 19.96 89 ASP C O 1
ATOM 3602 N N . THR C 2 91 ? -15.333 26.755 84.472 1.00 22.64 90 THR C N 1
ATOM 3603 C CA . THR C 2 91 ? -15.560 25.313 84.515 1.00 20.81 90 THR C CA 1
ATOM 3604 C C . THR C 2 91 ? -16.548 24.851 85.594 1.00 19.59 90 THR C C 1
ATOM 3605 O O . THR C 2 91 ? -16.344 23.811 86.218 1.00 22.34 90 THR C O 1
ATOM 3609 N N . SER C 2 92 ? -17.623 25.615 85.782 1.00 15.06 91 SER C N 1
ATOM 3610 C CA . SER C 2 92 ? -18.657 25.324 86.773 1.00 19.04 91 SER C CA 1
ATOM 3611 C C . SER C 2 92 ? -19.513 24.087 86.523 1.00 23.44 91 SER C C 1
ATOM 3612 O O . SER C 2 92 ? -20.090 23.921 85.448 1.00 24.29 91 SER C O 1
ATOM 3615 N N . SER C 2 93 ? -19.611 23.226 87.532 1.00 24.37 92 SER C N 1
ATOM 3616 C CA . SER C 2 93 ? -20.436 22.027 87.431 1.00 19.91 92 SER C CA 1
ATOM 3617 C C . SER C 2 93 ? -21.878 22.444 87.653 1.00 20.34 92 SER C C 1
ATOM 3618 O O . SER C 2 93 ? -22.140 23.516 88.200 1.00 23.09 92 SER C O 1
ATOM 3621 N N . PHE C 2 94 ? -22.805 21.597 87.220 1.00 22.35 93 PHE C N 1
ATOM 3622 C CA . PHE C 2 94 ? -24.239 21.823 87.398 1.00 24.75 93 PHE C CA 1
ATOM 3623 C C . PHE C 2 94 ? -24.860 23.069 86.774 1.00 26.19 93 PHE C C 1
ATOM 3624 O O . PHE C 2 94 ? -25.971 23.452 87.143 1.00 26.27 93 PHE C O 1
ATOM 3632 N N . VAL C 2 95 ? -24.164 23.699 85.833 1.00 24.88 94 VAL C N 1
ATOM 3633 C CA . VAL C 2 95 ? -24.706 24.886 85.170 1.00 25.50 94 VAL C CA 1
ATOM 3634 C C . VAL C 2 95 ? -24.672 24.708 83.645 1.00 18.56 94 VAL C C 1
ATOM 3635 O O . VAL C 2 95 ? -23.640 24.367 83.068 1.00 20.06 94 VAL C O 1
ATOM 3639 N N . PRO C 2 96 ? -25.811 24.914 82.977 1.00 17.71 95 PRO C N 1
ATOM 3640 C CA . PRO C 2 96 ? -25.836 24.756 81.516 1.00 24.08 95 PRO C CA 1
ATOM 3641 C C . PRO C 2 96 ? -24.753 25.547 80.771 1.00 22.22 95 PRO C C 1
ATOM 3642 O O . PRO C 2 96 ? -24.655 26.773 80.891 1.00 24.40 95 PRO C O 1
ATOM 3646 N N . LEU C 2 97 ? -23.942 24.824 80.005 1.00 20.90 96 LEU C N 1
ATOM 3647 C CA . LEU C 2 97 ? -22.872 25.414 79.220 1.00 21.17 96 LEU C CA 1
ATOM 3648 C C . LEU C 2 97 ? -23.191 25.262 77.729 1.00 23.68 96 LEU C C 1
ATOM 3649 O O . LEU C 2 97 ? -23.148 24.153 77.183 1.00 20.53 96 LEU C O 1
ATOM 3654 N N . GLU C 2 98 ? -23.524 26.373 77.077 1.00 20.51 97 GLU C N 1
ATOM 3655 C CA . GLU C 2 98 ? -23.835 26.337 75.656 1.00 23.31 97 GLU C CA 1
ATOM 3656 C C . GLU C 2 98 ? -22.585 26.610 74.847 1.00 19.50 97 GLU C C 1
ATOM 3657 O O . GLU C 2 98 ? -21.904 27.620 75.042 1.00 19.24 97 GLU C O 1
ATOM 3663 N N . LEU C 2 99 ? -22.289 25.679 73.948 1.00 21.45 98 LEU C N 1
ATOM 3664 C CA . LEU C 2 99 ? -21.130 25.760 73.071 1.00 21.60 98 LEU C CA 1
ATOM 3665 C C . LEU C 2 99 ? -21.568 25.916 71.611 1.00 22.27 98 LEU C C 1
ATOM 3666 O O . LEU C 2 99 ? -22.610 25.400 71.188 1.00 21.76 98 LEU C O 1
ATOM 3671 N N . ARG C 2 100 ? -20.766 26.640 70.848 1.00 26.30 99 ARG C N 1
ATOM 3672 C CA . ARG C 2 100 ? -21.062 26.858 69.442 1.00 27.93 99 ARG C CA 1
ATOM 3673 C C . ARG C 2 100 ? -19.767 27.056 68.670 1.00 26.55 99 ARG C C 1
ATOM 3674 O O . ARG C 2 100 ? -18.900 27.827 69.085 1.00 24.07 99 ARG C O 1
ATOM 3682 N N . VAL C 2 101 ? -19.624 26.328 67.567 1.00 29.17 100 VAL C N 1
ATOM 3683 C CA . VAL C 2 101 ? -18.443 26.455 66.715 1.00 32.82 100 VAL C CA 1
ATOM 3684 C C . VAL C 2 101 ? -18.912 26.986 65.363 1.00 30.74 100 VAL C C 1
ATOM 3685 O O . VAL C 2 101 ? -19.848 26.448 64.771 1.00 25.52 100 VAL C O 1
ATOM 3689 N N . THR C 2 102 ? -18.269 28.058 64.903 1.00 33.28 101 THR C N 1
ATOM 3690 C CA . THR C 2 102 ? -18.612 28.695 63.633 1.00 31.69 101 THR C CA 1
ATOM 3691 C C . THR C 2 102 ? -17.436 28.656 62.669 1.00 29.24 101 THR C C 1
ATOM 3692 O O . THR C 2 102 ? -16.301 28.949 63.044 1.00 28.15 101 THR C O 1
ATOM 3696 N N . ALA C 2 103 ? -17.717 28.284 61.424 1.00 31.40 102 ALA C N 1
ATOM 3697 C CA . ALA C 2 103 ? -16.690 28.220 60.392 1.00 30.06 102 ALA C CA 1
ATOM 3698 C C . ALA C 2 103 ? -16.411 29.628 59.882 1.00 29.16 102 ALA C C 1
ATOM 3699 O O . ALA C 2 103 ? -17.201 30.547 60.109 1.00 29.52 102 ALA C O 1
ATOM 3701 N N . ALA C 2 104 ? -15.290 29.794 59.191 1.00 31.30 103 ALA C N 1
ATOM 3702 C CA . ALA C 2 104 ? -14.887 31.096 58.658 1.00 31.49 103 ALA C CA 1
ATOM 3703 C C . ALA C 2 104 ? -16.006 31.892 57.973 1.00 31.27 103 ALA C C 1
ATOM 3704 O O . ALA C 2 104 ? -16.140 33.097 58.192 1.00 26.24 103 ALA C O 1
ATOM 3706 N N . SER C 2 105 ? -16.815 31.220 57.157 1.00 33.47 104 SER C N 1
ATOM 3707 C CA . SER C 2 105 ? -17.894 31.893 56.435 1.00 31.48 104 SER C CA 1
ATOM 3708 C C . SER C 2 105 ? -18.980 32.472 57.333 1.00 36.35 104 SER C C 1
ATOM 3709 O O . SER C 2 105 ? -19.778 33.303 56.896 1.00 37.45 104 SER C O 1
ATOM 3712 N N . GLY C 2 106 ? -19.008 32.029 58.586 1.00 38.22 105 GLY C N 1
ATOM 3713 C CA . GLY C 2 106 ? -20.008 32.513 59.520 1.00 36.28 105 GLY C CA 1
ATOM 3714 C C . GLY C 2 106 ? -21.113 31.497 59.743 1.00 34.90 105 GLY C C 1
ATOM 3715 O O . GLY C 2 106 ? -22.087 31.766 60.443 1.00 32.77 105 GLY C O 1
ATOM 3716 N N . ALA C 2 107 ? -20.956 30.323 59.142 1.00 35.41 106 ALA C N 1
ATOM 3717 C CA . ALA C 2 107 ? -21.938 29.253 59.262 1.00 35.61 106 ALA C CA 1
ATOM 3718 C C . ALA C 2 107 ? -21.654 28.395 60.491 1.00 32.96 106 ALA C C 1
ATOM 3719 O O . ALA C 2 107 ? -20.499 28.106 60.814 1.00 30.08 106 ALA C O 1
ATOM 3721 N N . PRO C 2 108 ? -22.715 27.979 61.195 1.00 35.57 107 PRO C N 1
ATOM 3722 C CA . PRO C 2 108 ? -22.546 27.148 62.388 1.00 34.67 107 PRO C CA 1
ATOM 3723 C C . PRO C 2 108 ? -22.103 25.739 62.026 1.00 36.78 107 PRO C C 1
ATOM 3724 O O . PRO C 2 108 ? -22.599 25.152 61.062 1.00 34.15 107 PRO C O 1
ATOM 3728 N N . ARG C 2 109 ? -21.158 25.201 62.789 1.00 36.53 108 ARG C N 1
ATOM 3729 C CA . ARG C 2 109 ? -20.694 23.846 62.547 1.00 35.96 108 ARG C CA 1
ATOM 3730 C C . ARG C 2 109 ? -21.201 22.923 63.654 1.00 35.13 108 ARG C C 1
ATOM 3731 O O . ARG C 2 109 ? -21.693 21.829 63.376 1.00 36.16 108 ARG C O 1
ATOM 3739 N N . TYR C 2 110 ? -21.098 23.374 64.903 1.00 26.61 109 TYR C N 1
ATOM 3740 C CA . TYR C 2 110 ? -21.548 22.576 66.043 1.00 24.84 109 TYR C CA 1
ATOM 3741 C C . TYR C 2 110 ? -22.297 23.391 67.080 1.00 24.09 109 TYR C C 1
ATOM 3742 O O . TYR C 2 110 ? -21.916 24.519 67.380 1.00 27.28 109 TYR C O 1
ATOM 3751 N N . HIS C 2 111 ? -23.368 22.822 67.623 1.00 22.60 110 HIS C N 1
ATOM 3752 C CA . HIS C 2 111 ? -24.131 23.492 68.668 1.00 23.77 110 HIS C CA 1
ATOM 3753 C C . HIS C 2 111 ? -24.548 22.501 69.744 1.00 26.05 110 HIS C C 1
ATOM 3754 O O . HIS C 2 111 ? -25.407 21.645 69.531 1.00 29.68 110 HIS C O 1
ATOM 3761 N N . ARG C 2 112 ? -23.943 22.646 70.912 1.00 25.07 111 ARG C N 1
ATOM 3762 C CA . ARG C 2 112 ? -24.216 21.763 72.030 1.00 26.04 111 ARG C CA 1
ATOM 3763 C C . ARG C 2 112 ? -24.527 22.537 73.306 1.00 28.89 111 ARG C C 1
ATOM 3764 O O . ARG C 2 112 ? -24.218 23.726 73.431 1.00 25.18 111 ARG C O 1
ATOM 3772 N N . VAL C 2 113 ? -25.148 21.837 74.246 1.00 28.05 112 VAL C N 1
ATOM 3773 C CA . VAL C 2 113 ? -25.454 22.380 75.556 1.00 24.58 112 VAL C CA 1
ATOM 3774 C C . VAL C 2 113 ? -25.097 21.216 76.466 1.00 24.74 112 VAL C C 1
ATOM 3775 O O . VAL C 2 113 ? -25.694 20.145 76.389 1.00 20.35 112 VAL C O 1
ATOM 3779 N N . ILE C 2 114 ? -24.090 21.422 77.300 1.00 22.43 113 ILE C N 1
ATOM 3780 C CA . ILE C 2 114 ? -23.629 20.381 78.193 1.00 18.51 113 ILE C CA 1
ATOM 3781 C C . ILE C 2 114 ? -23.613 20.811 79.653 1.00 20.66 113 ILE C C 1
ATOM 3782 O O . ILE C 2 114 ? -23.825 21.982 79.975 1.00 22.26 113 ILE C O 1
ATOM 3787 N N . HIS C 2 115 ? -23.372 19.838 80.527 1.00 19.15 114 HIS C N 1
ATOM 3788 C CA . HIS C 2 115 ? -23.247 20.074 81.961 1.00 21.14 114 HIS C CA 1
ATOM 3789 C C . HIS C 2 115 ? -21.888 19.444 82.245 1.00 21.35 114 HIS C C 1
ATOM 3790 O O . HIS C 2 115 ? -21.702 18.250 82.036 1.00 24.47 114 HIS C O 1
ATOM 3797 N N . ILE C 2 116 ? -20.936 20.262 82.683 1.00 18.29 115 ILE C N 1
ATOM 3798 C CA . ILE C 2 116 ? -19.577 19.809 82.944 1.00 19.15 115 ILE C CA 1
ATOM 3799 C C . ILE C 2 116 ? -19.479 18.546 83.801 1.00 19.79 115 ILE C C 1
ATOM 3800 O O . ILE C 2 116 ? -18.617 17.693 83.570 1.00 19.93 115 ILE C O 1
ATOM 3805 N N . ASN C 2 117 ? -20.372 18.416 84.773 1.00 23.95 116 ASN C N 1
ATOM 3806 C CA . ASN C 2 117 ? -20.368 17.255 85.663 1.00 25.16 116 ASN C CA 1
ATOM 3807 C C . ASN C 2 117 ? -20.841 15.961 84.979 1.00 25.37 116 ASN C C 1
ATOM 3808 O O . ASN C 2 117 ? -20.702 14.868 85.534 1.00 20.73 116 ASN C O 1
ATOM 3813 N N . GLU C 2 118 ? -21.388 16.094 83.771 1.00 24.14 117 GLU C N 1
ATOM 3814 C CA . GLU C 2 118 ? -21.901 14.952 83.020 1.00 19.62 117 GLU C CA 1
ATOM 3815 C C . GLU C 2 118 ? -20.997 14.482 81.891 1.00 15.15 117 GLU C C 1
ATOM 3816 O O . GLU C 2 118 ? -21.387 13.615 81.119 1.00 17.29 117 GLU C O 1
ATOM 3822 N N . VAL C 2 119 ? -19.799 15.050 81.793 1.00 16.97 118 VAL C N 1
ATOM 3823 C CA . VAL C 2 119 ? -18.861 14.665 80.745 1.00 20.53 118 VAL C CA 1
ATOM 3824 C C . VAL C 2 119 ? -17.483 14.416 81.345 1.00 18.72 118 VAL C C 1
ATOM 3825 O O . VAL C 2 119 ? -16.472 14.820 80.775 1.00 24.28 118 VAL C O 1
ATOM 3829 N N . VAL C 2 120 ? -17.425 13.744 82.489 1.00 18.40 119 VAL C N 1
ATOM 3830 C CA . VAL C 2 120 ? -16.122 13.510 83.096 1.00 21.47 119 VAL C CA 1
ATOM 3831 C C . VAL C 2 120 ? -15.432 12.203 82.673 1.00 23.70 119 VAL C C 1
ATOM 3832 O O . VAL C 2 120 ? -16.021 11.118 82.664 1.00 21.56 119 VAL C O 1
ATOM 3836 N N . LEU C 2 121 ? -14.178 12.345 82.263 1.00 21.37 120 LEU C N 1
ATOM 3837 C CA . LEU C 2 121 ? -13.364 11.213 81.860 1.00 26.99 120 LEU C CA 1
ATOM 3838 C C . LEU C 2 121 ? -12.192 11.248 82.829 1.00 27.85 120 LEU C C 1
ATOM 3839 O O . LEU C 2 121 ? -11.237 12.002 82.635 1.00 26.97 120 LEU C O 1
ATOM 3844 N N . LEU C 2 122 ? -12.285 10.436 83.879 1.00 25.76 121 LEU C N 1
ATOM 3845 C CA . LEU C 2 122 ? -11.266 10.378 84.917 1.00 21.68 121 LEU C CA 1
ATOM 3846 C C . LEU C 2 122 ? -9.983 9.714 84.491 1.00 23.08 121 LEU C C 1
ATOM 3847 O O . LEU C 2 122 ? -9.958 8.949 83.529 1.00 26.76 121 LEU C O 1
ATOM 3852 N N . ASP C 2 123 ? -8.912 10.026 85.214 1.00 23.73 122 ASP C N 1
ATOM 3853 C CA . ASP C 2 123 ? -7.620 9.410 84.964 1.00 21.41 122 ASP C CA 1
ATOM 3854 C C . ASP C 2 123 ? -7.844 8.038 85.573 1.00 23.23 122 ASP C C 1
ATOM 3855 O O . ASP C 2 123 ? -8.783 7.863 86.351 1.00 20.80 122 ASP C O 1
ATOM 3860 N N . ALA C 2 124 ? -7.004 7.067 85.228 1.00 24.23 123 ALA C N 1
ATOM 3861 C CA . ALA C 2 124 ? -7.173 5.718 85.761 1.00 28.26 123 ALA C CA 1
ATOM 3862 C C . ALA C 2 124 ? -6.775 5.580 87.234 1.00 29.72 123 ALA C C 1
ATOM 3863 O O . ALA C 2 124 ? -5.937 6.335 87.749 1.00 28.28 123 ALA C O 1
ATOM 3865 N N . PRO C 2 125 ? -7.415 4.638 87.947 1.00 28.10 124 PRO C N 1
ATOM 3866 C CA . PRO C 2 125 ? -7.088 4.423 89.362 1.00 27.52 124 PRO C CA 1
ATOM 3867 C C . PRO C 2 125 ? -5.602 4.047 89.470 1.00 26.88 124 PRO C C 1
ATOM 3868 O O . PRO C 2 125 ? -5.012 3.561 88.507 1.00 29.25 124 PRO C O 1
ATOM 3872 N N . VAL C 2 126 ? -4.993 4.271 90.629 1.00 24.42 125 VAL C N 1
ATOM 3873 C CA . VAL C 2 126 ? -3.580 3.950 90.793 1.00 24.56 125 VAL C CA 1
ATOM 3874 C C . VAL C 2 126 ? -3.348 3.112 92.039 1.00 25.89 125 VAL C C 1
ATOM 3875 O O . VAL C 2 126 ? -4.208 3.040 92.911 1.00 28.14 125 VAL C O 1
ATOM 3879 N N . GLY C 2 127 ? -2.185 2.470 92.103 1.00 27.95 126 GLY C N 1
ATOM 3880 C CA . GLY C 2 127 ? -1.825 1.666 93.263 1.00 30.02 126 GLY C CA 1
ATOM 3881 C C . GLY C 2 127 ? -2.617 0.401 93.529 1.00 27.42 126 GLY C C 1
ATOM 3882 O O . GLY C 2 127 ? -2.852 0.043 94.681 1.00 22.81 126 GLY C O 1
ATOM 3883 N N . LEU C 2 128 ? -3.024 -0.285 92.467 1.00 30.14 127 LEU C N 1
ATOM 3884 C CA . LEU C 2 128 ? -3.786 -1.513 92.614 1.00 29.99 127 LEU C CA 1
ATOM 3885 C C . LEU C 2 128 ? -2.922 -2.612 93.236 1.00 32.04 127 LEU C C 1
ATOM 3886 O O . LEU C 2 128 ? -1.861 -2.944 92.711 1.00 38.64 127 LEU C O 1
ATOM 3891 N N . VAL C 2 129 ? -3.373 -3.156 94.365 1.00 30.69 128 VAL C N 1
ATOM 3892 C CA . VAL C 2 129 ? -2.659 -4.232 95.050 1.00 29.60 128 VAL C CA 1
ATOM 3893 C C . VAL C 2 129 ? -3.655 -5.335 95.384 1.00 32.99 128 VAL C C 1
ATOM 3894 O O . VAL C 2 129 ? -4.834 -5.069 95.642 1.00 30.12 128 VAL C O 1
ATOM 3898 N N . ALA C 2 130 ? -3.174 -6.575 95.370 1.00 39.07 129 ALA C N 1
ATOM 3899 C CA . ALA C 2 130 ? -4.009 -7.737 95.671 1.00 37.49 129 ALA C CA 1
ATOM 3900 C C . ALA C 2 130 ? -3.370 -8.578 96.772 1.00 36.65 129 ALA C C 1
ATOM 3901 O O . ALA C 2 130 ? -2.211 -8.980 96.673 1.00 37.06 129 ALA C O 1
ATOM 3903 N N . ARG C 2 131 ? -4.131 -8.834 97.825 1.00 37.06 130 ARG C N 1
ATOM 3904 C CA . ARG C 2 131 ? -3.630 -9.625 98.934 1.00 35.80 130 ARG C CA 1
ATOM 3905 C C . ARG C 2 131 ? -4.599 -10.747 99.269 1.00 36.60 130 ARG C C 1
ATOM 3906 O O . ARG C 2 131 ? -5.794 -10.660 98.988 1.00 34.02 130 ARG C O 1
ATOM 3914 N N . LEU C 2 132 ? -4.073 -11.818 99.846 1.00 37.49 131 LEU C N 1
ATOM 3915 C CA . LEU C 2 132 ? -4.919 -12.922 100.241 1.00 37.61 131 LEU C CA 1
ATOM 3916 C C . LEU C 2 132 ? -5.465 -12.536 101.612 1.00 42.89 131 LEU C C 1
ATOM 3917 O O . LEU C 2 132 ? -4.709 -12.226 102.536 1.00 40.02 131 LEU C O 1
ATOM 3922 N N . ALA C 2 133 ? -6.787 -12.528 101.719 1.00 45.76 132 ALA C N 1
ATOM 3923 C CA . ALA C 2 133 ? -7.474 -12.144 102.941 1.00 49.59 132 ALA C CA 1
ATOM 3924 C C . ALA C 2 133 ? -6.955 -12.765 104.227 1.00 52.95 132 ALA C C 1
ATOM 3925 O O . ALA C 2 133 ? -6.030 -13.582 104.233 1.00 53.46 132 ALA C O 1
ATOM 3927 N N . ASP C 2 134 ? -7.589 -12.354 105.320 1.00 58.71 133 ASP C N 1
ATOM 3928 C CA . ASP C 2 134 ? -7.252 -12.805 106.659 1.00 62.12 133 ASP C CA 1
ATOM 3929 C C . ASP C 2 134 ? -7.904 -14.148 106.982 1.00 64.09 133 ASP C C 1
ATOM 3930 O O . ASP C 2 134 ? -9.084 -14.211 107.336 1.00 67.56 133 ASP C O 1
ATOM 3935 N N . GLU C 2 135 ? -7.127 -15.218 106.848 1.00 63.16 134 GLU C N 1
ATOM 3936 C CA . GLU C 2 135 ? -7.601 -16.567 107.140 1.00 61.28 134 GLU C CA 1
ATOM 3937 C C . GLU C 2 135 ? -8.840 -17.008 106.360 1.00 57.47 134 GLU C C 1
ATOM 3938 O O . GLU C 2 135 ? -9.404 -18.067 106.632 1.00 58.66 134 GLU C O 1
ATOM 3944 N N . SER C 2 136 ? -9.276 -16.197 105.404 1.00 53.04 135 SER C N 1
ATOM 3945 C CA . SER C 2 136 ? -10.431 -16.564 104.596 1.00 45.60 135 SER C CA 1
ATOM 3946 C C . SER C 2 136 ? -9.882 -17.155 103.317 1.00 43.51 135 SER C C 1
ATOM 3947 O O . SER C 2 136 ? -10.505 -18.006 102.696 1.00 42.04 135 SER C O 1
ATOM 3950 N N . GLY C 2 137 ? -8.692 -16.697 102.942 1.00 47.24 136 GLY C N 1
ATOM 3951 C CA . GLY C 2 137 ? -8.060 -17.170 101.727 1.00 49.20 136 GLY C CA 1
ATOM 3952 C C . GLY C 2 137 ? -8.576 -16.402 100.523 1.00 51.70 136 GLY C C 1
ATOM 3953 O O . GLY C 2 137 ? -8.161 -16.655 99.391 1.00 54.20 136 GLY C O 1
ATOM 3954 N N . HIS C 2 138 ? -9.488 -15.463 100.770 1.00 47.20 137 HIS C N 1
ATOM 3955 C CA . HIS C 2 138 ? -10.068 -14.645 99.710 1.00 40.60 137 HIS C CA 1
ATOM 3956 C C . HIS C 2 138 ? -9.040 -13.652 99.188 1.00 39.75 137 HIS C C 1
ATOM 3957 O O . HIS C 2 138 ? -8.009 -13.426 99.820 1.00 37.62 137 HIS C O 1
ATOM 3964 N N . VAL C 2 139 ? -9.319 -13.070 98.024 1.00 39.49 138 VAL C N 1
ATOM 3965 C CA . VAL C 2 139 ? -8.431 -12.064 97.447 1.00 33.98 138 VAL C CA 1
ATOM 3966 C C . VAL C 2 139 ? -9.059 -10.709 97.757 1.00 31.09 138 VAL C C 1
ATOM 3967 O O . VAL C 2 139 ? -10.243 -10.485 97.484 1.00 25.52 138 VAL C O 1
ATOM 3971 N N . VAL C 2 140 ? -8.269 -9.827 98.361 1.00 32.13 139 VAL C N 1
ATOM 3972 C CA . VAL C 2 140 ? -8.728 -8.484 98.690 1.00 29.92 139 VAL C CA 1
ATOM 3973 C C . VAL C 2 140 ? -7.987 -7.551 97.750 1.00 24.58 139 VAL C C 1
ATOM 3974 O O . VAL C 2 140 ? -6.758 -7.566 97.694 1.00 22.25 139 VAL C O 1
ATOM 3978 N N . LEU C 2 141 ? -8.744 -6.763 96.993 1.00 27.59 140 LEU C N 1
ATOM 3979 C CA . LEU C 2 141 ? -8.166 -5.814 96.050 1.00 26.49 140 LEU C CA 1
ATOM 3980 C C . LEU C 2 141 ? -8.280 -4.418 96.609 1.00 28.54 140 LEU C C 1
ATOM 3981 O O . LEU C 2 141 ? -9.353 -4.001 97.045 1.00 33.26 140 LEU C O 1
ATOM 3986 N N . ARG C 2 142 ? -7.171 -3.695 96.597 1.00 25.38 141 ARG C N 1
ATOM 3987 C CA . ARG C 2 142 ? -7.171 -2.335 97.096 1.00 30.36 141 ARG C CA 1
ATOM 3988 C C . ARG C 2 142 ? -6.532 -1.463 96.036 1.00 26.79 141 ARG C C 1
ATOM 3989 O O . ARG C 2 142 ? -5.636 -1.906 95.323 1.00 24.20 141 ARG C O 1
ATOM 3997 N N . TRP C 2 143 ? -7.004 -0.229 95.925 1.00 24.11 142 TRP C N 1
ATOM 3998 C CA . TRP C 2 143 ? -6.456 0.691 94.946 1.00 23.29 142 TRP C CA 1
ATOM 3999 C C . TRP C 2 143 ? -6.742 2.116 95.367 1.00 23.43 142 TRP C C 1
ATOM 4000 O O . TRP C 2 143 ? -7.510 2.356 96.292 1.00 24.69 142 TRP C O 1
ATOM 4011 N N . LEU C 2 144 ? -6.105 3.060 94.683 1.00 28.11 143 LEU C N 1
ATOM 4012 C CA . LEU C 2 144 ? -6.298 4.474 94.963 1.00 27.83 143 LEU C CA 1
ATOM 4013 C C . LEU C 2 144 ? -7.133 5.078 93.841 1.00 24.03 143 LEU C C 1
ATOM 4014 O O . LEU C 2 144 ? -7.073 4.633 92.693 1.00 18.46 143 LEU C O 1
ATOM 4019 N N . PRO C 2 145 ? -7.943 6.090 94.164 1.00 23.52 144 PRO C N 1
ATOM 4020 C CA . PRO C 2 145 ? -8.763 6.704 93.120 1.00 27.51 144 PRO C CA 1
ATOM 4021 C C . PRO C 2 145 ? -7.888 7.566 92.210 1.00 24.90 144 PRO C C 1
ATOM 4022 O O . PRO C 2 145 ? -6.703 7.757 92.489 1.00 25.85 144 PRO C O 1
ATOM 4026 N N . PRO C 2 146 ? -8.446 8.058 91.089 1.00 24.16 145 PRO C N 1
ATOM 4027 C CA . PRO C 2 146 ? -7.649 8.901 90.190 1.00 24.23 145 PRO C CA 1
ATOM 4028 C C . PRO C 2 146 ? -6.994 9.987 91.027 1.00 23.59 145 PRO C C 1
ATOM 4029 O O . PRO C 2 146 ? -7.655 10.631 91.841 1.00 28.46 145 PRO C O 1
ATOM 4033 N N . PRO C 2 147 ? -5.684 10.195 90.860 1.00 27.42 146 PRO C N 1
ATOM 4034 C CA . PRO C 2 147 ? -5.018 11.234 91.655 1.00 28.76 146 PRO C CA 1
ATOM 4035 C C . PRO C 2 147 ? -5.520 12.660 91.406 1.00 31.71 146 PRO C C 1
ATOM 4036 O O . PRO C 2 147 ? -6.010 12.984 90.317 1.00 30.41 146 PRO C O 1
ATOM 4040 N N . GLU C 2 148 ? -5.404 13.493 92.441 1.00 32.33 147 GLU C N 1
ATOM 4041 C CA . GLU C 2 148 ? -5.806 14.897 92.397 1.00 31.95 147 GLU C CA 1
ATOM 4042 C C . GLU C 2 148 ? -7.224 15.120 91.896 1.00 32.36 147 GLU C C 1
ATOM 4043 O O . GLU C 2 148 ? -7.506 16.118 91.221 1.00 31.55 147 GLU C O 1
ATOM 4049 N N . THR C 2 149 ? -8.116 14.198 92.248 1.00 27.61 148 THR C N 1
ATOM 4050 C CA . THR C 2 149 ? -9.508 14.269 91.830 1.00 22.47 148 THR C CA 1
ATOM 4051 C C . THR C 2 149 ? -10.474 14.368 93.017 1.00 25.53 148 THR C C 1
ATOM 4052 O O . THR C 2 149 ? -10.397 13.587 93.970 1.00 22.99 148 THR C O 1
ATOM 4056 N N . PRO C 2 150 ? -11.399 15.343 92.967 1.00 27.83 149 PRO C N 1
ATOM 4057 C CA . PRO C 2 150 ? -12.386 15.556 94.028 1.00 28.50 149 PRO C CA 1
ATOM 4058 C C . PRO C 2 150 ? -13.578 14.640 93.805 1.00 25.20 149 PRO C C 1
ATOM 4059 O O . PRO C 2 150 ? -13.576 13.852 92.865 1.00 27.88 149 PRO C O 1
ATOM 4063 N N . MET C 2 151 ? -14.584 14.744 94.666 1.00 25.44 150 MET C N 1
ATOM 4064 C CA . MET C 2 151 ? -15.787 13.927 94.555 1.00 25.35 150 MET C CA 1
ATOM 4065 C C . MET C 2 151 ? -15.475 12.435 94.439 1.00 27.86 150 MET C C 1
ATOM 4066 O O . MET C 2 151 ? -16.205 11.690 93.770 1.00 27.81 150 MET C O 1
ATOM 4071 N N . THR C 2 152 ? -14.398 12.003 95.093 1.00 23.54 151 THR C N 1
ATOM 4072 C CA . THR C 2 152 ? -13.997 10.602 95.059 1.00 23.70 151 THR C CA 1
ATOM 4073 C C . THR C 2 152 ? -15.077 9.705 95.656 1.00 22.95 151 THR C C 1
ATOM 4074 O O . THR C 2 152 ? -15.134 8.512 95.367 1.00 28.61 151 THR C O 1
ATOM 4078 N N . SER C 2 153 ? -15.936 10.286 96.484 1.00 22.65 152 SER C N 1
ATOM 4079 C CA . SER C 2 153 ? -17.028 9.546 97.105 1.00 24.80 152 SER C CA 1
ATOM 4080 C C . SER C 2 153 ? -18.044 9.155 96.044 1.00 23.21 152 SER C C 1
ATOM 4081 O O . SER C 2 153 ? -18.867 8.265 96.256 1.00 19.46 152 SER C O 1
ATOM 4084 N N . HIS C 2 154 ? -17.983 9.838 94.906 1.00 20.62 153 HIS C N 1
ATOM 4085 C CA . HIS C 2 154 ? -18.913 9.590 93.820 1.00 20.65 153 HIS C CA 1
ATOM 4086 C C . HIS C 2 154 ? -18.288 8.833 92.657 1.00 22.93 153 HIS C C 1
ATOM 4087 O O . HIS C 2 154 ? -18.891 8.732 91.579 1.00 20.43 153 HIS C O 1
ATOM 4094 N N . ILE C 2 155 ? -17.085 8.304 92.871 1.00 19.85 154 ILE C N 1
ATOM 4095 C CA . ILE C 2 155 ? -16.403 7.541 91.832 1.00 20.76 154 ILE C CA 1
ATOM 4096 C C . ILE C 2 155 ? -16.616 6.046 92.053 1.00 23.57 154 ILE C C 1
ATOM 4097 O O . ILE C 2 155 ? -16.162 5.490 93.055 1.00 23.09 154 ILE C O 1
ATOM 4102 N N . ARG C 2 156 ? -17.331 5.400 91.135 1.00 22.49 155 ARG C N 1
ATOM 4103 C CA . ARG C 2 156 ? -17.550 3.963 91.245 1.00 21.71 155 ARG C CA 1
ATOM 4104 C C . ARG C 2 156 ? -16.489 3.288 90.388 1.00 22.18 155 ARG C C 1
ATOM 4105 O O . ARG C 2 156 ? -15.844 3.936 89.565 1.00 20.74 155 ARG C O 1
ATOM 4113 N N . TYR C 2 157 ? -16.295 1.990 90.581 1.00 21.92 156 TYR C N 1
ATOM 4114 C CA . TYR C 2 157 ? -15.273 1.284 89.827 1.00 23.72 156 TYR C CA 1
ATOM 4115 C C . TYR C 2 157 ? -15.733 -0.030 89.221 1.00 23.05 156 TYR C C 1
ATOM 4116 O O . TYR C 2 157 ? -16.817 -0.531 89.524 1.00 20.16 156 TYR C O 1
ATOM 4125 N N . GLU C 2 158 ? -14.902 -0.565 88.334 1.00 22.53 157 GLU C N 1
ATOM 4126 C CA . GLU C 2 158 ? -15.187 -1.837 87.693 1.00 23.07 157 GLU C CA 1
ATOM 4127 C C . GLU C 2 158 ? -13.904 -2.644 87.687 1.00 24.06 157 GLU C C 1
ATOM 4128 O O . GLU C 2 158 ? -12.872 -2.185 87.193 1.00 22.27 157 GLU C O 1
ATOM 4134 N N . VAL C 2 159 ? -13.967 -3.842 88.259 1.00 20.91 158 VAL C N 1
ATOM 4135 C CA . VAL C 2 159 ? -12.790 -4.685 88.336 1.00 22.55 158 VAL C CA 1
ATOM 4136 C C . VAL C 2 159 ? -12.805 -5.725 87.246 1.00 22.54 158 VAL C C 1
ATOM 4137 O O . VAL C 2 159 ? -13.851 -6.298 86.932 1.00 21.27 158 VAL C O 1
ATOM 4141 N N . ASP C 2 160 ? -11.640 -5.936 86.646 1.00 19.74 159 ASP C N 1
ATOM 4142 C CA . ASP C 2 160 ? -11.518 -6.951 85.630 1.00 25.25 159 ASP C CA 1
ATOM 4143 C C . ASP C 2 160 ? -10.642 -8.005 86.255 1.00 28.47 159 ASP C C 1
ATOM 4144 O O . ASP C 2 160 ? -9.552 -7.702 86.727 1.00 32.33 159 ASP C O 1
ATOM 4149 N N . VAL C 2 161 ? -11.129 -9.237 86.283 1.00 30.74 160 VAL C N 1
ATOM 4150 C CA . VAL C 2 161 ? -10.371 -10.324 86.866 1.00 32.20 160 VAL C CA 1
ATOM 4151 C C . VAL C 2 161 ? -10.256 -11.408 85.822 1.00 33.32 160 VAL C C 1
ATOM 4152 O O . VAL C 2 161 ? -11.259 -11.904 85.320 1.00 36.45 160 VAL C O 1
ATOM 4156 N N . SER C 2 162 ? -9.025 -11.760 85.484 1.00 35.18 161 SER C N 1
ATOM 4157 C CA . SER C 2 162 ? -8.786 -12.789 84.483 1.00 38.29 161 SER C CA 1
ATOM 4158 C C . SER C 2 162 ? -7.664 -13.708 84.935 1.00 37.20 161 SER C C 1
ATOM 4159 O O . SER C 2 162 ? -6.767 -13.286 85.661 1.00 35.60 161 SER C O 1
ATOM 4162 N N . ALA C 2 163 ? -7.729 -14.964 84.503 1.00 42.56 162 ALA C N 1
ATOM 4163 C CA . ALA C 2 163 ? -6.721 -15.963 84.841 1.00 49.84 162 ALA C CA 1
ATOM 4164 C C . ALA C 2 163 ? -7.252 -17.376 84.711 1.00 56.37 162 ALA C C 1
ATOM 4165 O O . ALA C 2 163 ? -8.459 -17.602 84.619 1.00 59.80 162 ALA C O 1
ATOM 4167 N N . GLY C 2 164 ? -6.325 -18.327 84.729 1.00 63.47 163 GLY C N 1
ATOM 4168 C CA . GLY C 2 164 ? -6.676 -19.728 84.609 1.00 68.06 163 GLY C CA 1
ATOM 4169 C C . GLY C 2 164 ? -5.603 -20.453 83.827 1.00 67.78 163 GLY C C 1
ATOM 4170 O O . GLY C 2 164 ? -4.563 -19.875 83.503 1.00 65.43 163 GLY C O 1
ATOM 4171 N N . GLN C 2 165 ? -5.842 -21.724 83.530 1.00 70.55 164 GLN C N 1
ATOM 4172 C CA . GLN C 2 165 ? -4.982 -22.548 82.732 1.00 70.00 164 GLN C CA 1
ATOM 4173 C C . GLN C 2 165 ? -4.996 -22.076 81.306 1.00 75.14 164 GLN C C 1
ATOM 4174 O O . GLN C 2 165 ? -5.720 -22.587 80.462 1.00 70.00 164 GLN C O 1
ATOM 4180 N N . GLY C 2 166 ? -4.265 -21.023 80.940 1.00 73.93 165 GLY C N 1
ATOM 4181 C CA . GLY C 2 166 ? -4.315 -20.524 79.576 1.00 70.70 165 GLY C CA 1
ATOM 4182 C C . GLY C 2 166 ? -5.753 -20.289 79.157 1.00 70.65 165 GLY C C 1
ATOM 4183 O O . GLY C 2 166 ? -6.102 -20.417 77.979 1.00 68.84 165 GLY C O 1
ATOM 4184 N N . ALA C 2 167 ? -6.590 -19.953 80.136 1.00 69.78 166 ALA C N 1
ATOM 4185 C CA . ALA C 2 167 ? -8.004 -19.699 79.898 1.00 70.15 166 ALA C CA 1
ATOM 4186 C C . ALA C 2 167 ? -8.425 -18.375 80.527 1.00 69.52 166 ALA C C 1
ATOM 4187 O O . ALA C 2 167 ? -9.617 -18.125 80.726 1.00 71.60 166 ALA C O 1
ATOM 4189 N N . GLY C 2 168 ? -7.440 -17.533 80.835 1.00 66.39 167 GLY C N 1
ATOM 4190 C CA . GLY C 2 168 ? -7.725 -16.240 81.435 1.00 65.02 167 GLY C CA 1
ATOM 4191 C C . GLY C 2 168 ? -8.516 -15.329 80.512 1.00 65.62 167 GLY C C 1
ATOM 4192 O O . GLY C 2 168 ? -7.935 -14.594 79.710 1.00 62.65 167 GLY C O 1
ATOM 4193 N N . SER C 2 169 ? -9.843 -15.370 80.629 1.00 66.59 168 SER C N 1
ATOM 4194 C CA . SER C 2 169 ? -10.713 -14.551 79.792 1.00 64.66 168 SER C CA 1
ATOM 4195 C C . SER C 2 169 ? -11.707 -13.679 80.570 1.00 65.53 168 SER C C 1
ATOM 4196 O O . SER C 2 169 ? -12.912 -13.695 80.312 1.00 68.95 168 SER C O 1
ATOM 4199 N N . VAL C 2 170 ? -11.178 -12.934 81.534 1.00 61.75 169 VAL C N 1
ATOM 4200 C CA . VAL C 2 170 ? -11.938 -11.994 82.357 1.00 58.11 169 VAL C CA 1
ATOM 4201 C C . VAL C 2 170 ? -13.234 -12.380 83.082 1.00 56.87 169 VAL C C 1
ATOM 4202 O O . VAL C 2 170 ? -13.683 -13.529 83.096 1.00 59.73 169 VAL C O 1
ATOM 4206 N N . GLN C 2 171 ? -13.793 -11.339 83.695 1.00 51.82 170 GLN C N 1
ATOM 4207 C CA . GLN C 2 171 ? -15.028 -11.317 84.470 1.00 38.71 170 GLN C CA 1
ATOM 4208 C C . GLN C 2 171 ? -15.002 -9.878 85.004 1.00 28.51 170 GLN C C 1
ATOM 4209 O O . GLN C 2 171 ? -13.931 -9.368 85.335 1.00 27.14 170 GLN C O 1
ATOM 4215 N N . ARG C 2 172 ? -16.150 -9.215 85.064 1.00 23.72 171 ARG C N 1
ATOM 4216 C CA . ARG C 2 172 ? -16.180 -7.839 85.548 1.00 24.69 171 ARG C CA 1
ATOM 4217 C C . ARG C 2 172 ? -17.062 -7.687 86.773 1.00 22.89 171 ARG C C 1
ATOM 4218 O O . ARG C 2 172 ? -18.189 -8.182 86.803 1.00 25.25 171 ARG C O 1
ATOM 4226 N N . VAL C 2 173 ? -16.534 -7.000 87.784 1.00 29.15 172 VAL C N 1
ATOM 4227 C CA . VAL C 2 173 ? -17.253 -6.756 89.038 1.00 25.47 172 VAL C CA 1
ATOM 4228 C C . VAL C 2 173 ? -17.448 -5.260 89.252 1.00 18.56 172 VAL C C 1
ATOM 4229 O O . VAL C 2 173 ? -16.494 -4.488 89.189 1.00 20.59 172 VAL C O 1
ATOM 4233 N N . GLU C 2 174 ? -18.689 -4.863 89.508 1.00 16.14 173 GLU C N 1
ATOM 4234 C CA . GLU C 2 174 ? -19.016 -3.467 89.724 1.00 19.48 173 GLU C CA 1
ATOM 4235 C C . GLU C 2 174 ? -18.816 -3.120 91.190 1.00 20.30 173 GLU C C 1
ATOM 4236 O O . GLU C 2 174 ? -19.319 -3.800 92.084 1.00 20.67 173 GLU C O 1
ATOM 4242 N N . ILE C 2 175 ? -18.074 -2.052 91.429 1.00 19.69 174 ILE C N 1
ATOM 4243 C CA . ILE C 2 175 ? -17.794 -1.620 92.781 1.00 24.58 174 ILE C CA 1
ATOM 4244 C C . ILE C 2 175 ? -18.603 -0.370 93.123 1.00 26.04 174 ILE C C 1
ATOM 4245 O O . ILE C 2 175 ? -18.785 0.511 92.281 1.00 25.99 174 ILE C O 1
ATOM 4250 N N . LEU C 2 176 ? -19.100 -0.323 94.359 1.00 27.49 175 LEU C N 1
ATOM 4251 C CA . LEU C 2 176 ? -19.888 0.802 94.863 1.00 25.03 175 LEU C CA 1
ATOM 4252 C C . LEU C 2 176 ? -19.048 2.076 94.818 1.00 19.19 175 LEU C C 1
ATOM 4253 O O . LEU C 2 176 ? -17.835 2.032 95.024 1.00 19.81 175 LEU C O 1
ATOM 4258 N N . GLU C 2 177 ? -19.689 3.209 94.540 1.00 22.98 176 GLU C N 1
ATOM 4259 C CA . GLU C 2 177 ? -18.971 4.482 94.458 1.00 24.81 176 GLU C CA 1
ATOM 4260 C C . GLU C 2 177 ? -18.376 4.879 95.807 1.00 22.64 176 GLU C C 1
ATOM 4261 O O . GLU C 2 177 ? -19.008 4.719 96.851 1.00 22.43 176 GLU C O 1
ATOM 4267 N N . GLY C 2 178 ? -17.151 5.387 95.772 1.00 15.13 177 GLY C N 1
ATOM 4268 C CA . GLY C 2 178 ? -16.477 5.781 96.990 1.00 21.96 177 GLY C CA 1
ATOM 4269 C C . GLY C 2 178 ? -15.666 4.637 97.572 1.00 21.23 177 GLY C C 1
ATOM 4270 O O . GLY C 2 178 ? -14.715 4.865 98.324 1.00 21.88 177 GLY C O 1
ATOM 4271 N N . ARG C 2 179 ? -16.041 3.406 97.224 1.00 20.40 178 ARG C N 1
ATOM 4272 C CA . ARG C 2 179 ? -15.352 2.216 97.709 1.00 16.74 178 ARG C CA 1
ATOM 4273 C C . ARG C 2 179 ? -14.139 1.892 96.849 1.00 19.01 178 ARG C C 1
ATOM 4274 O O . ARG C 2 179 ? -14.243 1.802 95.629 1.00 22.38 178 ARG C O 1
ATOM 4282 N N . THR C 2 180 ? -12.992 1.705 97.494 1.00 18.80 179 THR C N 1
ATOM 4283 C CA . THR C 2 180 ? -11.745 1.407 96.799 1.00 21.33 179 THR C CA 1
ATOM 4284 C C . THR C 2 180 ? -11.168 0.063 97.220 1.00 22.79 179 THR C C 1
ATOM 4285 O O . THR C 2 180 ? -9.951 -0.107 97.363 1.00 20.91 179 THR C O 1
ATOM 4289 N N . GLU C 2 181 ? -12.068 -0.889 97.424 1.00 23.78 180 GLU C N 1
ATOM 4290 C CA . GLU C 2 181 ? -11.692 -2.236 97.807 1.00 28.00 180 GLU C CA 1
ATOM 4291 C C . GLU C 2 181 ? -12.680 -3.197 97.158 1.00 24.38 180 GLU C C 1
ATOM 4292 O O . GLU C 2 181 ? -13.830 -2.829 96.910 1.00 22.98 180 GLU C O 1
ATOM 4298 N N . CYS C 2 182 ? -12.217 -4.414 96.872 1.00 25.55 181 CYS C N 1
ATOM 4299 C CA . CYS C 2 182 ? -13.054 -5.446 96.265 1.00 25.41 181 CYS C CA 1
ATOM 4300 C C . CYS C 2 182 ? -12.646 -6.811 96.781 1.00 20.54 181 CYS C C 1
ATOM 4301 O O . CYS C 2 182 ? -11.480 -7.191 96.699 1.00 23.14 181 CYS C O 1
ATOM 4304 N N . VAL C 2 183 ? -13.610 -7.547 97.316 1.00 24.43 182 VAL C N 1
ATOM 4305 C CA . VAL C 2 183 ? -13.346 -8.887 97.833 1.00 25.01 182 VAL C CA 1
ATOM 4306 C C . VAL C 2 183 ? -13.831 -9.951 96.856 1.00 24.63 182 VAL C C 1
ATOM 4307 O O . VAL C 2 183 ? -14.997 -9.959 96.456 1.00 23.79 182 VAL C O 1
ATOM 4311 N N . LEU C 2 184 ? -12.925 -10.838 96.466 1.00 28.90 183 LEU C N 1
ATOM 4312 C CA . LEU C 2 184 ? -13.261 -11.926 95.558 1.00 33.03 183 LEU C CA 1
ATOM 4313 C C . LEU C 2 184 ? -13.132 -13.203 96.373 1.00 38.29 183 LEU C C 1
ATOM 4314 O O . LEU C 2 184 ? -12.053 -13.518 96.872 1.00 38.09 183 LEU C O 1
ATOM 4319 N N . SER C 2 185 ? -14.230 -13.936 96.513 1.00 43.51 184 SER C N 1
ATOM 4320 C CA . SER C 2 185 ? -14.209 -15.156 97.306 1.00 43.36 184 SER C CA 1
ATOM 4321 C C . SER C 2 185 ? -14.567 -16.425 96.545 1.00 42.63 184 SER C C 1
ATOM 4322 O O . SER C 2 185 ? -14.726 -17.481 97.157 1.00 48.04 184 SER C O 1
ATOM 4325 N N . ASN C 2 186 ? -14.696 -16.334 95.223 1.00 39.68 185 ASN C N 1
ATOM 4326 C CA . ASN C 2 186 ? -15.041 -17.507 94.422 1.00 36.61 185 ASN C CA 1
ATOM 4327 C C . ASN C 2 186 ? -13.968 -17.833 93.395 1.00 32.26 185 ASN C C 1
ATOM 4328 O O . ASN C 2 186 ? -14.218 -18.548 92.428 1.00 38.88 185 ASN C O 1
ATOM 4333 N N . LEU C 2 187 ? -12.767 -17.317 93.604 1.00 29.25 186 LEU C N 1
ATOM 4334 C CA . LEU C 2 187 ? -11.682 -17.555 92.667 1.00 31.99 186 LEU C CA 1
ATOM 4335 C C . LEU C 2 187 ? -11.153 -18.977 92.768 1.00 36.63 186 LEU C C 1
ATOM 4336 O O . LEU C 2 187 ? -11.128 -19.563 93.852 1.00 35.57 186 LEU C O 1
ATOM 4341 N N . ARG C 2 188 ? -10.727 -19.526 91.631 1.00 38.22 187 ARG C N 1
ATOM 4342 C CA . ARG C 2 188 ? -10.201 -20.889 91.583 1.00 40.73 187 ARG C CA 1
ATOM 4343 C C . ARG C 2 188 ? -8.857 -21.007 92.291 1.00 40.94 187 ARG C C 1
ATOM 4344 O O . ARG C 2 188 ? -7.959 -20.182 92.093 1.00 38.04 187 ARG C O 1
ATOM 4352 N N . GLY C 2 189 ? -8.729 -22.046 93.113 1.00 41.10 188 GLY C N 1
ATOM 4353 C CA . GLY C 2 189 ? -7.503 -22.268 93.858 1.00 39.86 188 GLY C CA 1
ATOM 4354 C C . GLY C 2 189 ? -6.303 -22.602 92.994 1.00 42.18 188 GLY C C 1
ATOM 4355 O O . GLY C 2 189 ? -6.446 -23.132 91.890 1.00 38.97 188 GLY C O 1
ATOM 4356 N N . ARG C 2 190 ? -5.114 -22.294 93.508 1.00 43.66 189 ARG C N 1
ATOM 4357 C CA . ARG C 2 190 ? -3.867 -22.547 92.797 1.00 45.95 189 ARG C CA 1
ATOM 4358 C C . ARG C 2 190 ? -3.913 -22.009 91.363 1.00 48.41 189 ARG C C 1
ATOM 4359 O O . ARG C 2 190 ? -3.578 -22.720 90.411 1.00 50.36 189 ARG C O 1
ATOM 4367 N N . THR C 2 191 ? -4.331 -20.749 91.223 1.00 48.56 190 THR C N 1
ATOM 4368 C CA . THR C 2 191 ? -4.431 -20.084 89.920 1.00 44.44 190 THR C CA 1
ATOM 4369 C C . THR C 2 191 ? -3.848 -18.673 89.970 1.00 42.11 190 THR C C 1
ATOM 4370 O O . THR C 2 191 ? -4.133 -17.906 90.885 1.00 41.04 190 THR C O 1
ATOM 4374 N N . ARG C 2 192 ? -3.030 -18.335 88.981 1.00 41.98 191 ARG C N 1
ATOM 4375 C CA . ARG C 2 192 ? -2.425 -17.010 88.917 1.00 39.21 191 ARG C CA 1
ATOM 4376 C C . ARG C 2 192 ? -3.402 -16.055 88.225 1.00 40.11 191 ARG C C 1
ATOM 4377 O O . ARG C 2 192 ? -3.633 -16.156 87.020 1.00 37.48 191 ARG C O 1
ATOM 4385 N N . TYR C 2 193 ? -3.973 -15.133 88.996 1.00 39.81 192 TYR C N 1
ATOM 4386 C CA . TYR C 2 193 ? -4.937 -14.173 88.472 1.00 32.20 192 TYR C CA 1
ATOM 4387 C C . TYR C 2 193 ? -4.344 -12.807 88.190 1.00 25.60 192 TYR C C 1
ATOM 4388 O O . TYR C 2 193 ? -3.314 -12.430 88.745 1.00 26.40 192 TYR C O 1
ATOM 4397 N N . THR C 2 194 ? -5.020 -12.073 87.320 1.00 24.71 193 THR C N 1
ATOM 4398 C CA . THR C 2 194 ? -4.597 -10.740 86.928 1.00 28.71 193 THR C CA 1
ATOM 4399 C C . THR C 2 194 ? -5.791 -9.802 86.982 1.00 29.58 193 THR C C 1
ATOM 4400 O O . THR C 2 194 ? -6.798 -10.022 86.296 1.00 28.88 193 THR C O 1
ATOM 4404 N N . PHE C 2 195 ? -5.665 -8.754 87.792 1.00 27.88 194 PHE C N 1
ATOM 4405 C CA . PHE C 2 195 ? -6.737 -7.782 87.954 1.00 25.27 194 PHE C CA 1
ATOM 4406 C C . PHE C 2 195 ? -6.349 -6.363 87.529 1.00 22.55 194 PHE C C 1
ATOM 4407 O O . PHE C 2 195 ? -5.172 -6.020 87.462 1.00 23.44 194 PHE C O 1
ATOM 4415 N N . ALA C 2 196 ? -7.361 -5.544 87.249 1.00 25.35 195 ALA C N 1
ATOM 4416 C CA . ALA C 2 196 ? -7.170 -4.145 86.859 1.00 27.18 195 ALA C CA 1
ATOM 4417 C C . ALA C 2 196 ? -8.474 -3.409 87.147 1.00 24.99 195 ALA C C 1
ATOM 4418 O O . ALA C 2 196 ? -9.540 -4.022 87.111 1.00 31.35 195 ALA C O 1
ATOM 4420 N N . VAL C 2 197 ? -8.390 -2.112 87.445 1.00 23.97 196 VAL C N 1
ATOM 4421 C CA . VAL C 2 197 ? -9.583 -1.306 87.713 1.00 22.14 196 VAL C CA 1
ATOM 4422 C C . VAL C 2 197 ? -9.679 -0.096 86.806 1.00 18.61 196 VAL C C 1
ATOM 4423 O O . VAL C 2 197 ? -8.670 0.427 86.339 1.00 23.30 196 VAL C O 1
ATOM 4427 N N . ARG C 2 198 ? -10.912 0.341 86.573 1.00 24.42 197 ARG C N 1
ATOM 4428 C CA . ARG C 2 198 ? -11.204 1.522 85.763 1.00 24.66 197 ARG C CA 1
ATOM 4429 C C . ARG C 2 198 ? -12.252 2.314 86.549 1.00 23.81 197 ARG C C 1
ATOM 4430 O O . ARG C 2 198 ? -13.057 1.738 87.299 1.00 19.20 197 ARG C O 1
ATOM 4438 N N . ALA C 2 199 ? -12.245 3.631 86.370 1.00 25.10 198 ALA C N 1
ATOM 4439 C CA . ALA C 2 199 ? -13.152 4.506 87.104 1.00 22.28 198 ALA C CA 1
ATOM 4440 C C . ALA C 2 199 ? -14.084 5.355 86.238 1.00 23.67 198 ALA C C 1
ATOM 4441 O O . ALA C 2 199 ? -13.821 5.588 85.056 1.00 24.29 198 ALA C O 1
ATOM 4443 N N . ARG C 2 200 ? -15.174 5.814 86.852 1.00 21.82 199 ARG C N 1
ATOM 4444 C CA . ARG C 2 200 ? -16.161 6.667 86.196 1.00 20.54 199 ARG C CA 1
ATOM 4445 C C . ARG C 2 200 ? -17.100 7.270 87.252 1.00 23.82 199 ARG C C 1
ATOM 4446 O O . ARG C 2 200 ? -17.356 6.650 88.287 1.00 22.10 199 ARG C O 1
ATOM 4454 N N . MET C 2 201 ? -17.594 8.484 87.007 1.00 22.28 200 MET C N 1
ATOM 4455 C CA . MET C 2 201 ? -18.490 9.146 87.962 1.00 24.96 200 MET C CA 1
ATOM 4456 C C . MET C 2 201 ? -19.852 8.477 88.001 1.00 30.54 200 MET C C 1
ATOM 4457 O O . MET C 2 201 ? -20.347 7.981 86.986 1.00 28.04 200 MET C O 1
ATOM 4462 N N . ALA C 2 202 ? -20.452 8.474 89.188 1.00 35.03 201 ALA C N 1
ATOM 4463 C CA . ALA C 2 202 ? -21.752 7.854 89.407 1.00 34.69 201 ALA C CA 1
ATOM 4464 C C . ALA C 2 202 ? -22.914 8.806 89.159 1.00 32.12 201 ALA C C 1
ATOM 4465 O O . ALA C 2 202 ? -22.854 9.980 89.524 1.00 32.09 201 ALA C O 1
ATOM 4467 N N . GLU C 2 203 ? -23.967 8.291 88.533 1.00 30.94 202 GLU C N 1
ATOM 4468 C CA . GLU C 2 203 ? -25.156 9.085 88.262 1.00 36.45 202 GLU C CA 1
ATOM 4469 C C . GLU C 2 203 ? -25.936 9.193 89.565 1.00 36.83 202 GLU C C 1
ATOM 4470 O O . GLU C 2 203 ? -25.665 8.466 90.515 1.00 39.65 202 GLU C O 1
ATOM 4476 N N . PRO C 2 204 ? -26.923 10.095 89.625 1.00 35.06 203 PRO C N 1
ATOM 4477 C CA . PRO C 2 204 ? -27.326 10.991 88.545 1.00 36.68 203 PRO C CA 1
ATOM 4478 C C . PRO C 2 204 ? -26.638 12.348 88.658 1.00 38.20 203 PRO C C 1
ATOM 4479 O O . PRO C 2 204 ? -26.691 13.159 87.730 1.00 42.42 203 PRO C O 1
ATOM 4483 N N . SER C 2 205 ? -25.994 12.584 89.798 1.00 33.66 204 SER C N 1
ATOM 4484 C CA . SER C 2 205 ? -25.290 13.837 90.050 1.00 28.99 204 SER C CA 1
ATOM 4485 C C . SER C 2 205 ? -24.179 14.067 89.036 1.00 28.00 204 SER C C 1
ATOM 4486 O O . SER C 2 205 ? -23.891 15.208 88.663 1.00 23.17 204 SER C O 1
ATOM 4489 N N . PHE C 2 206 ? -23.558 12.974 88.598 1.00 25.72 205 PHE C N 1
ATOM 4490 C CA . PHE C 2 206 ? -22.469 13.038 87.635 1.00 21.33 205 PHE C CA 1
ATOM 4491 C C . PHE C 2 206 ? -22.655 12.100 86.451 1.00 22.57 205 PHE C C 1
ATOM 4492 O O . PHE C 2 206 ? -23.510 11.220 86.454 1.00 21.60 205 PHE C O 1
ATOM 4500 N N . GLY C 2 207 ? -21.837 12.303 85.433 1.00 22.28 206 GLY C N 1
ATOM 4501 C CA . GLY C 2 207 ? -21.920 11.472 84.256 1.00 20.68 206 GLY C CA 1
ATOM 4502 C C . GLY C 2 207 ? -20.582 11.483 83.557 1.00 21.45 206 GLY C C 1
ATOM 4503 O O . GLY C 2 207 ? -19.703 12.265 83.913 1.00 19.87 206 GLY C O 1
ATOM 4504 N N . GLY C 2 208 ? -20.423 10.620 82.563 1.00 20.37 207 GLY C N 1
ATOM 4505 C CA . GLY C 2 208 ? -19.167 10.575 81.849 1.00 20.06 207 GLY C CA 1
ATOM 4506 C C . GLY C 2 208 ? -18.951 9.308 81.050 1.00 18.61 207 GLY C C 1
ATOM 4507 O O . GLY C 2 208 ? -19.893 8.728 80.508 1.00 19.17 207 GLY C O 1
ATOM 4508 N N . PHE C 2 209 ? -17.694 8.883 80.998 1.00 21.78 208 PHE C N 1
ATOM 4509 C CA . PHE C 2 209 ? -17.281 7.705 80.252 1.00 25.02 208 PHE C CA 1
ATOM 4510 C C . PHE C 2 209 ? -16.200 6.991 81.035 1.00 23.80 208 PHE C C 1
ATOM 4511 O O . PHE C 2 209 ? -15.450 7.617 81.783 1.00 27.30 208 PHE C O 1
ATOM 4519 N N . TRP C 2 210 ? -16.118 5.679 80.864 1.00 23.52 209 TRP C N 1
ATOM 4520 C CA . TRP C 2 210 ? -15.122 4.900 81.575 1.00 22.91 209 TRP C CA 1
ATOM 4521 C C . TRP C 2 210 ? -13.725 5.454 81.377 1.00 24.92 209 TRP C C 1
ATOM 4522 O O . TRP C 2 210 ? -13.384 5.962 80.310 1.00 19.67 209 TRP C O 1
ATOM 4533 N N . SER C 2 211 ? -12.929 5.361 82.434 1.00 23.60 210 SER C N 1
ATOM 4534 C CA . SER C 2 211 ? -11.553 5.813 82.410 1.00 22.31 210 SER C CA 1
ATOM 4535 C C . SER C 2 211 ? -10.718 4.685 81.824 1.00 24.59 210 SER C C 1
ATOM 4536 O O . SER C 2 211 ? -11.238 3.626 81.483 1.00 23.76 210 SER C O 1
ATOM 4539 N N . GLU C 2 212 ? -9.421 4.932 81.711 1.00 27.41 211 GLU C N 1
ATOM 4540 C CA . GLU C 2 212 ? -8.467 3.960 81.211 1.00 23.79 211 GLU C CA 1
ATOM 4541 C C . GLU C 2 212 ? -8.333 2.920 82.328 1.00 31.33 211 GLU C C 1
ATOM 4542 O O . GLU C 2 212 ? -8.616 3.221 83.494 1.00 34.48 211 GLU C O 1
ATOM 4548 N N . TRP C 2 213 ? -7.908 1.704 81.988 1.00 28.86 212 TRP C N 1
ATOM 4549 C CA . TRP C 2 213 ? -7.730 0.672 83.002 1.00 24.43 212 TRP C CA 1
ATOM 4550 C C . TRP C 2 213 ? -6.455 0.973 83.772 1.00 24.91 212 TRP C C 1
ATOM 4551 O O . TRP C 2 213 ? -5.486 1.503 83.215 1.00 25.06 212 TRP C O 1
ATOM 4562 N N . SER C 2 214 ? -6.465 0.648 85.060 1.00 29.36 213 SER C N 1
ATOM 4563 C CA . SER C 2 214 ? -5.306 0.863 85.920 1.00 29.24 213 SER C CA 1
ATOM 4564 C C . SER C 2 214 ? -4.233 -0.161 85.563 1.00 33.50 213 SER C C 1
ATOM 4565 O O . SER C 2 214 ? -4.533 -1.196 84.961 1.00 33.64 213 SER C O 1
ATOM 4568 N N . GLU C 2 215 ? -2.984 0.121 85.918 1.00 31.70 214 GLU C N 1
ATOM 4569 C CA . GLU C 2 215 ? -1.932 -0.838 85.644 1.00 35.58 214 GLU C CA 1
ATOM 4570 C C . GLU C 2 215 ? -2.397 -2.131 86.320 1.00 36.39 214 GLU C C 1
ATOM 4571 O O . GLU C 2 215 ? -2.982 -2.097 87.405 1.00 38.03 214 GLU C O 1
ATOM 4577 N N . PRO C 2 216 ? -2.160 -3.284 85.682 1.00 34.28 215 PRO C N 1
ATOM 4578 C CA . PRO C 2 216 ? -2.590 -4.553 86.272 1.00 33.38 215 PRO C CA 1
ATOM 4579 C C . PRO C 2 216 ? -1.770 -5.065 87.456 1.00 33.25 215 PRO C C 1
ATOM 4580 O O . PRO C 2 216 ? -0.677 -4.573 87.746 1.00 29.26 215 PRO C O 1
ATOM 4584 N N . VAL C 2 217 ? -2.335 -6.062 88.131 1.00 32.57 216 VAL C N 1
ATOM 4585 C CA . VAL C 2 217 ? -1.723 -6.705 89.283 1.00 30.27 216 VAL C CA 1
ATOM 4586 C C . VAL C 2 217 ? -2.025 -8.210 89.212 1.00 31.27 216 VAL C C 1
ATOM 4587 O O . VAL C 2 217 ? -3.170 -8.616 88.994 1.00 28.56 216 VAL C O 1
ATOM 4591 N N . SER C 2 218 ? -0.985 -9.025 89.380 1.00 34.21 217 SER C N 1
ATOM 4592 C CA . SER C 2 218 ? -1.108 -10.479 89.324 1.00 31.90 217 SER C CA 1
ATOM 4593 C C . SER C 2 218 ? -1.050 -11.113 90.711 1.00 32.94 217 SER C C 1
ATOM 4594 O O . SER C 2 218 ? -0.303 -10.654 91.576 1.00 25.33 217 SER C O 1
ATOM 4597 N N . LEU C 2 219 ? -1.831 -12.174 90.914 1.00 35.23 218 LEU C N 1
ATOM 4598 C CA . LEU C 2 219 ? -1.872 -12.869 92.200 1.00 35.52 218 LEU C CA 1
ATOM 4599 C C . LEU C 2 219 ? -2.134 -14.363 92.054 1.00 36.28 218 LEU C C 1
ATOM 4600 O O . LEU C 2 219 ? -3.045 -14.776 91.345 1.00 32.62 218 LEU C O 1
ATOM 4605 N N . LEU C 2 220 ? -1.331 -15.165 92.746 1.00 37.17 219 LEU C N 1
ATOM 4606 C CA . LEU C 2 220 ? -1.472 -16.617 92.727 1.00 37.75 219 LEU C CA 1
ATOM 4607 C C . LEU C 2 220 ? -2.308 -17.077 93.928 1.00 36.64 219 LEU C C 1
ATOM 4608 O O . LEU C 2 220 ? -2.013 -16.715 95.067 1.00 35.52 219 LEU C O 1
ATOM 4613 N N . THR C 2 221 ? -3.346 -17.873 93.666 1.00 34.81 220 THR C N 1
ATOM 4614 C CA . THR C 2 221 ? -4.228 -18.373 94.718 1.00 37.66 220 THR C CA 1
ATOM 4615 C C . THR C 2 221 ? -3.707 -19.662 95.352 1.00 39.42 220 THR C C 1
ATOM 4616 O O . THR C 2 221 ? -3.994 -19.881 96.549 1.00 41.73 220 THR C O 1
#

Solvent-accessible surface area: 29279 Å² total; per-residue (Å²): 93,101,30,187,58,4,30,48,38,84,2,0,25,30,3,3,87,32,0,75,66,2,46,106,52,1,87,50,0,66,166,76,2,60,3,106,53,139,10,61,3,9,32,6,55,3,28,6,92,44,15,124,165,56,126,73,7,59,4,0,9,49,0,28,93,9,2,46,54,0,24,110,2,4,85,102,0,49,41,38,31,107,131,80,117,109,65,62,159,40,3,83,94,16,2,24,45,0,10,11,1,3,30,1,0,35,30,9,0,89,79,19,25,0,55,146,65,2,113,52,57,50,116,76,114,111,77,59,126,133,95,97,14,45,3,79,27,4,77,28,2,3,53,7,4,5,5,1,0,20,0,11,0,33,25,4,4,32,64,21,20,180,78,54,154,176,100,113,131,43,69,54,17,0,41,36,14,14,87,182,11,90,143,106,3,23,2,2,0,38,166,7,41,35,2,12,1,0,2,48,11,96,49,61,102,85,22,32,122,59,40,31,46,2,22,4,44,2,36,65,33,87,97,51,129,12,172,34,57,72,37,129,19,96,230,75,15,21,20,7,56,0,64,7,58,77,80,19,1,4,0,0,6,17,0,45,0,95,1,32,18,75,101,57,42,116,89,31,102,86,85,11,23,0,0,76,7,0,0,5,39,21,1,57,48,15,91,11,165,87,32,149,130,57,9,55,0,49,0,138,7,101,34,3,66,167,28,84,66,51,71,27,0,54,0,20,0,20,3,32,20,45,130,87,85,21,94,90,64,117,49,81,10,125,34,27,154,39,87,22,94,6,42,130,8,162,48,233,19,149,13,42,0,11,0,13,0,57,10,8,103,8,8,11,5,10,72,44,2,92,72,6,142,83,40,54,29,125,44,121,106,91,23,55,44,15,0,28,57,5,43,79,118,33,66,118,48,2,9,2,2,0,29,62,2,56,28,5,14,4,0,1,37,22,92,65,83,84,63,92,24,48,64,28,28,49,4,28,2,42,4,77,124,53,99,114,85,129,8,214,20,72,84,19,116,6,70,178,69,30,17,3,2,67,2,62,14,66,51,11,6,2,0,1,15,2,37,0,41,0,100,1,40,28,79,106,53,49,109,98,19,94,66,87,8,53,0,4,87,11,0,1,2,52,21,3,56,46,13,74,24,127,77,19,99,190,54,51,63,1,18,0,82,7,107,34,2,63,153,17,42,15,52,43,20,0,61,1,17,0,19,5,22,24,32,179,90,70,42,92,85,100,112,40,105,14,118,71,36,92,30,44,5,73,14,58,140,39,191,59,212,17,140,14,50,1,14,0,43,0,49,0,6,108,126,11,3,9,15,34,34,5,101,78,5,147,74,34,53,22,101,49

CATH classification: 1.20.1250.10

B-factor: mean 34.04, std 13.82, range [9.87, 76.64]

Secondary structure (DSSP, 8-state):
---SGGGSHHHHHHHHHHHHHHHHHGGG-TTS-EEEEEEEE----B-HHHHTTS-HHHHHHHHHHHHHHHHHHHHHHHHHHHSS--S-SSHHHHHHHHHHHHHHHHHHHHHTTHHHHHHHTT-S--------EEEEEHHHHHHHHHHHIIIIIHHHHHHHH-----/-HHHHHHHHHHHHHSTTS-EEEBSSSS--EEEEEES--SS--TTSEEEEEEETTS--EEE-EEEEEETTTEEEEEEE--GGG--BSS-EEEEEEETTS-EEEEEEE-GGGSEEPPPPEEEEEEE-SSTT-EEEEEEPPSS-S-GGGEEEEEEEE--SSS----EEEE-TT--EEEE----SS-EEEEEEEEEEPTTT--EE--PPPPPEEEE-/-HHHHHHHHHHHHHS-SS-EEEBSSSS--EEEEEE---SS-TGGGEEEEEEETTS--EE---EEEE-TTSSEEEEEE--GGG--TTS-EEEEEEETTS-EEEEEEE-GGGSB-PPPPEEEEEEE-SSS--EEEEEEPSTT-S-GGGEEEEEEEEESSS-----EEEE-TT--EEEE--PPSS-EEEEEEEEEEPTTT--B---PPPPPEEEE-

InterPro domains:
  IPR001323 Erythropoietin/thrombopoietin [PF00758] (31-190)
  IPR003013 Erythropoietin [PIRSF001951] (4-193)
  IPR003013 Erythropoietin [PR00272] (13-42)
  IPR003013 Erythropoietin [PR00272] (43-72)
  IPR003013 Erythropoietin [PR00272] (73-102)
  IPR003013 Erythropoietin [PR00272] (105-134)
  IPR003013 Erythropoietin [PR00272] (169-192)
  IPR003013 Erythropoietin [PTHR10370] (1-193)
  IPR009079 Four-helical cytokine-like, core [G3DSA:1.20.1250.10] (28-193)
  IPR009079 Four-helical cytokine-like, core [SSF47266] (28-192)
  IPR019767 Erythropoietin/thrombopoeitin, conserved site [PS00817] (29-56)

Radius of gyration: 28.77 Å; Cα contacts (8 Å, |Δi|>4): 1249; chains: 3; bounding box: 50×73×94 Å

GO terms:
  GO:0005515 protein binding (F, IPI)
  GO:0005125 cytokine activity (F, IDA)
  GO:0005576 extracellular region (C, IDA)
  GO:0038162 erythropoietin-mediated signaling pathway (P, IDA)
  GO:0005128 erythropoietin receptor binding (F, IMP)
  GO:0038162 erythropoietin-mediated signaling pathway (P, IMP)
  GO:0030218 erythrocyte differentiation (P, IMP)
  GO:0005576 extracellular region (C, TAS)
  GO:0005179 hormone activity (F, IDA)
  GO:0009986 cell surface (C, IDA)
  GO:0045893 positive regulation of DNA-templated transcription (P, IDA)
  GO:0010523 negative regulation of calcium ion transport into cytosol (P, IDA)
  GO:0030218 erythrocyte differentiation (P, IDA)
  GO:1902219 negative regulation of intrinsic apoptotic signaling pathway in response to osmotic stress (P, IDA)
  GO:1902251 negative regulation of erythrocyte apoptotic process (P, IDA)
  GO:0046579 positive regulation of Ras protein signal transduction (P, IDA)
  GO:0097696 cell surface receptor signaling pathway via STAT (P, IDA)
  GO:0071474 cellular hyperosmotic response (P, IDA)
  GO:0008284 positive regulation of cell population proliferation (P, IDA)
  GO:0000122 negative regulation of transcription by RNA polymerase II (P, IMP)

Organism: Homo sapiens (NCBI:txid9606)